Protein AF-0000000080525461 (afdb_homodimer)

pLDDT: mean 84.95, std 18.03, range [32.5, 98.62]

Foldseek 3Di:
DPPDPPPLDFWKFKKQQPDDPVQQVLLVVQLVVQVVVDDPLQVLQFDHSQAWIWTLAIFDPPDVVLVVVVQVLQVPDPLQVLLQVLQPDDDVVDDRDRFDWWWWAFKDAPDDLQWGQWIFTATDDVSCSVQSSSLVSSVSSVCRHDDHDDPPPDPPVDDDPPPPPPPVPPDPDDDDRGGTTTTRGGQVRRPDDPVVVVPRDIHNCVVVRVVRRGPISDDTHTRFKIFMFTPDWDADPNDTHTHTPDMDTTD/DPPPPPPLDFWKFKKQQPDDPVQQVLLVVQLVVQVVVDPPLQVLQFDHSQAWIWTLATFDCPDVVLVVVVQVLQVPDPLQVLLQVLQPDDDVVDDRDRFDWWWWAFKDAPDDLQWGQWIFTATDDPSCSVQSSSLVSSVSSVCRHDDHDDPPPDPDPPDDPPPPPPPVPPDPDDDDRGGTTTTRGGQVRRPDDPVVVVPRHIHNCVVVRVVRRGPISGDTHTRFKIFMFTPDWDADPNDTHTHTPDMDTTD

Organism: Pseudogymnoascus destructans (strain ATCC MYA-4855 / 20631-21) (NCBI:txid658429)

Structure (mmCIF, N/CA/C/O backbone):
data_AF-0000000080525461-model_v1
#
loop_
_entity.id
_entity.type
_entity.pdbx_description
1 polymer 'A-kinase anchor protein 7-like phosphoesterase domain-containing protein'
#
loop_
_atom_site.group_PDB
_atom_site.id
_atom_site.type_symbol
_atom_site.label_atom_id
_atom_site.label_alt_id
_atom_site.label_comp_id
_atom_site.label_asym_id
_atom_site.label_entity_id
_atom_site.label_seq_id
_atom_site.pdbx_PDB_ins_code
_atom_site.Cartn_x
_atom_site.Cartn_y
_atom_site.Cartn_z
_atom_site.occupancy
_atom_site.B_iso_or_equiv
_atom_site.auth_seq_id
_atom_site.auth_comp_id
_atom_site.auth_asym_id
_atom_site.auth_atom_id
_atom_site.pdbx_PDB_model_num
ATOM 1 N N . MET A 1 1 ? 34.625 -8.156 -24.703 1 32.5 1 MET A N 1
ATOM 2 C CA . MET A 1 1 ? 33.219 -8.453 -24.453 1 32.5 1 MET A CA 1
ATOM 3 C C . MET A 1 1 ? 32.75 -7.785 -23.172 1 32.5 1 MET A C 1
ATOM 5 O O . MET A 1 1 ? 33.438 -7.855 -22.141 1 32.5 1 MET A O 1
ATOM 9 N N . PRO A 1 2 ? 31.969 -6.766 -23.156 1 39.81 2 PRO A N 1
ATOM 10 C CA . PRO A 1 2 ? 31.672 -6.105 -21.891 1 39.81 2 PRO A CA 1
ATOM 11 C C . PRO A 1 2 ? 31.266 -7.086 -20.797 1 39.81 2 PRO A C 1
ATOM 13 O O . PRO A 1 2 ? 30.766 -8.172 -21.078 1 39.81 2 PRO A O 1
ATOM 16 N N . PRO A 1 3 ? 31.859 -7.055 -19.656 1 39.69 3 PRO A N 1
ATOM 17 C CA . PRO A 1 3 ? 31.516 -8.023 -18.594 1 39.69 3 PRO A CA 1
ATOM 18 C C . PRO A 1 3 ? 30.016 -8.195 -18.438 1 39.69 3 PRO A C 1
ATOM 20 O O . PRO A 1 3 ? 29.25 -7.262 -18.672 1 39.69 3 PRO A O 1
ATOM 23 N N . LYS A 1 4 ? 29.422 -9.367 -18.641 1 39.78 4 LYS A N 1
ATOM 24 C CA . LYS A 1 4 ? 28.016 -9.719 -18.469 1 39.78 4 LYS A CA 1
ATOM 25 C C . LYS A 1 4 ? 27.453 -9.133 -17.172 1 39.78 4 LYS A C 1
ATOM 27 O O . LYS A 1 4 ? 28.125 -9.125 -16.141 1 39.78 4 LYS A O 1
ATOM 32 N N . ARG A 1 5 ? 26.734 -8.172 -17.156 1 40.66 5 ARG A N 1
ATOM 33 C CA . ARG A 1 5 ? 26.031 -7.672 -15.992 1 40.66 5 ARG A CA 1
ATOM 34 C C . ARG A 1 5 ? 25.609 -8.82 -15.078 1 40.66 5 ARG A C 1
ATOM 36 O O . ARG A 1 5 ? 25.047 -9.812 -15.539 1 40.66 5 ARG A O 1
ATOM 43 N N . PRO A 1 6 ? 26.203 -9.07 -13.922 1 43.44 6 PRO A N 1
ATOM 44 C CA . PRO A 1 6 ? 25.828 -10.195 -13.062 1 43.44 6 PRO A CA 1
ATOM 45 C C . PRO A 1 6 ? 24.312 -10.422 -13.016 1 43.44 6 PRO A C 1
ATOM 47 O O . PRO A 1 6 ? 23.547 -9.461 -12.93 1 43.44 6 PRO A O 1
ATOM 50 N N . THR A 1 7 ? 23.75 -11.273 -13.727 1 49.16 7 THR A N 1
ATOM 51 C CA . THR A 1 7 ? 22.344 -11.648 -13.727 1 49.16 7 THR A CA 1
ATOM 52 C C . THR A 1 7 ? 21.766 -11.57 -12.32 1 49.16 7 THR A C 1
ATOM 54 O O . THR A 1 7 ? 22.375 -12.047 -11.359 1 49.16 7 THR A O 1
ATOM 57 N N . GLN A 1 8 ? 21.109 -10.547 -11.891 1 59.88 8 GLN A N 1
ATOM 58 C CA . GLN A 1 8 ? 20.453 -10.438 -10.586 1 59.88 8 GLN A CA 1
ATOM 59 C C . GLN A 1 8 ? 19.875 -11.773 -10.148 1 59.88 8 GLN A C 1
ATOM 61 O O . GLN A 1 8 ? 19.062 -12.375 -10.867 1 59.88 8 GLN A O 1
ATOM 66 N N . GLN A 1 9 ? 20.578 -12.57 -9.305 1 79.31 9 GLN A N 1
ATOM 67 C CA . GLN A 1 9 ? 20.125 -13.844 -8.758 1 79.31 9 GLN A CA 1
ATOM 68 C C . GLN A 1 9 ? 18.922 -13.648 -7.832 1 79.31 9 GLN A C 1
ATOM 70 O O . GLN A 1 9 ? 19.062 -13.039 -6.77 1 79.31 9 GLN A O 1
ATOM 75 N N . LEU A 1 10 ? 17.656 -13.828 -8.32 1 91.75 10 LEU A N 1
ATOM 76 C CA . LEU A 1 10 ? 16.438 -13.805 -7.516 1 91.75 10 LEU A CA 1
ATOM 77 C C . LEU A 1 10 ? 16.375 -15.008 -6.578 1 91.75 10 LEU A C 1
ATOM 79 O O . LEU A 1 10 ? 16.75 -16.109 -6.961 1 91.75 10 LEU A O 1
ATOM 83 N N . THR A 1 11 ? 16.062 -14.789 -5.359 1 94.88 11 THR A N 1
ATOM 84 C CA . THR A 1 11 ? 16.172 -15.836 -4.348 1 94.88 11 THR A CA 1
ATOM 85 C C . THR A 1 11 ? 14.82 -16.125 -3.725 1 94.88 11 THR A C 1
ATOM 87 O O . THR A 1 11 ? 14.594 -17.219 -3.186 1 94.88 11 THR A O 1
ATOM 90 N N . HIS A 1 12 ? 13.891 -15.156 -3.73 1 97 12 HIS A N 1
ATOM 91 C CA . HIS A 1 12 ? 12.617 -15.297 -3.037 1 97 12 HIS A CA 1
ATOM 92 C C . HIS A 1 12 ? 11.469 -14.773 -3.891 1 97 12 HIS A C 1
ATOM 94 O O . HIS A 1 12 ? 11.688 -14.078 -4.887 1 97 12 HIS A O 1
ATOM 100 N N . PHE A 1 13 ? 10.305 -15.18 -3.494 1 97.25 13 PHE A N 1
ATOM 101 C CA . PHE A 1 13 ? 9.109 -14.609 -4.102 1 97.25 13 PHE A CA 1
ATOM 102 C C . PHE A 1 13 ? 7.988 -14.492 -3.08 1 97.25 13 PHE A C 1
ATOM 104 O O . PHE A 1 13 ? 7.922 -15.273 -2.131 1 97.25 13 PHE A O 1
ATOM 111 N N . LEU A 1 14 ? 7.207 -13.445 -3.25 1 98.31 14 LEU A N 1
ATOM 112 C CA . LEU A 1 14 ? 5.973 -13.258 -2.496 1 98.31 14 LEU A CA 1
ATOM 113 C C . LEU A 1 14 ? 4.797 -13.906 -3.215 1 98.31 14 LEU A C 1
ATOM 115 O O . LEU A 1 14 ? 4.613 -13.711 -4.418 1 98.31 14 LEU A O 1
ATOM 119 N N . ALA A 1 15 ? 3.955 -14.695 -2.424 1 98 15 ALA A N 1
ATOM 120 C CA . ALA A 1 15 ? 2.965 -15.484 -3.156 1 98 15 ALA A CA 1
ATOM 121 C C . ALA A 1 15 ? 1.664 -15.602 -2.369 1 98 15 ALA A C 1
ATOM 123 O O . ALA A 1 15 ? 1.657 -15.453 -1.144 1 98 15 ALA A O 1
ATOM 124 N N . LEU A 1 16 ? 0.61 -15.812 -3.086 1 98.06 16 LEU A N 1
ATOM 125 C CA . LEU A 1 16 ? -0.667 -16.312 -2.584 1 98.06 16 LEU A CA 1
ATOM 126 C C . LEU A 1 16 ? -0.853 -17.781 -2.934 1 98.06 16 LEU A C 1
ATOM 128 O O . LEU A 1 16 ? -1.264 -18.109 -4.051 1 98.06 16 LEU A O 1
ATOM 132 N N . PRO A 1 17 ? -0.572 -18.656 -1.948 1 96.5 17 PRO A N 1
ATOM 133 C CA . PRO A 1 17 ? -0.83 -20.078 -2.232 1 96.5 17 PRO A CA 1
ATOM 134 C C . PRO A 1 17 ? -2.305 -20.359 -2.508 1 96.5 17 PRO A C 1
ATOM 136 O O . PRO A 1 17 ? -3.182 -19.781 -1.855 1 96.5 17 PRO A O 1
ATOM 139 N N . LEU A 1 18 ? -2.516 -21.188 -3.449 1 96.75 18 LEU A N 1
ATOM 140 C CA . LEU A 1 18 ? -3.887 -21.516 -3.82 1 96.75 18 LEU A CA 1
ATOM 141 C C . LEU A 1 18 ? -4.23 -22.953 -3.428 1 96.75 18 LEU A C 1
ATOM 143 O O . LEU A 1 18 ? -5.379 -23.375 -3.564 1 96.75 18 LEU A O 1
ATOM 147 N N . HIS A 1 19 ? -3.197 -23.609 -2.973 1 92.38 19 HIS A N 1
ATOM 148 C CA . HIS A 1 19 ? -3.412 -24.984 -2.527 1 92.38 19 HIS A CA 1
ATOM 149 C C . HIS A 1 19 ? -3.773 -25.031 -1.047 1 92.38 19 HIS A C 1
ATOM 151 O O . HIS A 1 19 ? -2.949 -24.719 -0.191 1 92.38 19 HIS A O 1
ATOM 157 N N . THR A 1 20 ? -4.992 -25.141 -0.724 1 89.94 20 THR A N 1
ATOM 158 C CA . THR A 1 20 ? -5.539 -25.312 0.619 1 89.94 20 THR A CA 1
ATOM 159 C C . THR A 1 20 ? -6.18 -26.688 0.775 1 89.94 20 THR A C 1
ATOM 161 O O . THR A 1 20 ? -6.398 -27.391 -0.214 1 89.94 20 THR A O 1
ATOM 164 N N . PRO A 1 21 ? -6.352 -27.062 2.037 1 88.88 21 PRO A N 1
ATOM 165 C CA . PRO A 1 21 ? -7.059 -28.328 2.191 1 88.88 21 PRO A CA 1
ATOM 166 C C . PRO A 1 21 ? -8.375 -28.375 1.413 1 88.88 21 PRO A C 1
ATOM 168 O O . PRO A 1 21 ? -8.75 -29.438 0.894 1 88.88 21 PRO A O 1
ATOM 171 N N . THR A 1 22 ? -9.023 -27.266 1.262 1 89.06 22 THR A N 1
ATOM 172 C CA . THR A 1 22 ? -10.297 -27.203 0.563 1 89.06 22 THR A CA 1
ATOM 173 C C . THR A 1 22 ? -10.094 -27.25 -0.949 1 89.06 22 THR A C 1
ATOM 175 O O . THR A 1 22 ? -10.898 -27.828 -1.673 1 89.06 22 THR A O 1
ATOM 178 N N . SER A 1 23 ? -9.008 -26.688 -1.421 1 91.31 23 SER A N 1
ATOM 179 C CA . SER A 1 23 ? -8.836 -26.578 -2.865 1 91.31 23 SER A CA 1
ATOM 180 C C . SER A 1 23 ? -8.062 -27.766 -3.43 1 91.31 23 SER A C 1
ATOM 182 O O . SER A 1 23 ? -8.125 -28.031 -4.633 1 91.31 23 SER A O 1
ATOM 184 N N . LEU A 1 24 ? -7.395 -28.469 -2.656 1 91.88 24 LEU A N 1
ATOM 185 C CA . LEU A 1 24 ? -6.496 -29.516 -3.143 1 91.88 24 LEU A CA 1
ATOM 186 C C . LEU A 1 24 ? -7.277 -30.609 -3.852 1 91.88 24 LEU A C 1
ATOM 188 O O . LEU A 1 24 ? -6.922 -31.016 -4.961 1 91.88 24 LEU A O 1
ATOM 192 N N . PRO A 1 25 ? -8.391 -31.094 -3.314 1 90.44 25 PRO A N 1
ATOM 193 C CA . PRO A 1 25 ? -9.109 -32.188 -3.986 1 90.44 25 PRO A CA 1
ATOM 194 C C . PRO A 1 25 ? -9.586 -31.797 -5.387 1 90.44 25 PRO A C 1
ATOM 196 O O . PRO A 1 25 ? -9.273 -32.5 -6.359 1 90.44 25 PRO A O 1
ATOM 199 N N . PRO A 1 26 ? -10.273 -30.688 -5.512 1 89.56 26 PRO A N 1
ATOM 200 C CA . PRO A 1 26 ? -10.68 -30.328 -6.871 1 89.56 26 PRO A CA 1
ATOM 201 C C . PRO A 1 26 ? -9.5 -30.062 -7.797 1 89.56 26 PRO A C 1
ATOM 203 O O . PRO A 1 26 ? -9.562 -30.359 -8.992 1 89.56 26 PRO A O 1
ATOM 206 N N . LEU A 1 27 ? -8.469 -29.516 -7.352 1 91.38 27 LEU A N 1
ATOM 207 C CA . LEU A 1 27 ? -7.285 -29.25 -8.164 1 91.38 27 LEU A CA 1
ATOM 208 C C . LEU A 1 27 ? -6.66 -30.547 -8.656 1 91.38 27 LEU A C 1
ATOM 210 O O . LEU A 1 27 ? -6.246 -30.641 -9.812 1 91.38 27 LEU A O 1
ATOM 214 N N . HIS A 1 28 ? -6.648 -31.5 -7.801 1 90.12 28 HIS A N 1
ATOM 215 C CA . HIS A 1 28 ? -6.129 -32.812 -8.188 1 90.12 28 HIS A CA 1
ATOM 216 C C . HIS A 1 28 ? -6.965 -33.438 -9.305 1 90.12 28 HIS A C 1
ATOM 218 O O . HIS A 1 28 ? -6.418 -33.969 -10.273 1 90.12 28 HIS A O 1
ATOM 224 N N . THR A 1 29 ? -8.227 -33.375 -9.172 1 87.31 29 THR A N 1
ATOM 225 C CA . THR A 1 29 ? -9.141 -33.938 -10.148 1 87.31 29 THR A CA 1
ATOM 226 C C . THR A 1 29 ? -9.008 -33.25 -11.5 1 87.31 29 THR A C 1
ATOM 228 O O . THR A 1 29 ? -8.906 -33.906 -12.539 1 87.31 29 THR A O 1
ATOM 231 N N . THR A 1 30 ? -8.906 -31.969 -11.469 1 85.62 30 THR A N 1
ATOM 232 C CA . THR A 1 30 ? -8.875 -31.188 -12.703 1 85.62 30 THR A CA 1
ATOM 233 C C . THR A 1 30 ? -7.535 -31.344 -13.414 1 85.62 30 THR A C 1
ATOM 235 O O . THR A 1 30 ? -7.48 -31.5 -14.633 1 85.62 30 THR A O 1
ATOM 238 N N . LEU A 1 31 ? -6.496 -31.359 -12.664 1 85.5 31 LEU A N 1
ATOM 239 C CA . LEU A 1 31 ? -5.164 -31.438 -13.258 1 85.5 31 LEU A CA 1
ATOM 240 C C . LEU A 1 31 ? -4.938 -32.781 -13.906 1 85.5 31 LEU A C 1
ATOM 242 O O . LEU A 1 31 ? -4.176 -32.906 -14.867 1 85.5 31 LEU A O 1
ATOM 246 N N . ARG A 1 32 ? -5.672 -33.75 -13.461 1 85.44 32 ARG A N 1
ATOM 247 C CA . ARG A 1 32 ? -5.562 -35.094 -14.031 1 85.44 32 ARG A CA 1
ATOM 248 C C . ARG A 1 32 ? -6.223 -35.156 -15.406 1 85.44 32 ARG A C 1
ATOM 250 O O . ARG A 1 32 ? -5.988 -36.094 -16.172 1 85.44 32 ARG A O 1
ATOM 257 N N . THR A 1 33 ? -6.996 -34.219 -15.688 1 85.38 33 THR A N 1
ATOM 258 C CA . THR A 1 33 ? -7.695 -34.219 -16.969 1 85.38 33 THR A CA 1
ATOM 259 C C . THR A 1 33 ? -6.781 -33.719 -18.078 1 85.38 33 THR A C 1
ATOM 261 O O . THR A 1 33 ? -7.074 -33.906 -19.266 1 85.38 33 THR A O 1
ATOM 264 N N . LEU A 1 34 ? -5.641 -33.094 -17.797 1 84.56 34 LEU A N 1
ATOM 265 C CA . LEU A 1 34 ? -4.777 -32.469 -18.781 1 84.56 34 LEU A CA 1
ATOM 266 C C . LEU A 1 34 ? -3.873 -33.469 -19.453 1 84.56 34 LEU A C 1
ATOM 268 O O . LEU A 1 34 ? -3.676 -33.438 -20.672 1 84.56 34 LEU A O 1
ATOM 272 N N . PRO A 1 35 ? -3.418 -34.469 -18.781 1 77.88 35 PRO A N 1
ATOM 273 C CA . PRO A 1 35 ? -2.402 -35.375 -19.344 1 77.88 35 PRO A CA 1
ATOM 274 C C . PRO A 1 35 ? -2.867 -36.062 -20.609 1 77.88 35 PRO A C 1
ATOM 276 O O . PRO A 1 35 ? -2.123 -36.125 -21.594 1 77.88 35 PRO A O 1
ATOM 279 N N . PRO A 1 36 ? -4.039 -36.469 -20.594 1 80.75 36 PRO A N 1
ATOM 280 C CA . PRO A 1 36 ? -4.438 -37.188 -21.828 1 80.75 36 PRO A CA 1
ATOM 281 C C . PRO A 1 36 ? -4.352 -36.312 -23.062 1 80.75 36 PRO A C 1
ATOM 283 O O . PRO A 1 36 ? -4.277 -36.812 -24.188 1 80.75 36 PRO A O 1
ATOM 286 N N . SER A 1 37 ? -4.25 -35.062 -22.922 1 81.5 37 SER A N 1
ATOM 287 C CA . SER A 1 37 ? -4.254 -34.125 -24.031 1 81.5 37 SER A CA 1
ATOM 288 C C . SER A 1 37 ? -2.834 -33.688 -24.406 1 81.5 37 SER A C 1
ATOM 290 O O . SER A 1 37 ? -2.639 -32.938 -25.328 1 81.5 37 SER A O 1
ATOM 292 N N . LEU A 1 38 ? -1.846 -34.312 -23.719 1 88.56 38 LEU A N 1
ATOM 293 C CA . LEU A 1 38 ? -0.458 -33.906 -23.938 1 88.56 38 LEU A CA 1
ATOM 294 C C . LEU A 1 38 ? 0.408 -35.125 -24.266 1 88.56 38 LEU A C 1
ATOM 296 O O . LEU A 1 38 ? 0.15 -36.219 -23.781 1 88.56 38 LEU A O 1
ATOM 300 N N . PRO A 1 39 ? 1.415 -34.844 -25.125 1 89.31 39 PRO A N 1
ATOM 301 C CA . PRO A 1 39 ? 2.41 -35.906 -25.297 1 89.31 39 PRO A CA 1
ATOM 302 C C . PRO A 1 39 ? 3.062 -36.344 -23.969 1 89.31 39 PRO A C 1
ATOM 304 O O . PRO A 1 39 ? 3.287 -35.5 -23.094 1 89.31 39 PRO A O 1
ATOM 307 N N . THR A 1 40 ? 3.355 -37.562 -23.891 1 90.5 40 THR A N 1
ATOM 308 C CA . THR A 1 40 ? 3.863 -38.156 -22.656 1 90.5 40 THR A CA 1
ATOM 309 C C . THR A 1 40 ? 5.133 -37.438 -22.203 1 90.5 40 THR A C 1
ATOM 311 O O . THR A 1 40 ? 5.336 -37.25 -21 1 90.5 40 THR A O 1
ATOM 314 N N . HIS A 1 41 ? 5.949 -37.062 -23.141 1 89.69 41 HIS A N 1
ATOM 315 C CA . HIS A 1 41 ? 7.227 -36.469 -22.781 1 89.69 41 HIS A CA 1
ATOM 316 C C . HIS A 1 41 ? 7.023 -35.094 -22.156 1 89.69 41 HIS A C 1
ATOM 318 O O . HIS A 1 41 ? 7.949 -34.531 -21.562 1 89.69 41 HIS A O 1
ATOM 324 N N . LEU A 1 42 ? 5.816 -34.5 -22.234 1 91.81 42 LEU A N 1
ATOM 325 C CA . LEU A 1 42 ? 5.516 -33.188 -21.672 1 91.81 42 LEU A CA 1
ATOM 326 C C . LEU A 1 42 ? 4.863 -33.312 -20.297 1 91.81 42 LEU A C 1
ATOM 328 O O . LEU A 1 42 ? 4.633 -32.312 -19.625 1 91.81 42 LEU A O 1
ATOM 332 N N . HIS A 1 43 ? 4.586 -34.5 -19.844 1 92.06 43 HIS A N 1
ATOM 333 C CA . HIS A 1 43 ? 3.887 -34.719 -18.578 1 92.06 43 HIS A CA 1
ATOM 334 C C . HIS A 1 43 ? 4.656 -34.125 -17.406 1 92.06 43 HIS A C 1
ATOM 336 O O . HIS A 1 43 ? 4.059 -33.562 -16.484 1 92.06 43 HIS A O 1
ATOM 342 N N . PRO A 1 44 ? 6.023 -34.219 -17.484 1 90.31 44 PRO A N 1
ATOM 343 C CA . PRO A 1 44 ? 6.77 -33.625 -16.375 1 90.31 44 PRO A CA 1
ATOM 344 C C . PRO A 1 44 ? 6.555 -32.125 -16.281 1 90.31 44 PRO A C 1
ATOM 346 O O . PRO A 1 44 ? 6.844 -31.5 -15.25 1 90.31 44 PRO A O 1
ATOM 349 N N . ALA A 1 45 ? 6.086 -31.469 -17.281 1 92.62 45 ALA A N 1
ATOM 350 C CA . ALA A 1 45 ? 5.867 -30.031 -17.312 1 92.62 45 ALA A CA 1
ATOM 351 C C . ALA A 1 45 ? 4.629 -29.641 -16.516 1 92.62 45 ALA A C 1
ATOM 353 O O . ALA A 1 45 ? 4.418 -28.453 -16.219 1 92.62 45 ALA A O 1
ATOM 354 N N . LEU A 1 46 ? 3.795 -30.656 -16.234 1 92.69 46 LEU A N 1
ATOM 355 C CA . LEU A 1 46 ? 2.615 -30.391 -15.414 1 92.69 46 LEU A CA 1
ATOM 356 C C . LEU A 1 46 ? 3.004 -30.109 -13.969 1 92.69 46 LEU A C 1
ATOM 358 O O . LEU A 1 46 ? 3.785 -30.859 -13.375 1 92.69 46 LEU A O 1
ATOM 362 N N . ARG A 1 47 ? 2.514 -29.031 -13.5 1 91.75 47 ARG A N 1
ATOM 363 C CA . ARG A 1 47 ? 2.844 -28.656 -12.133 1 91.75 47 ARG A CA 1
ATOM 364 C C . ARG A 1 47 ? 1.883 -29.281 -11.133 1 91.75 47 ARG A C 1
ATOM 366 O O . ARG A 1 47 ? 0.672 -29.328 -11.359 1 91.75 47 ARG A O 1
ATOM 373 N N . PRO A 1 48 ? 2.439 -29.828 -10.047 1 90.69 48 PRO A N 1
ATOM 374 C CA . PRO A 1 48 ? 1.555 -30.406 -9.023 1 90.69 48 PRO A CA 1
ATOM 375 C C . PRO A 1 48 ? 0.652 -29.359 -8.375 1 90.69 48 PRO A C 1
ATOM 377 O O . PRO A 1 48 ? 1.035 -28.188 -8.266 1 90.69 48 PRO A O 1
ATOM 380 N N . PRO A 1 49 ? -0.525 -29.797 -7.887 1 91.75 49 PRO A N 1
ATOM 381 C CA . PRO A 1 49 ? -1.46 -28.859 -7.242 1 91.75 49 PRO A CA 1
ATOM 382 C C . PRO A 1 49 ? -0.843 -28.141 -6.051 1 91.75 49 PRO A C 1
ATOM 384 O O . PRO A 1 49 ? -1.214 -27 -5.754 1 91.75 49 PRO A O 1
ATOM 387 N N . THR A 1 50 ? 0.154 -28.719 -5.379 1 90.06 50 THR A N 1
ATOM 388 C CA . THR A 1 50 ? 0.73 -28.188 -4.156 1 90.06 50 THR A CA 1
ATOM 389 C C . THR A 1 50 ? 1.65 -27 -4.465 1 90.06 50 THR A C 1
ATOM 391 O O . THR A 1 50 ? 2.098 -26.297 -3.559 1 90.06 50 THR A O 1
ATOM 394 N N . THR A 1 51 ? 1.898 -26.734 -5.703 1 90.81 51 THR A N 1
ATOM 395 C CA . THR A 1 51 ? 2.77 -25.625 -6.074 1 90.81 51 THR A CA 1
ATOM 396 C C . THR A 1 51 ? 1.96 -24.469 -6.656 1 90.81 51 THR A C 1
ATOM 398 O O . THR A 1 51 ? 2.521 -23.453 -7.055 1 90.81 51 THR A O 1
ATOM 401 N N . LEU A 1 52 ? 0.693 -24.672 -6.77 1 94.31 52 LEU A N 1
ATOM 402 C CA . LEU A 1 52 ? -0.144 -23.641 -7.395 1 94.31 52 LEU A CA 1
ATOM 403 C C . LEU A 1 52 ? -0.213 -22.391 -6.527 1 94.31 52 LEU A C 1
ATOM 405 O O . LEU A 1 52 ? -0.514 -22.469 -5.336 1 94.31 52 LEU A O 1
ATOM 409 N N . HIS A 1 53 ? 0.128 -21.297 -7.102 1 96.69 53 HIS A N 1
ATOM 410 C CA . HIS A 1 53 ? 0.121 -20.016 -6.398 1 96.69 53 HIS A CA 1
ATOM 411 C C . HIS A 1 53 ? 0.076 -18.859 -7.383 1 96.69 53 HIS A C 1
ATOM 413 O O . HIS A 1 53 ? 0.276 -19.047 -8.586 1 96.69 53 HIS A O 1
ATOM 419 N N . PHE A 1 54 ? -0.285 -17.703 -6.895 1 98.31 54 PHE A N 1
ATOM 420 C CA . PHE A 1 54 ? -0.002 -16.453 -7.578 1 98.31 54 PHE A CA 1
ATOM 421 C C . PHE A 1 54 ? 1.289 -15.828 -7.059 1 98.31 54 PHE A C 1
ATOM 423 O O . PHE A 1 54 ? 1.41 -15.539 -5.867 1 98.31 54 PHE A O 1
ATOM 430 N N . THR A 1 55 ? 2.24 -15.664 -7.949 1 97.56 55 THR A N 1
ATOM 431 C CA . THR A 1 55 ? 3.422 -14.883 -7.602 1 97.56 55 THR A CA 1
ATOM 432 C C . THR A 1 55 ? 3.129 -13.383 -7.699 1 97.56 55 THR A C 1
ATOM 434 O O . THR A 1 55 ? 2.635 -12.906 -8.727 1 97.56 55 THR A O 1
ATOM 437 N N . LEU A 1 56 ? 3.426 -12.656 -6.664 1 98.25 56 LEU A N 1
ATOM 438 C CA . LEU A 1 56 ? 3.168 -11.219 -6.668 1 98.25 56 LEU A CA 1
ATOM 439 C C . LEU A 1 56 ? 4.434 -10.438 -7.02 1 98.25 56 LEU A C 1
ATOM 441 O O . LEU A 1 56 ? 4.363 -9.398 -7.68 1 98.25 56 LEU A O 1
ATOM 445 N N . CYS A 1 57 ? 5.52 -10.883 -6.539 1 97.19 57 CYS A N 1
ATOM 446 C CA . CYS A 1 57 ? 6.805 -10.32 -6.93 1 97.19 57 CYS A CA 1
ATOM 447 C C . CYS A 1 57 ? 7.945 -11.273 -6.586 1 97.19 57 CYS A C 1
ATOM 449 O O . CYS A 1 57 ? 7.75 -12.234 -5.836 1 97.19 57 CYS A O 1
ATOM 451 N N . VAL A 1 58 ? 9.055 -11.086 -7.242 1 96.25 58 VAL A N 1
ATOM 452 C CA . VAL A 1 58 ? 10.289 -11.82 -6.984 1 96.25 58 VAL A CA 1
ATOM 453 C C . VAL A 1 58 ? 11.352 -10.867 -6.43 1 96.25 58 VAL A C 1
ATOM 455 O O . VAL A 1 58 ? 11.391 -9.695 -6.797 1 96.25 58 VAL A O 1
ATOM 458 N N . LEU A 1 59 ? 12.148 -11.359 -5.539 1 96.06 59 LEU A N 1
ATOM 459 C CA . LEU A 1 59 ? 13.039 -10.5 -4.777 1 96.06 59 LEU A CA 1
ATOM 460 C C . LEU A 1 59 ? 14.414 -11.133 -4.629 1 96.06 59 LEU A C 1
ATOM 462 O O . LEU A 1 59 ? 14.539 -12.359 -4.547 1 96.06 59 LEU A O 1
ATOM 466 N N . ASP A 1 60 ? 15.438 -10.344 -4.672 1 94.94 60 ASP A N 1
ATOM 467 C CA . ASP A 1 60 ? 16.766 -10.727 -4.23 1 94.94 60 ASP A CA 1
ATOM 468 C C . ASP A 1 60 ? 16.984 -10.375 -2.762 1 94.94 60 ASP A C 1
ATOM 470 O O . ASP A 1 60 ? 17.203 -9.211 -2.42 1 94.94 60 ASP A O 1
ATOM 474 N N . LEU A 1 61 ? 16.938 -11.398 -1.922 1 95.19 61 LEU A N 1
ATOM 475 C CA . LEU A 1 61 ? 17.031 -11.156 -0.486 1 95.19 61 LEU A CA 1
ATOM 476 C C . LEU A 1 61 ? 18.25 -11.844 0.109 1 95.19 61 LEU A C 1
ATOM 478 O O . LEU A 1 61 ? 18.203 -12.328 1.242 1 95.19 61 LEU A O 1
ATOM 482 N N . ARG A 1 62 ? 19.391 -11.984 -0.62 1 93.38 62 ARG A N 1
ATOM 483 C CA . ARG A 1 62 ? 20.641 -12.547 -0.118 1 93.38 62 ARG A CA 1
ATOM 484 C C . ARG A 1 62 ? 21.203 -11.711 1.031 1 93.38 62 ARG A C 1
ATOM 486 O O . ARG A 1 62 ? 21.797 -12.25 1.963 1 93.38 62 ARG A O 1
ATOM 493 N N . ASP A 1 63 ? 20.922 -10.383 0.957 1 92.5 63 ASP A N 1
ATOM 494 C CA . ASP A 1 63 ? 21.312 -9.469 2.027 1 92.5 63 ASP A CA 1
ATOM 495 C C . ASP A 1 63 ? 20.391 -9.625 3.236 1 92.5 63 ASP A C 1
ATOM 497 O O . ASP A 1 63 ? 19.172 -9.414 3.131 1 92.5 63 ASP A O 1
ATOM 501 N N . PRO A 1 64 ? 20.984 -9.898 4.398 1 93.12 64 PRO A N 1
ATOM 502 C CA . PRO A 1 64 ? 20.156 -10.109 5.586 1 93.12 64 PRO A CA 1
ATOM 503 C C . PRO A 1 64 ? 19.312 -8.891 5.938 1 93.12 64 PRO A C 1
ATOM 505 O O . PRO A 1 64 ? 18.219 -9.031 6.492 1 93.12 64 PRO A O 1
ATOM 508 N N . ILE A 1 65 ? 19.766 -7.703 5.66 1 91.88 65 ILE A N 1
ATOM 509 C CA . ILE A 1 65 ? 19 -6.492 5.934 1 91.88 65 ILE A CA 1
ATOM 510 C C . ILE A 1 65 ? 17.766 -6.453 5.047 1 91.88 65 ILE A C 1
ATOM 512 O O . ILE A 1 65 ? 16.672 -6.105 5.512 1 91.88 65 ILE A O 1
ATOM 516 N N . ARG A 1 66 ? 17.922 -6.832 3.82 1 94.38 66 ARG A N 1
ATOM 517 C CA . ARG A 1 66 ? 16.797 -6.863 2.902 1 94.38 66 ARG A CA 1
ATOM 518 C C . ARG A 1 66 ? 15.781 -7.918 3.324 1 94.38 66 ARG A C 1
ATOM 520 O O . ARG A 1 66 ? 14.57 -7.68 3.273 1 94.38 66 ARG A O 1
ATOM 527 N N . LEU A 1 67 ? 16.281 -9.094 3.689 1 96 67 LEU A N 1
ATOM 528 C CA . LEU A 1 67 ? 15.383 -10.148 4.152 1 96 67 LEU A CA 1
ATOM 529 C C . LEU A 1 67 ? 14.617 -9.703 5.395 1 96 67 LEU A C 1
ATOM 531 O O . LEU A 1 67 ? 13.398 -9.891 5.48 1 96 67 LEU A O 1
ATOM 535 N N . SER A 1 68 ? 15.344 -9.094 6.34 1 94.81 68 SER A N 1
ATOM 536 C CA . SER A 1 68 ? 14.703 -8.602 7.555 1 94.81 68 SER A CA 1
ATOM 537 C C . SER A 1 68 ? 13.656 -7.539 7.234 1 94.81 68 SER A C 1
ATOM 539 O O . SER A 1 68 ? 12.578 -7.516 7.84 1 94.81 68 SER A O 1
ATOM 541 N N . THR A 1 69 ? 13.953 -6.676 6.316 1 94.25 69 THR A N 1
ATOM 542 C CA . THR A 1 69 ? 13.016 -5.641 5.895 1 94.25 69 THR A CA 1
ATOM 543 C C . THR A 1 69 ? 11.773 -6.258 5.254 1 94.25 69 THR A C 1
ATOM 545 O O . THR A 1 69 ? 10.648 -5.875 5.574 1 94.25 69 THR A O 1
ATOM 548 N N . ALA A 1 70 ? 11.969 -7.258 4.402 1 96.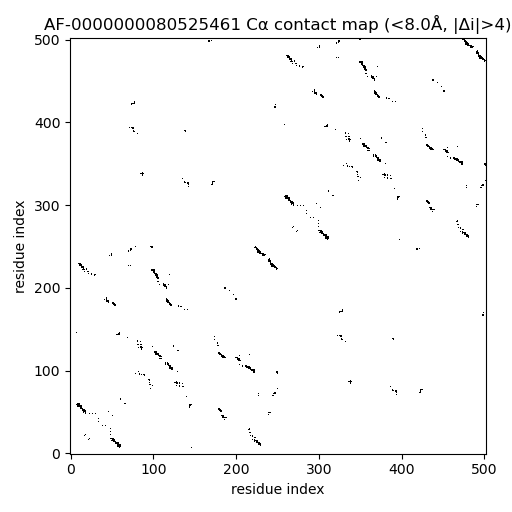94 70 ALA A N 1
ATOM 549 C CA . ALA A 1 70 ? 10.859 -7.938 3.748 1 96.94 70 ALA A CA 1
ATOM 550 C C . ALA A 1 70 ? 9.93 -8.578 4.773 1 96.94 70 ALA A C 1
ATOM 552 O O . ALA A 1 70 ? 8.703 -8.469 4.668 1 96.94 70 ALA A O 1
ATOM 553 N N . LEU A 1 71 ? 10.523 -9.18 5.719 1 96.12 71 LEU A N 1
ATOM 554 C CA . LEU A 1 71 ? 9.734 -9.852 6.746 1 96.12 71 LEU A CA 1
ATOM 555 C C . LEU A 1 71 ? 8.984 -8.836 7.605 1 96.12 71 LEU A C 1
ATOM 557 O O . LEU A 1 71 ? 7.84 -9.086 8 1 96.12 71 LEU A O 1
ATOM 561 N N . SER A 1 72 ? 9.625 -7.719 7.914 1 94.19 72 SER A N 1
ATOM 562 C CA . SER A 1 72 ? 8.961 -6.668 8.68 1 94.19 72 SER A CA 1
ATOM 563 C C . SER A 1 72 ? 7.773 -6.098 7.914 1 94.19 72 SER A C 1
ATOM 565 O O . SER A 1 72 ? 6.707 -5.871 8.492 1 94.19 72 SER A O 1
ATOM 567 N N . ILE A 1 73 ? 7.949 -5.883 6.621 1 95.88 73 ILE A N 1
ATOM 568 C CA . ILE A 1 73 ? 6.852 -5.418 5.785 1 95.88 73 ILE A CA 1
ATOM 569 C C . ILE A 1 73 ? 5.719 -6.438 5.801 1 95.88 73 ILE A C 1
ATOM 571 O O . ILE A 1 73 ? 4.559 -6.086 6.031 1 95.88 73 ILE A O 1
ATOM 575 N N . LEU A 1 74 ? 6.047 -7.66 5.578 1 96.56 74 LEU A N 1
ATOM 576 C CA . LEU A 1 74 ? 5.059 -8.734 5.543 1 96.56 74 LEU A CA 1
ATOM 577 C C . LEU A 1 74 ? 4.234 -8.75 6.828 1 96.56 74 LEU A C 1
ATOM 579 O O . LEU A 1 74 ? 3.002 -8.82 6.777 1 96.56 74 LEU A O 1
ATOM 583 N N . ARG A 1 75 ? 4.875 -8.594 7.941 1 94.12 75 ARG A N 1
ATOM 584 C CA . ARG A 1 75 ? 4.227 -8.742 9.242 1 94.12 75 ARG A CA 1
ATOM 585 C C . ARG A 1 75 ? 3.375 -7.52 9.57 1 94.12 75 ARG A C 1
ATOM 587 O O . ARG A 1 75 ? 2.482 -7.59 10.422 1 94.12 75 ARG A O 1
ATOM 594 N N . THR A 1 76 ? 3.641 -6.445 8.977 1 93.75 76 THR A N 1
ATOM 595 C CA . THR A 1 76 ? 2.965 -5.211 9.352 1 93.75 76 THR A CA 1
ATOM 596 C C . THR A 1 76 ? 1.96 -4.793 8.289 1 93.75 76 THR A C 1
ATOM 598 O O . THR A 1 76 ? 1.341 -3.732 8.391 1 93.75 76 THR A O 1
ATOM 601 N N . LEU A 1 77 ? 1.808 -5.609 7.285 1 94.69 77 LEU A N 1
ATOM 602 C CA . LEU A 1 77 ? 0.815 -5.312 6.258 1 94.69 77 LEU A CA 1
ATOM 603 C C . LEU A 1 77 ? -0.587 -5.262 6.855 1 94.69 77 LEU A C 1
ATOM 605 O O . LEU A 1 77 ? -0.993 -6.176 7.578 1 94.69 77 LEU A O 1
ATOM 609 N N . ASP A 1 78 ? -1.271 -4.23 6.617 1 93.81 78 ASP A N 1
ATOM 610 C CA . ASP A 1 78 ? -2.686 -4.168 6.969 1 93.81 78 ASP A CA 1
ATOM 611 C C . ASP A 1 78 ? -3.555 -4.777 5.871 1 93.81 78 ASP A C 1
ATOM 613 O O . ASP A 1 78 ? -4.188 -4.055 5.102 1 93.81 78 ASP A O 1
ATOM 617 N N . ILE A 1 79 ? -3.668 -6.066 5.836 1 96 79 ILE A N 1
ATOM 618 C CA . ILE A 1 79 ? -4.281 -6.812 4.742 1 96 79 ILE A CA 1
ATOM 619 C C . ILE A 1 79 ? -5.77 -6.477 4.664 1 96 79 ILE A C 1
ATOM 621 O O . ILE A 1 79 ? -6.297 -6.219 3.58 1 96 79 ILE A O 1
ATOM 625 N N . PRO A 1 80 ? -6.516 -6.398 5.785 1 95.12 80 PRO A N 1
ATOM 626 C CA . PRO A 1 80 ? -7.926 -6.016 5.684 1 95.12 80 PRO A CA 1
ATOM 627 C C . PRO A 1 80 ? -8.117 -4.648 5.039 1 95.12 80 PRO A C 1
ATOM 629 O O . PRO A 1 80 ? -9.031 -4.469 4.223 1 95.12 80 PRO A O 1
ATOM 632 N N . LEU A 1 81 ? -7.289 -3.723 5.383 1 95.38 81 LEU A N 1
ATOM 633 C CA . LEU A 1 81 ? -7.375 -2.393 4.789 1 95.38 81 LEU A CA 1
ATOM 634 C C . LEU A 1 81 ? -7.117 -2.449 3.287 1 95.38 81 LEU A C 1
ATOM 636 O O . LEU A 1 81 ? -7.871 -1.872 2.5 1 95.38 81 LEU A O 1
ATOM 640 N N . LEU A 1 82 ? -6.035 -3.139 2.914 1 97.25 82 LEU A N 1
ATOM 641 C CA . LEU A 1 82 ? -5.668 -3.227 1.506 1 97.25 82 LEU A CA 1
ATOM 642 C C . LEU A 1 82 ? -6.773 -3.896 0.697 1 97.25 82 LEU A C 1
ATOM 644 O O . LEU A 1 82 ? -7.109 -3.441 -0.4 1 97.25 82 LEU A O 1
ATOM 648 N N . TRP A 1 83 ? -7.355 -4.926 1.251 1 97.19 83 TRP A N 1
ATOM 649 C CA . TRP A 1 83 ? -8.43 -5.625 0.559 1 97.19 83 TRP A CA 1
ATOM 650 C C . TRP A 1 83 ? -9.672 -4.75 0.454 1 97.19 83 TRP A C 1
ATOM 652 O O . TRP A 1 83 ? -10.336 -4.719 -0.588 1 97.19 83 TRP A O 1
ATOM 662 N N . ALA A 1 84 ? -10.031 -4.055 1.496 1 95.88 84 ALA A N 1
ATOM 663 C CA . ALA A 1 84 ? -11.188 -3.166 1.483 1 95.88 84 ALA A CA 1
ATOM 664 C C . ALA A 1 84 ? -11.047 -2.096 0.403 1 95.88 84 ALA A C 1
ATOM 666 O O . ALA A 1 84 ? -11.984 -1.845 -0.356 1 95.88 84 ALA A O 1
ATOM 667 N N . ILE A 1 85 ? -9.891 -1.531 0.339 1 96.38 85 ILE A N 1
ATOM 668 C CA . ILE A 1 85 ? -9.672 -0.461 -0.627 1 96.38 85 ILE A CA 1
ATOM 669 C C . ILE A 1 85 ? -9.656 -1.038 -2.041 1 96.38 85 ILE A C 1
ATOM 671 O O . ILE A 1 85 ? -10.164 -0.42 -2.977 1 96.38 85 ILE A O 1
ATOM 675 N N . ALA A 1 86 ? -9.086 -2.225 -2.223 1 96.94 86 ALA A N 1
ATOM 676 C CA . ALA A 1 86 ? -9.023 -2.879 -3.527 1 96.94 86 ALA A CA 1
ATOM 677 C C . ALA A 1 86 ? -10.414 -3.158 -4.074 1 96.94 86 ALA A C 1
ATOM 679 O O . ALA A 1 86 ? -10.625 -3.152 -5.289 1 96.94 86 ALA A O 1
ATOM 680 N N . GLN A 1 87 ? -11.375 -3.357 -3.221 1 95.5 87 GLN A N 1
ATOM 681 C CA . GLN A 1 87 ? -12.742 -3.672 -3.627 1 95.5 87 GLN A CA 1
ATOM 682 C C . GLN A 1 87 ? -13.469 -2.426 -4.117 1 95.5 87 GLN A C 1
ATOM 684 O O . GLN A 1 87 ? -14.406 -2.52 -4.91 1 95.5 87 GLN A O 1
ATOM 689 N N . GLY A 1 88 ? -12.969 -1.293 -3.662 1 90.19 88 GLY A N 1
ATOM 690 C CA . GLY A 1 88 ? -13.703 -0.074 -3.957 1 90.19 88 GLY A CA 1
ATOM 691 C C . GLY A 1 88 ? -14.961 0.077 -3.125 1 90.19 88 GLY A C 1
ATOM 692 O O . GLY A 1 88 ? -15.258 -0.767 -2.277 1 90.19 88 GLY A O 1
ATOM 693 N N . PRO A 1 89 ? -15.641 1.197 -3.346 1 85.25 89 PRO A N 1
ATOM 694 C CA . PRO A 1 89 ? -16.875 1.409 -2.59 1 85.25 89 PRO A CA 1
ATOM 695 C C . PRO A 1 89 ? -17.953 0.376 -2.916 1 85.25 89 PRO A C 1
ATOM 697 O O . PRO A 1 89 ? -18.109 -0.009 -4.078 1 85.25 89 PRO A O 1
ATOM 700 N N . PRO A 1 90 ? -18.531 -0.026 -1.843 1 82.62 90 PRO A N 1
ATOM 701 C CA . PRO A 1 90 ? -19.594 -1.002 -2.098 1 82.62 90 PRO A CA 1
ATOM 702 C C . PRO A 1 90 ? -20.781 -0.396 -2.836 1 82.62 90 PRO A C 1
ATOM 704 O O . PRO A 1 90 ? -21.016 0.811 -2.744 1 82.62 90 PRO A O 1
ATOM 707 N N . ALA A 1 91 ? -21.359 -1.307 -3.535 1 76.88 91 ALA A N 1
ATOM 708 C CA . ALA A 1 91 ? -22.625 -0.891 -4.141 1 76.88 91 ALA A CA 1
ATOM 709 C C . ALA A 1 91 ? -23.656 -0.546 -3.074 1 76.88 91 ALA A C 1
ATOM 711 O O . ALA A 1 91 ? -23.531 -0.955 -1.918 1 76.88 91 ALA A O 1
ATOM 712 N N . ALA A 1 92 ? -24.516 0.359 -3.488 1 75.44 92 ALA A N 1
ATOM 713 C CA . ALA A 1 92 ? -25.578 0.775 -2.564 1 75.44 92 ALA A CA 1
ATOM 714 C C . ALA A 1 92 ? -26.172 -0.426 -1.842 1 75.44 92 ALA A C 1
ATOM 716 O O . ALA A 1 92 ? -26.641 -1.373 -2.48 1 75.44 92 ALA A O 1
ATOM 717 N N . GLY A 1 93 ? -26.047 -0.362 -0.547 1 76.44 93 GLY A N 1
ATOM 718 C CA . GLY A 1 93 ? -26.641 -1.41 0.274 1 76.44 93 GLY A CA 1
ATOM 719 C C . GLY A 1 93 ? -25.734 -2.625 0.419 1 76.44 93 GLY A C 1
ATOM 720 O O . GLY A 1 93 ? -26.094 -3.592 1.095 1 76.44 93 GLY A O 1
ATOM 721 N N . GLY A 1 94 ? -24.641 -2.568 -0.298 1 81.75 94 GLY A N 1
ATOM 722 C CA . GLY A 1 94 ? -23.781 -3.74 -0.264 1 81.75 94 GLY A CA 1
ATOM 723 C C . GLY A 1 94 ? -22.719 -3.67 0.817 1 81.75 94 GLY A C 1
ATOM 724 O O . GLY A 1 94 ? -22.547 -2.635 1.466 1 81.75 94 GLY A O 1
ATOM 725 N N . GLN A 1 95 ? -22.203 -4.879 1.208 1 90.75 95 GLN A N 1
ATOM 726 C CA . GLN A 1 95 ? -21.078 -4.973 2.131 1 90.75 95 GLN A CA 1
ATOM 727 C C . GLN A 1 95 ? -19.828 -5.48 1.422 1 90.75 95 GLN A C 1
ATOM 729 O O . GLN A 1 95 ? -19.922 -6.258 0.469 1 90.75 95 GLN A O 1
ATOM 734 N N . LEU A 1 96 ? -18.734 -4.969 1.929 1 92.5 96 LEU A N 1
ATOM 735 C CA . LEU A 1 96 ? -17.469 -5.457 1.39 1 92.5 96 LEU A CA 1
ATOM 736 C C . LEU A 1 96 ? -17.234 -6.906 1.797 1 92.5 96 LEU A C 1
ATOM 738 O O . LEU A 1 96 ? -17.625 -7.32 2.891 1 92.5 96 LEU A O 1
ATOM 742 N N . GLN A 1 97 ? -16.672 -7.664 0.905 1 93.69 97 GLN A N 1
ATOM 743 C CA . GLN A 1 97 ? -16.281 -9.031 1.224 1 93.69 97 GLN A CA 1
ATOM 744 C C . GLN A 1 97 ? -15.109 -9.055 2.203 1 93.69 97 GLN A C 1
ATOM 746 O O . GLN A 1 97 ? -14.102 -8.367 1.992 1 93.69 97 GLN A O 1
ATOM 751 N N . LYS A 1 98 ? -15.227 -9.781 3.197 1 94.56 98 LYS A N 1
ATOM 752 C CA . LYS A 1 98 ? -14.195 -9.805 4.234 1 94.56 98 LYS A CA 1
ATOM 753 C C . LYS A 1 98 ? -13.008 -10.664 3.809 1 94.56 98 LYS A C 1
ATOM 755 O O . LYS A 1 98 ? -11.852 -10.297 4.035 1 94.56 98 LYS A O 1
ATOM 760 N N . ASP A 1 99 ? -13.352 -11.797 3.197 1 96.81 99 ASP A N 1
ATOM 761 C CA . ASP A 1 99 ? -12.273 -12.711 2.83 1 96.81 99 ASP A CA 1
ATOM 762 C C . ASP A 1 99 ? -11.93 -12.594 1.347 1 96.81 99 ASP A C 1
ATOM 764 O O . ASP A 1 99 ? -12.75 -12.125 0.551 1 96.81 99 ASP A O 1
ATOM 768 N N . VAL A 1 100 ? -10.695 -12.906 1.039 1 97.44 100 VAL A N 1
ATOM 769 C CA . VAL A 1 100 ? -10.25 -12.961 -0.348 1 97.44 100 VAL A CA 1
ATOM 770 C C . VAL A 1 100 ? -10.508 -14.352 -0.922 1 97.44 100 VAL A C 1
ATOM 772 O O . VAL A 1 100 ? -10.031 -15.352 -0.386 1 97.44 100 VAL A O 1
ATOM 775 N N . ARG A 1 101 ? -11.266 -14.414 -2.02 1 97.62 101 ARG A N 1
ATOM 776 C CA . ARG A 1 101 ? -11.602 -15.688 -2.637 1 97.62 101 ARG A CA 1
ATOM 777 C C . ARG A 1 101 ? -11.203 -15.711 -4.109 1 97.62 101 ARG A C 1
ATOM 779 O O . ARG A 1 101 ? -11.195 -14.672 -4.77 1 97.62 101 ARG A O 1
ATOM 786 N N . VAL A 1 102 ? -10.93 -16.938 -4.586 1 98 102 VAL A N 1
ATOM 787 C CA . VAL A 1 102 ? -10.414 -17.047 -5.945 1 98 102 VAL A CA 1
ATOM 788 C C . VAL A 1 102 ? -11.141 -18.172 -6.684 1 98 102 VAL A C 1
ATOM 790 O O . VAL A 1 102 ? -11.391 -19.234 -6.121 1 98 102 VAL A O 1
ATOM 793 N N . THR A 1 103 ? -11.57 -17.938 -7.84 1 97.94 103 THR A N 1
ATOM 794 C CA . THR A 1 103 ? -11.992 -18.922 -8.828 1 97.94 103 THR A CA 1
ATOM 795 C C . THR A 1 103 ? -11.023 -18.953 -10.008 1 97.94 103 THR A C 1
ATOM 797 O O . THR A 1 103 ? -10.664 -17.906 -10.555 1 97.94 103 THR A O 1
ATOM 800 N N . LEU A 1 104 ? -10.5 -20.109 -10.336 1 97.56 104 LEU A N 1
ATOM 801 C CA . LEU A 1 104 ? -9.656 -20.281 -11.508 1 97.56 104 LEU A CA 1
ATOM 802 C C . LEU A 1 104 ? -10.43 -20.953 -12.633 1 97.56 104 LEU A C 1
ATOM 804 O O . LEU A 1 104 ? -11.078 -21.984 -12.414 1 97.56 104 LEU A O 1
ATOM 808 N N . LYS A 1 105 ? -10.312 -20.391 -13.805 1 97.38 105 LYS A N 1
ATOM 809 C CA . LYS A 1 105 ? -11.047 -20.938 -14.953 1 97.38 105 LYS A CA 1
ATOM 810 C C . LYS A 1 105 ? -10.242 -20.781 -16.234 1 97.38 105 LYS A C 1
ATOM 812 O O . LYS A 1 105 ? -9.688 -19.719 -16.5 1 97.38 105 LYS A O 1
ATOM 817 N N . GLY A 1 106 ? -10.188 -21.922 -16.969 1 96.69 106 GLY A N 1
ATOM 818 C CA . GLY A 1 106 ? -9.578 -21.891 -18.297 1 96.69 106 GLY A CA 1
ATOM 819 C C . GLY A 1 106 ? -8.07 -21.969 -18.25 1 96.69 106 GLY A C 1
ATOM 820 O O . GLY A 1 106 ? -7.484 -22.344 -17.234 1 96.69 106 GLY A O 1
ATOM 821 N N . LEU A 1 107 ? -7.473 -21.766 -19.438 1 96.62 107 LEU A N 1
ATOM 822 C CA . LEU A 1 107 ? -6.023 -21.766 -19.625 1 96.62 107 LEU A CA 1
ATOM 823 C C . LEU A 1 107 ? -5.594 -20.578 -20.469 1 96.62 107 LEU A C 1
ATOM 825 O O . LEU A 1 107 ? -6.332 -20.141 -21.359 1 96.62 107 LEU A O 1
ATOM 829 N N . MET A 1 108 ? -4.453 -20.094 -20.125 1 97.38 108 MET A N 1
ATOM 830 C CA . MET A 1 108 ? -3.816 -19.031 -20.906 1 97.38 108 MET A CA 1
ATOM 831 C C . MET A 1 108 ? -2.309 -19.25 -20.984 1 97.38 108 MET A C 1
ATOM 833 O O . MET A 1 108 ? -1.747 -20.031 -20.219 1 97.38 108 MET A O 1
ATOM 837 N N . ALA A 1 109 ? -1.791 -18.672 -22 1 96.25 109 ALA A N 1
ATOM 838 C CA . ALA A 1 109 ? -0.335 -18.625 -22.125 1 96.25 109 ALA A CA 1
ATOM 839 C C . ALA A 1 109 ? 0.208 -17.266 -21.703 1 96.25 109 ALA A C 1
ATOM 841 O O . ALA A 1 109 ? -0.444 -16.234 -21.922 1 96.25 109 ALA A O 1
ATOM 842 N N . THR A 1 110 ? 1.348 -17.234 -21.031 1 89.12 110 THR A N 1
ATOM 843 C CA . THR A 1 110 ? 1.953 -15.984 -20.594 1 89.12 110 THR A CA 1
ATOM 844 C C . THR A 1 110 ? 2.451 -15.172 -21.781 1 89.12 110 THR A C 1
ATOM 846 O O . THR A 1 110 ? 2.537 -13.945 -21.703 1 89.12 110 THR A O 1
ATOM 849 N N . ARG A 1 111 ? 2.742 -15.883 -22.781 1 90.06 111 ARG A N 1
ATOM 850 C CA . ARG A 1 111 ? 3.197 -15.258 -24.016 1 90.06 111 ARG A CA 1
ATOM 851 C C . ARG A 1 111 ? 2.344 -15.703 -25.203 1 90.06 111 ARG A C 1
ATOM 853 O O . ARG A 1 111 ? 1.118 -15.789 -25.094 1 90.06 111 ARG A O 1
ATOM 860 N N . ASP A 1 112 ? 3.023 -15.984 -26.328 1 94.06 112 ASP A N 1
ATOM 861 C CA . ASP A 1 112 ? 2.33 -16.453 -27.531 1 94.06 112 ASP A CA 1
ATOM 862 C C . ASP A 1 112 ? 1.856 -17.891 -27.359 1 94.06 112 ASP A C 1
ATOM 864 O O . ASP A 1 112 ? 2.672 -18.812 -27.203 1 94.06 112 ASP A O 1
ATOM 868 N N . PRO A 1 113 ? 0.514 -18.062 -27.453 1 95.88 113 PRO A N 1
ATOM 869 C CA . PRO A 1 113 ? -0.005 -19.422 -27.281 1 95.88 113 PRO A CA 1
ATOM 870 C C . PRO A 1 113 ? 0.496 -20.375 -28.344 1 95.88 113 PRO A C 1
ATOM 872 O O . PRO A 1 113 ? 0.514 -21.594 -28.141 1 95.88 113 PRO A O 1
ATOM 875 N N . GLY A 1 114 ? 0.859 -19.875 -29.5 1 96.44 114 GLY A N 1
ATOM 876 C CA . GLY A 1 114 ? 1.375 -20.719 -30.578 1 96.44 114 GLY A CA 1
ATOM 877 C C . GLY A 1 114 ? 2.777 -21.219 -30.297 1 96.44 114 GLY A C 1
ATOM 878 O O . GLY A 1 114 ? 3.242 -22.156 -30.953 1 96.44 114 GLY A O 1
ATOM 879 N N . SER A 1 115 ? 3.432 -20.562 -29.469 1 95.62 115 SER A N 1
ATOM 880 C CA . SER A 1 115 ? 4.773 -20.938 -29.031 1 95.62 115 SER A CA 1
ATOM 881 C C . SER A 1 115 ? 5.027 -20.516 -27.594 1 95.62 115 SER A C 1
ATOM 883 O O . SER A 1 115 ? 5.43 -19.375 -27.344 1 95.62 115 SER A O 1
ATOM 885 N N . THR A 1 116 ? 4.727 -21.406 -26.672 1 95.56 116 THR A N 1
ATOM 886 C CA . THR A 1 116 ? 4.828 -21.031 -25.266 1 95.56 116 THR A CA 1
ATOM 887 C C . THR A 1 116 ? 5.43 -22.172 -24.453 1 95.56 116 THR A C 1
ATOM 889 O O . THR A 1 116 ? 5.359 -23.328 -24.859 1 95.56 116 THR A O 1
ATOM 892 N N . SER A 1 117 ? 6.051 -21.797 -23.375 1 94.94 117 SER A N 1
ATOM 893 C CA . SER A 1 117 ? 6.617 -22.797 -22.469 1 94.94 117 SER A CA 1
ATOM 894 C C . SER A 1 117 ? 5.824 -22.859 -21.156 1 94.94 117 SER A C 1
ATOM 896 O O . SER A 1 117 ? 6.004 -23.781 -20.375 1 94.94 117 SER A O 1
ATOM 898 N N . VAL A 1 118 ? 4.961 -21.859 -20.969 1 96.06 118 VAL A N 1
ATOM 899 C CA . VAL A 1 118 ? 4.234 -21.781 -19.703 1 96.06 118 VAL A CA 1
ATOM 900 C C . VAL A 1 118 ? 2.742 -21.594 -19.984 1 96.06 118 VAL A C 1
ATOM 902 O O . VAL A 1 118 ? 2.352 -20.75 -20.797 1 96.06 118 VAL A O 1
ATOM 905 N N . ILE A 1 119 ? 1.97 -22.422 -19.359 1 96.06 119 ILE A N 1
ATOM 906 C CA . ILE A 1 119 ? 0.515 -22.312 -19.391 1 96.06 119 ILE A CA 1
ATOM 907 C C . ILE A 1 119 ? -0.017 -22.141 -17.969 1 96.06 119 ILE A C 1
ATOM 909 O O . ILE A 1 119 ? 0.445 -22.797 -17.047 1 96.06 119 ILE A O 1
ATOM 913 N N . TYR A 1 120 ? -0.973 -21.203 -17.844 1 97.19 120 TYR A N 1
ATOM 914 C CA . TYR A 1 120 ? -1.501 -20.938 -16.516 1 97.19 120 TYR A CA 1
ATOM 915 C C . TYR A 1 120 ? -3.021 -20.828 -16.547 1 97.19 120 TYR A C 1
ATOM 917 O O . TYR A 1 120 ? -3.621 -20.703 -17.609 1 97.19 120 TYR A O 1
ATOM 925 N N . ALA A 1 121 ? -3.617 -21 -15.414 1 96.75 121 ALA A N 1
ATOM 926 C CA . ALA A 1 121 ? -5.035 -20.734 -15.188 1 96.75 121 ALA A CA 1
ATOM 927 C C . ALA A 1 121 ? -5.246 -19.344 -14.586 1 96.75 121 ALA A C 1
ATOM 929 O O . ALA A 1 121 ? -4.723 -19.047 -13.516 1 96.75 121 ALA A O 1
ATOM 930 N N . PRO A 1 122 ? -5.961 -18.5 -15.281 1 97.69 122 PRO A N 1
ATOM 931 C CA . PRO A 1 122 ? -6.211 -17.156 -14.75 1 97.69 122 PRO A CA 1
ATOM 932 C C . PRO A 1 122 ? -7.355 -17.125 -13.742 1 97.69 122 PRO A C 1
ATOM 934 O O . PRO A 1 122 ? -8.234 -18 -13.773 1 97.69 122 PRO A O 1
ATOM 937 N N . PRO A 1 123 ? -7.352 -16.156 -12.852 1 98.38 123 PRO A N 1
ATOM 938 C CA . PRO A 1 123 ? -8.516 -15.969 -11.969 1 98.38 123 PRO A CA 1
ATOM 939 C C . PRO A 1 123 ? -9.688 -15.305 -12.688 1 98.38 123 PRO A C 1
ATOM 941 O O . PRO A 1 123 ? -9.484 -14.508 -13.609 1 98.38 123 PRO A O 1
ATOM 944 N N . VAL A 1 124 ? -10.852 -15.727 -12.297 1 98.19 124 VAL A N 1
ATOM 945 C CA . VAL A 1 124 ? -12.039 -14.938 -12.625 1 98.19 124 VAL A CA 1
ATOM 946 C C . VAL A 1 124 ? -12.102 -13.695 -11.742 1 98.19 124 VAL A C 1
ATOM 948 O O . VAL A 1 124 ? -12.312 -13.805 -10.531 1 98.19 124 VAL A O 1
ATOM 951 N N . ASP A 1 125 ? -11.867 -12.539 -12.289 1 97.19 125 ASP A N 1
ATOM 952 C CA . ASP A 1 125 ? -11.75 -11.297 -11.531 1 97.19 125 ASP A CA 1
ATOM 953 C C . ASP A 1 125 ? -12.453 -10.141 -12.258 1 97.19 125 ASP A C 1
ATOM 955 O O . ASP A 1 125 ? -11.812 -9.156 -12.617 1 97.19 125 ASP A O 1
ATOM 959 N N . GLU A 1 126 ? -13.742 -10.164 -12.344 1 94.31 126 GLU A N 1
ATOM 960 C CA . GLU A 1 126 ? -14.523 -9.211 -13.125 1 94.31 126 GLU A CA 1
ATOM 961 C C . GLU A 1 126 ? -14.398 -7.797 -12.562 1 94.31 126 GLU A C 1
ATOM 963 O O . GLU A 1 126 ? -14.328 -6.824 -13.312 1 94.31 126 GLU A O 1
ATOM 968 N N . THR A 1 127 ? -14.414 -7.66 -11.25 1 93.12 127 THR A N 1
ATOM 969 C CA . THR A 1 127 ? -14.344 -6.344 -10.625 1 93.12 127 THR A CA 1
ATOM 970 C C . THR A 1 127 ? -12.922 -5.809 -10.641 1 93.12 127 THR A C 1
ATOM 972 O O . THR A 1 127 ? -12.695 -4.621 -10.406 1 93.12 127 THR A O 1
ATOM 975 N N . ARG A 1 128 ? -11.914 -6.73 -10.789 1 95.81 128 ARG A N 1
ATOM 976 C CA . ARG A 1 128 ? -10.484 -6.43 -10.773 1 95.81 128 ARG A CA 1
ATOM 977 C C . ARG A 1 128 ? -10 -6.16 -9.359 1 95.81 128 ARG A C 1
ATOM 979 O O . ARG A 1 128 ? -8.914 -5.613 -9.164 1 95.81 128 ARG A O 1
ATOM 986 N N . ALA A 1 129 ? -10.836 -6.508 -8.406 1 96.88 129 ALA A N 1
ATOM 987 C CA . ALA A 1 129 ? -10.453 -6.316 -7.008 1 96.88 129 ALA A CA 1
ATOM 988 C C . ALA A 1 129 ? -9.234 -7.16 -6.652 1 96.88 129 ALA A C 1
ATOM 990 O O . ALA A 1 129 ? -8.336 -6.695 -5.949 1 96.88 129 ALA A O 1
ATOM 991 N N . LEU A 1 130 ? -9.227 -8.383 -7.137 1 98.19 130 LEU A N 1
ATOM 992 C CA . LEU A 1 130 ? -8.094 -9.258 -6.863 1 98.19 130 LEU A CA 1
ATOM 993 C C . LEU A 1 130 ? -6.816 -8.703 -7.48 1 98.19 130 LEU A C 1
ATOM 995 O O . LEU A 1 130 ? -5.758 -8.727 -6.852 1 98.19 130 LEU A O 1
ATOM 999 N N . GLN A 1 131 ? -6.941 -8.195 -8.695 1 98.06 131 GLN A N 1
ATOM 1000 C CA . GLN A 1 131 ? -5.816 -7.562 -9.375 1 98.06 131 GLN A CA 1
ATOM 1001 C C . GLN A 1 131 ? -5.289 -6.371 -8.578 1 98.06 131 GLN A C 1
ATOM 1003 O O . GLN A 1 131 ? -4.086 -6.262 -8.336 1 98.06 131 GLN A O 1
ATOM 1008 N N . ARG A 1 132 ? -6.164 -5.48 -8.156 1 97.75 132 ARG A N 1
ATOM 1009 C CA . ARG A 1 132 ? -5.777 -4.301 -7.391 1 97.75 132 ARG A CA 1
ATOM 1010 C C . ARG A 1 132 ? -5.148 -4.691 -6.059 1 97.75 132 ARG A C 1
ATOM 1012 O O . ARG A 1 132 ? -4.176 -4.078 -5.617 1 97.75 132 ARG A O 1
ATOM 1019 N N . PHE A 1 133 ? -5.746 -5.742 -5.438 1 98.44 133 PHE A N 1
ATOM 1020 C CA . PHE A 1 133 ? -5.199 -6.23 -4.176 1 98.44 133 PHE A CA 1
ATOM 1021 C C . PHE A 1 133 ? -3.764 -6.711 -4.355 1 98.44 133 PHE A C 1
ATOM 1023 O O . PHE A 1 133 ? -2.877 -6.336 -3.586 1 98.44 133 PHE A O 1
ATOM 1030 N N . GLY A 1 134 ? -3.52 -7.504 -5.336 1 98.62 134 GLY A N 1
ATOM 1031 C CA . GLY A 1 134 ? -2.17 -7.961 -5.629 1 98.62 134 GLY A CA 1
ATOM 1032 C C . GLY A 1 134 ? -1.202 -6.824 -5.898 1 98.62 134 GLY A C 1
ATOM 1033 O O . GLY A 1 134 ? -0.061 -6.852 -5.434 1 98.62 134 GLY A O 1
ATOM 1034 N N . GLU A 1 135 ? -1.638 -5.863 -6.668 1 97.94 135 GLU A N 1
ATOM 1035 C CA . GLU A 1 135 ? -0.804 -4.711 -6.992 1 97.94 135 GLU A CA 1
ATOM 1036 C C . GLU A 1 135 ? -0.487 -3.891 -5.746 1 97.94 135 GLU A C 1
ATOM 1038 O O . GLU A 1 135 ? 0.631 -3.396 -5.586 1 97.94 135 GLU A O 1
ATOM 1043 N N . LEU A 1 136 ? -1.476 -3.709 -4.887 1 97.94 136 LEU A N 1
ATOM 1044 C CA . LEU A 1 136 ? -1.262 -2.984 -3.639 1 97.94 136 LEU A CA 1
ATOM 1045 C C . LEU A 1 136 ? -0.246 -3.703 -2.76 1 97.94 136 LEU A C 1
ATOM 1047 O O . LEU A 1 136 ? 0.698 -3.086 -2.26 1 97.94 136 LEU A O 1
ATOM 1051 N N . VAL A 1 137 ? -0.42 -4.984 -2.574 1 98.31 137 VAL A N 1
ATOM 1052 C CA . VAL A 1 137 ? 0.5 -5.762 -1.75 1 98.31 137 VAL A CA 1
ATOM 1053 C C . VAL A 1 137 ? 1.908 -5.688 -2.336 1 98.31 137 VAL A C 1
ATOM 1055 O O . VAL A 1 137 ? 2.871 -5.41 -1.617 1 98.31 137 VAL A O 1
ATOM 1058 N N . ARG A 1 138 ? 2.014 -5.895 -3.611 1 98.12 138 ARG A N 1
ATOM 1059 C CA . ARG A 1 138 ? 3.307 -5.832 -4.285 1 98.12 138 ARG A CA 1
ATOM 1060 C C . ARG A 1 138 ? 3.963 -4.469 -4.09 1 98.12 138 ARG A C 1
ATOM 1062 O O . ARG A 1 138 ? 5.172 -4.383 -3.877 1 98.12 138 ARG A O 1
ATOM 1069 N N . SER A 1 139 ? 3.203 -3.424 -4.191 1 96.94 139 SER A N 1
ATOM 1070 C CA . SER A 1 139 ? 3.746 -2.074 -4.086 1 96.94 139 SER A CA 1
ATOM 1071 C C . SER A 1 139 ? 4.41 -1.847 -2.732 1 96.94 139 SER A C 1
ATOM 1073 O O . SER A 1 139 ? 5.348 -1.054 -2.619 1 96.94 139 SER A O 1
ATOM 1075 N N . HIS A 1 140 ? 4.004 -2.482 -1.689 1 97.31 140 HIS A N 1
ATOM 1076 C CA . HIS A 1 140 ? 4.609 -2.361 -0.368 1 97.31 140 HIS A CA 1
ATOM 1077 C C . HIS A 1 140 ? 6.039 -2.895 -0.365 1 97.31 140 HIS A C 1
ATOM 1079 O O . HIS A 1 140 ? 6.844 -2.523 0.494 1 97.31 140 HIS A O 1
ATOM 1085 N N . PHE A 1 141 ? 6.352 -3.746 -1.322 1 97.5 141 PHE A N 1
ATOM 1086 C CA . PHE A 1 141 ? 7.676 -4.355 -1.396 1 97.5 141 PHE A CA 1
ATOM 1087 C C . PHE A 1 141 ? 8.508 -3.705 -2.49 1 97.5 141 PHE A C 1
ATOM 1089 O O . PHE A 1 141 ? 9.594 -4.191 -2.826 1 97.5 141 PHE A O 1
ATOM 1096 N N . ALA A 1 142 ? 8.055 -2.625 -3.027 1 95.75 142 ALA A N 1
ATOM 1097 C CA . ALA A 1 142 ? 8.672 -1.995 -4.191 1 95.75 142 ALA A CA 1
ATOM 1098 C C . ALA A 1 142 ? 10.133 -1.649 -3.914 1 95.75 142 ALA A C 1
ATOM 1100 O O . ALA A 1 142 ? 10.984 -1.783 -4.793 1 95.75 142 ALA A O 1
ATOM 1101 N N . CYS A 1 143 ? 10.484 -1.231 -2.723 1 92.5 143 CYS A N 1
ATOM 1102 C CA . CYS A 1 143 ? 11.836 -0.803 -2.393 1 92.5 143 CYS A CA 1
ATOM 1103 C C . CYS A 1 143 ? 12.797 -1.983 -2.4 1 92.5 143 CYS A C 1
ATOM 1105 O O . CYS A 1 143 ? 14.016 -1.797 -2.383 1 92.5 143 CYS A O 1
ATOM 1107 N N . LEU A 1 144 ? 12.266 -3.172 -2.438 1 94.62 144 LEU A N 1
ATOM 1108 C CA . LEU A 1 144 ? 13.086 -4.383 -2.424 1 94.62 144 LEU A CA 1
ATOM 1109 C C . LEU A 1 144 ? 13.117 -5.027 -3.805 1 94.62 144 LEU A C 1
ATOM 1111 O O . LEU A 1 144 ? 13.805 -6.035 -4.008 1 94.62 144 LEU A O 1
ATOM 1115 N N . ILE A 1 145 ? 12.312 -4.477 -4.695 1 93.12 145 ILE A N 1
ATOM 1116 C CA . ILE A 1 145 ? 12.258 -5.016 -6.047 1 93.12 145 ILE A CA 1
ATOM 1117 C C . ILE A 1 145 ? 13.359 -4.379 -6.898 1 93.12 145 ILE A C 1
ATOM 1119 O O . ILE A 1 145 ? 13.469 -3.15 -6.953 1 93.12 145 ILE A O 1
ATOM 1123 N N . GLY A 1 146 ? 14.195 -5.172 -7.535 1 84.19 146 GLY A N 1
ATOM 1124 C CA . GLY A 1 146 ? 15.336 -4.668 -8.289 1 84.19 146 GLY A CA 1
ATOM 1125 C C . GLY A 1 146 ? 16.625 -4.637 -7.488 1 84.19 146 GLY A C 1
ATOM 1126 O O . GLY A 1 146 ? 16.656 -5.125 -6.355 1 84.19 146 GLY A O 1
ATOM 1127 N N . PRO A 1 147 ? 17.672 -4.137 -8.055 1 77 147 PRO A N 1
ATOM 1128 C CA . PRO A 1 147 ? 18.953 -4.117 -7.352 1 77 147 PRO A CA 1
ATOM 1129 C C . PRO A 1 147 ? 19 -3.064 -6.246 1 77 147 PRO A C 1
ATOM 1131 O O . PRO A 1 147 ? 18.328 -2.041 -6.332 1 77 147 PRO A O 1
ATOM 1134 N N . PRO A 1 148 ? 19.641 -3.395 -5.129 1 71.25 148 PRO A N 1
ATOM 1135 C CA . PRO A 1 148 ? 19.797 -2.398 -4.066 1 71.25 148 PRO A CA 1
ATOM 1136 C C . PRO A 1 148 ? 20.438 -1.104 -4.555 1 71.25 148 PRO A C 1
ATOM 1138 O O . PRO A 1 148 ? 21.219 -1.123 -5.504 1 71.25 148 PRO A O 1
ATOM 1141 N N . PRO A 1 149 ? 19.828 0.053 -3.947 1 62.97 149 PRO A N 1
ATOM 1142 C CA . PRO A 1 149 ? 20.438 1.312 -4.367 1 62.97 149 PRO A CA 1
ATOM 1143 C C . PRO A 1 149 ? 21.953 1.348 -4.105 1 62.97 149 PRO A C 1
ATOM 1145 O O . PRO A 1 149 ? 22.422 0.777 -3.117 1 62.97 149 PRO A O 1
ATOM 1148 N N . THR A 1 150 ? 22.609 1.698 -5.137 1 61.31 150 THR A N 1
ATOM 1149 C CA . THR A 1 150 ? 24.047 1.912 -4.953 1 61.31 150 THR A CA 1
ATOM 1150 C C . THR A 1 150 ? 24.297 3.039 -3.959 1 61.31 150 THR A C 1
ATOM 1152 O O . THR A 1 150 ? 23.641 4.078 -4.004 1 61.31 150 THR A O 1
ATOM 1155 N N . PRO A 1 151 ? 24.938 2.77 -2.824 1 58.75 151 PRO A N 1
ATOM 1156 C CA . PRO A 1 151 ? 25.219 3.861 -1.891 1 58.75 151 PRO A CA 1
ATOM 1157 C C . PRO A 1 151 ? 25.641 5.145 -2.598 1 58.75 151 PRO A C 1
ATOM 1159 O O . PRO A 1 151 ? 26.312 5.094 -3.635 1 58.75 151 PRO A O 1
ATOM 1162 N N . PRO A 1 152 ? 24.812 6.254 -2.279 1 52.25 152 PRO A N 1
ATOM 1163 C CA . PRO A 1 152 ? 25.312 7.473 -2.93 1 52.25 152 PRO A CA 1
ATOM 1164 C C . PRO A 1 152 ? 26.812 7.652 -2.789 1 52.25 152 PRO A C 1
ATOM 1166 O O . PRO A 1 152 ? 27.406 7.18 -1.816 1 52.25 152 PRO A O 1
ATOM 1169 N N . PRO A 1 153 ? 27.438 7.988 -3.891 1 47.69 153 PRO A N 1
ATOM 1170 C CA . PRO A 1 153 ? 28.875 8.227 -3.738 1 47.69 153 PRO A CA 1
ATOM 1171 C C . PRO A 1 153 ? 29.188 9.156 -2.57 1 47.69 153 PRO A C 1
ATOM 1173 O O . PRO A 1 153 ? 28.391 10.039 -2.238 1 47.69 153 PRO A O 1
ATOM 1176 N N . THR A 1 154 ? 29.984 8.727 -1.679 1 50 154 THR A N 1
ATOM 1177 C CA . THR A 1 154 ? 30.5 9.617 -0.644 1 50 154 THR A CA 1
ATOM 1178 C C . THR A 1 154 ? 30.719 11.023 -1.195 1 50 154 THR A C 1
ATOM 1180 O O . THR A 1 154 ? 31.297 11.195 -2.27 1 50 154 THR A O 1
ATOM 1183 N N . PRO A 1 155 ? 29.969 12.016 -0.675 1 46.94 155 PRO A N 1
ATOM 1184 C CA . PRO A 1 155 ? 30.25 13.336 -1.245 1 46.94 155 PRO A CA 1
ATOM 1185 C C . PRO A 1 155 ? 31.75 13.602 -1.417 1 46.94 155 PRO A C 1
ATOM 1187 O O . PRO A 1 155 ? 32.562 13.234 -0.553 1 46.94 155 PRO A O 1
ATOM 1190 N N . PRO A 1 156 ? 32.281 13.789 -2.564 1 41.31 156 PRO A N 1
ATOM 1191 C CA . PRO A 1 156 ? 33.688 14.273 -2.52 1 41.31 156 PRO A CA 1
ATOM 1192 C C . PRO A 1 156 ? 33.875 15.43 -1.543 1 41.31 156 PRO A C 1
ATOM 1194 O O . PRO A 1 156 ? 32.906 16.109 -1.192 1 41.31 156 PRO A O 1
ATOM 1197 N N . GLY A 1 157 ? 35.125 15.672 -0.891 1 37.94 157 GLY A N 1
ATOM 1198 C CA . GLY A 1 157 ? 35.5 16.922 -0.234 1 37.94 157 GLY A CA 1
ATOM 1199 C C . GLY A 1 157 ? 34.938 18.141 -0.926 1 37.94 157 GLY A C 1
ATOM 1200 O O . GLY A 1 157 ? 35.625 18.797 -1.709 1 37.94 157 GLY A O 1
ATOM 1201 N N . ALA A 1 158 ? 33.875 18.281 -1.257 1 33.94 158 ALA A N 1
ATOM 1202 C CA . ALA A 1 158 ? 33.344 19.406 -2.035 1 33.94 158 ALA A CA 1
ATOM 1203 C C . ALA A 1 158 ? 33.625 20.719 -1.325 1 33.94 158 ALA A C 1
ATOM 1205 O O . ALA A 1 158 ? 33.125 20.938 -0.208 1 33.94 158 ALA A O 1
ATOM 1206 N N . THR A 1 159 ? 34.75 21.312 -1.612 1 38.69 159 THR A N 1
ATOM 1207 C CA . THR A 1 159 ? 34.875 22.703 -1.248 1 38.69 159 THR A CA 1
ATOM 1208 C C . THR A 1 159 ? 33.594 23.469 -1.481 1 38.69 159 THR A C 1
ATOM 1210 O O . THR A 1 159 ? 33.188 24.281 -0.646 1 38.69 159 THR A O 1
ATOM 1213 N N . GLY A 1 160 ? 33.312 23.891 -2.908 1 37.62 160 GLY A N 1
ATOM 1214 C CA . GLY A 1 160 ? 32.5 25.031 -3.217 1 37.62 160 GLY A CA 1
ATOM 1215 C C . GLY A 1 160 ? 31 24.75 -3.041 1 37.62 160 GLY A C 1
ATOM 1216 O O . GLY A 1 160 ? 30.609 23.609 -2.852 1 37.62 160 GLY A O 1
ATOM 1217 N N . PRO A 1 161 ? 30.203 25.812 -2.875 1 35.47 161 PRO A N 1
ATOM 1218 C CA . PRO A 1 161 ? 28.75 25.766 -2.682 1 35.47 161 PRO A CA 1
ATOM 1219 C C . PRO A 1 161 ? 28.047 24.969 -3.779 1 35.47 161 PRO A C 1
ATOM 1221 O O . PRO A 1 161 ? 27.938 25.438 -4.914 1 35.47 161 PRO A O 1
ATOM 1224 N N . ALA A 1 162 ? 28.453 23.844 -4.125 1 36.66 162 ALA A N 1
ATOM 1225 C CA . ALA A 1 162 ? 27.719 23.188 -5.195 1 36.66 162 ALA A CA 1
ATOM 1226 C C . ALA A 1 162 ? 26.219 23.406 -5.039 1 36.66 162 ALA A C 1
ATOM 1228 O O . ALA A 1 162 ? 25.672 23.234 -3.945 1 36.66 162 ALA A O 1
ATOM 1229 N N . ARG A 1 163 ? 25.609 24.156 -5.875 1 33.38 163 ARG A N 1
ATOM 1230 C CA . ARG A 1 163 ? 24.188 24.375 -6.07 1 33.38 163 ARG A CA 1
ATOM 1231 C C . ARG A 1 163 ? 23.406 23.078 -6.008 1 33.38 163 ARG A C 1
ATOM 1233 O O . ARG A 1 163 ? 23.594 22.188 -6.844 1 33.38 163 ARG A O 1
ATOM 1240 N N . GLN A 1 164 ? 23.234 22.562 -4.902 1 37.09 164 GLN A N 1
ATOM 1241 C CA . GLN A 1 164 ? 22.312 21.438 -4.77 1 37.09 164 GLN A CA 1
ATOM 1242 C C . GLN A 1 164 ? 21.094 21.609 -5.672 1 37.09 164 GLN A C 1
ATOM 1244 O O . GLN A 1 164 ? 20.234 22.438 -5.402 1 37.09 164 GLN A O 1
ATOM 1249 N N . GLU A 1 165 ? 21.281 21.766 -6.934 1 37 165 GLU A N 1
ATOM 1250 C CA . GLU A 1 165 ? 20.109 21.672 -7.793 1 37 165 GLU A CA 1
ATOM 1251 C C . GLU A 1 165 ? 19.109 20.656 -7.246 1 37 165 GLU A C 1
ATOM 1253 O O . GLU A 1 165 ? 19.453 19.5 -7 1 37 165 GLU A O 1
ATOM 1258 N N . THR A 1 166 ? 18.188 21.078 -6.52 1 40.56 166 THR A N 1
ATOM 1259 C CA . THR A 1 166 ? 16.953 20.438 -6.078 1 40.56 166 THR A CA 1
ATOM 1260 C C . THR A 1 166 ? 16.359 19.578 -7.195 1 40.56 166 THR A C 1
ATOM 1262 O O . THR A 1 166 ? 15.5 20.047 -7.953 1 40.56 166 THR A O 1
ATOM 1265 N N . VAL A 1 167 ? 17.094 19.031 -8.023 1 40.97 167 VAL A N 1
ATOM 1266 C CA . VAL A 1 167 ? 16.469 18.141 -8.992 1 40.97 167 VAL A CA 1
ATOM 1267 C C . VAL A 1 167 ? 15.5 17.203 -8.281 1 40.97 167 VAL A C 1
ATOM 1269 O O . VAL A 1 167 ? 15.875 16.5 -7.34 1 40.97 167 VAL A O 1
ATOM 1272 N N . MET A 1 168 ? 14.25 17.547 -8.422 1 47.53 168 MET A N 1
ATOM 1273 C CA . MET A 1 168 ? 13.234 16.594 -8 1 47.53 168 MET A CA 1
ATOM 1274 C C . MET A 1 168 ? 13.586 15.18 -8.477 1 47.53 168 MET A C 1
ATOM 1276 O O . MET A 1 168 ? 13.844 14.969 -9.664 1 47.53 168 MET A O 1
ATOM 1280 N N . PRO A 1 169 ? 14.117 14.375 -7.668 1 51.88 169 PRO A N 1
ATOM 1281 C CA . PRO A 1 169 ? 14.383 13.023 -8.164 1 51.88 169 PRO A CA 1
ATOM 1282 C C . PRO A 1 169 ? 13.258 12.492 -9.055 1 51.88 169 PRO A C 1
ATOM 1284 O O . PRO A 1 169 ? 12.102 12.883 -8.891 1 51.88 169 PRO A O 1
ATOM 1287 N N . PRO A 1 170 ? 13.664 12.016 -10.258 1 52 170 PRO A N 1
ATOM 1288 C CA . PRO A 1 170 ? 12.664 11.438 -11.156 1 52 170 PRO A CA 1
ATOM 1289 C C . PRO A 1 170 ? 11.672 10.531 -10.422 1 52 170 PRO A C 1
ATOM 1291 O O . PRO A 1 170 ? 11.992 9.977 -9.367 1 52 170 PRO A O 1
ATOM 1294 N N . LEU A 1 171 ? 10.375 10.617 -10.82 1 55.78 171 LEU A N 1
ATOM 1295 C CA . LEU A 1 171 ? 9.367 9.68 -10.352 1 55.78 171 LEU A CA 1
ATOM 1296 C C . LEU A 1 171 ? 9.875 8.242 -10.445 1 55.78 171 LEU A C 1
ATOM 1298 O O . LEU A 1 171 ? 10.586 7.891 -11.383 1 55.78 171 LEU A O 1
ATOM 1302 N N . PRO A 1 172 ? 9.891 7.586 -9.305 1 59.16 172 PRO A N 1
ATOM 1303 C CA . PRO A 1 172 ? 10.281 6.176 -9.375 1 59.16 172 PRO A CA 1
ATOM 1304 C C . PRO A 1 172 ? 9.648 5.445 -10.555 1 59.16 172 PRO A C 1
ATOM 1306 O O . PRO A 1 172 ? 8.547 5.797 -10.977 1 59.16 172 PRO A O 1
ATOM 1309 N N . ARG A 1 173 ? 10.344 4.656 -11.273 1 66.19 173 ARG A N 1
ATOM 1310 C CA . ARG A 1 173 ? 9.812 3.846 -12.367 1 66.19 173 ARG A CA 1
ATOM 1311 C C . ARG A 1 173 ? 8.672 2.955 -11.883 1 66.19 173 ARG A C 1
ATOM 1313 O O . ARG A 1 173 ? 8.789 2.293 -10.844 1 66.19 173 ARG A O 1
ATOM 1320 N N . PRO A 1 174 ? 7.531 3.037 -12.508 1 82.69 174 PRO A N 1
ATOM 1321 C CA . PRO A 1 174 ? 6.391 2.191 -12.141 1 82.69 174 PRO A CA 1
ATOM 1322 C C . PRO A 1 174 ? 6.695 0.701 -12.273 1 82.69 174 PRO A C 1
ATOM 1324 O O . PRO A 1 174 ? 7.512 0.306 -13.109 1 82.69 174 PRO A O 1
ATOM 1327 N N . LEU A 1 175 ? 6.23 -0.08 -11.398 1 87.5 175 LEU A N 1
ATOM 1328 C CA . LEU A 1 175 ? 6.328 -1.533 -11.492 1 87.5 175 LEU A CA 1
ATOM 1329 C C . LEU A 1 175 ? 5.574 -2.047 -12.711 1 87.5 175 LEU A C 1
ATOM 1331 O O . LEU A 1 175 ? 4.57 -1.46 -13.125 1 87.5 175 LEU A O 1
ATOM 1335 N N . PRO A 1 176 ? 6.102 -3.068 -13.266 1 88.19 176 PRO A N 1
ATOM 1336 C CA . PRO A 1 176 ? 5.344 -3.672 -14.367 1 88.19 176 PRO A CA 1
ATOM 1337 C C . PRO A 1 176 ? 3.973 -4.188 -13.93 1 88.19 176 PRO A C 1
ATOM 1339 O O . PRO A 1 176 ? 3.756 -4.43 -12.734 1 88.19 176 PRO A O 1
ATOM 1342 N N . ARG A 1 177 ? 3.158 -4.32 -14.938 1 91.06 177 ARG A N 1
ATOM 1343 C CA . ARG A 1 177 ? 1.821 -4.824 -14.641 1 91.06 177 ARG A CA 1
ATOM 1344 C C . ARG A 1 177 ? 1.886 -6.215 -14.016 1 91.06 177 ARG A C 1
ATOM 1346 O O . ARG A 1 177 ? 2.668 -7.062 -14.453 1 91.06 177 ARG A O 1
ATOM 1353 N N . LEU A 1 178 ? 1.14 -6.41 -13.039 1 96.44 178 LEU A N 1
ATOM 1354 C CA . LEU A 1 178 ? 1.07 -7.703 -12.367 1 96.44 178 LEU A CA 1
ATOM 1355 C C . LEU A 1 178 ? 0.174 -8.672 -13.133 1 96.44 178 LEU A C 1
ATOM 1357 O O . LEU A 1 178 ? -0.986 -8.359 -13.414 1 96.44 178 LEU A O 1
ATOM 1361 N N . LEU A 1 179 ? 0.713 -9.758 -13.547 1 96.38 179 LEU A N 1
ATOM 1362 C CA . LEU A 1 179 ? -0.077 -10.844 -14.117 1 96.38 179 LEU A CA 1
ATOM 1363 C C . LEU A 1 179 ? -0.345 -11.922 -13.078 1 96.38 179 LEU A C 1
ATOM 1365 O O . LEU A 1 179 ? 0.577 -12.617 -12.648 1 96.38 179 LEU A O 1
ATOM 1369 N N . LEU A 1 180 ? -1.589 -11.984 -12.688 1 97.81 180 LEU A N 1
ATOM 1370 C CA . LEU A 1 180 ? -1.962 -13.094 -11.805 1 97.81 180 LEU A CA 1
ATOM 1371 C C . LEU A 1 180 ? -2.107 -14.391 -12.594 1 97.81 180 LEU A C 1
ATOM 1373 O O . LEU A 1 180 ? -3.016 -14.523 -13.422 1 97.81 180 LEU A O 1
ATOM 1377 N N . HIS A 1 181 ? -1.188 -15.312 -12.312 1 96.81 181 HIS A N 1
ATOM 1378 C CA . HIS A 1 181 ? -1.178 -16.562 -13.07 1 96.81 181 HIS A CA 1
ATOM 1379 C C . HIS A 1 181 ? -0.828 -17.75 -12.18 1 96.81 181 HIS A C 1
ATOM 1381 O O . HIS A 1 181 ? 0.245 -17.781 -11.57 1 96.81 181 HIS A O 1
ATOM 1387 N N . ALA A 1 182 ? -1.688 -18.656 -12.133 1 97.19 182 ALA A N 1
ATOM 1388 C CA . ALA A 1 182 ? -1.416 -19.953 -11.516 1 97.19 182 ALA A CA 1
ATOM 1389 C C . ALA A 1 182 ? -0.874 -20.953 -12.547 1 97.19 182 ALA A C 1
ATOM 1391 O O . ALA A 1 182 ? -1.631 -21.484 -13.352 1 97.19 182 ALA A O 1
ATOM 1392 N N . THR A 1 183 ? 0.438 -21.234 -12.438 1 95.56 183 THR A N 1
ATOM 1393 C CA . THR A 1 183 ? 1.098 -22.047 -13.461 1 95.56 183 THR A CA 1
ATOM 1394 C C . THR A 1 183 ? 0.698 -23.516 -13.32 1 95.56 183 THR A C 1
ATOM 1396 O O . THR A 1 183 ? 0.856 -24.109 -12.258 1 95.56 183 THR A O 1
ATOM 1399 N N . VAL A 1 184 ? 0.175 -24.062 -14.43 1 95 184 VAL A N 1
ATOM 1400 C CA . VAL A 1 184 ? -0.23 -25.453 -14.398 1 95 184 VAL A CA 1
ATOM 1401 C C . VAL A 1 184 ? 0.716 -26.281 -15.266 1 95 184 VAL A C 1
ATOM 1403 O O . VAL A 1 184 ? 0.735 -27.516 -15.172 1 95 184 VAL A O 1
ATOM 1406 N N . PHE A 1 185 ? 1.434 -25.656 -16.141 1 93.81 185 PHE A N 1
ATOM 1407 C CA . PHE A 1 185 ? 2.332 -26.297 -17.078 1 93.81 185 PHE A CA 1
ATOM 1408 C C . PHE A 1 185 ? 3.561 -25.438 -17.344 1 93.81 185 PHE A C 1
ATOM 1410 O O . PHE A 1 185 ? 3.443 -24.234 -17.578 1 93.81 185 PHE A O 1
ATOM 1417 N N . ASN A 1 186 ? 4.746 -25.969 -17.234 1 93.12 186 ASN A N 1
ATOM 1418 C CA . ASN A 1 186 ? 6.008 -25.281 -17.469 1 93.12 186 ASN A CA 1
ATOM 1419 C C . ASN A 1 186 ? 7.082 -26.234 -17.984 1 93.12 186 ASN A C 1
ATOM 1421 O O . ASN A 1 186 ? 7.508 -27.141 -17.266 1 93.12 186 ASN A O 1
ATOM 1425 N N . THR A 1 187 ? 7.566 -26 -19.094 1 93.31 187 THR A N 1
ATOM 1426 C CA . THR A 1 187 ? 8.438 -26.953 -19.766 1 93.31 187 THR A CA 1
ATOM 1427 C C . THR A 1 187 ? 9.836 -26.938 -19.156 1 93.31 187 THR A C 1
ATOM 1429 O O . THR A 1 187 ? 10.664 -27.797 -19.469 1 93.31 187 THR A O 1
ATOM 1432 N N . VAL A 1 188 ? 10.109 -26 -18.266 1 88.62 188 VAL A N 1
ATOM 1433 C CA . VAL A 1 188 ? 11.398 -25.969 -17.594 1 88.62 188 VAL A CA 1
ATOM 1434 C C . VAL A 1 188 ? 11.586 -27.25 -16.781 1 88.62 188 VAL A C 1
ATOM 1436 O O . VAL A 1 188 ? 12.711 -27.609 -16.422 1 88.62 188 VAL A O 1
ATOM 1439 N N . TYR A 1 189 ? 10.531 -27.953 -16.547 1 88.81 189 TYR A N 1
ATOM 1440 C CA . TYR A 1 189 ? 10.57 -29.156 -15.703 1 88.81 189 TYR A CA 1
ATOM 1441 C C . TYR A 1 189 ? 10.703 -30.406 -16.547 1 88.81 189 TYR A C 1
ATOM 1443 O O . TYR A 1 189 ? 10.742 -31.531 -16.016 1 88.81 189 TYR A O 1
ATOM 1451 N N . VAL A 1 190 ? 10.695 -30.312 -17.828 1 89.12 190 VAL A N 1
ATOM 1452 C CA . VAL A 1 190 ? 10.945 -31.438 -18.719 1 89.12 190 VAL A CA 1
ATOM 1453 C C . VAL A 1 190 ? 12.43 -31.797 -18.688 1 89.12 190 VAL A C 1
ATOM 1455 O O . VAL A 1 190 ? 13.289 -30.938 -18.891 1 89.12 190 VAL A O 1
ATOM 1458 N N . PRO A 1 191 ? 12.68 -33.188 -18.156 1 80 191 PRO A N 1
ATOM 1459 C CA . PRO A 1 191 ? 14.078 -33.625 -18.062 1 80 191 PRO A CA 1
ATOM 1460 C C . PRO A 1 191 ? 14.805 -33.562 -19.406 1 80 191 PRO A C 1
ATOM 1462 O O . PRO A 1 191 ? 14.188 -33.75 -20.453 1 80 191 PRO A O 1
ATOM 1465 N N . GLY A 1 192 ? 16.25 -33.594 -19.422 1 65.88 192 GLY A N 1
ATOM 1466 C CA . GLY A 1 192 ? 17.172 -33.781 -20.547 1 65.88 192 GLY A CA 1
ATOM 1467 C C . GLY A 1 192 ? 17.859 -32.5 -20.953 1 65.88 192 GLY A C 1
ATOM 1468 O O . GLY A 1 192 ? 19.047 -32.5 -21.312 1 65.88 192 GLY A O 1
ATOM 1469 N N . ARG A 1 193 ? 17.25 -31.547 -21.609 1 54.75 193 ARG A N 1
ATOM 1470 C CA . ARG A 1 193 ? 18 -30.594 -22.406 1 54.75 193 ARG A CA 1
ATOM 1471 C C . ARG A 1 193 ? 18.797 -29.641 -21.531 1 54.75 193 ARG A C 1
ATOM 1473 O O . ARG A 1 193 ? 18.312 -29.188 -20.5 1 54.75 193 ARG A O 1
ATOM 1480 N N . SER A 1 194 ? 20.094 -29.938 -21.438 1 49.62 194 SER A N 1
ATOM 1481 C CA . SER A 1 194 ? 21.094 -29.219 -20.656 1 49.62 194 SER A CA 1
ATOM 1482 C C . SER A 1 194 ? 20.734 -27.75 -20.516 1 49.62 194 SER A C 1
ATOM 1484 O O . SER A 1 194 ? 20.078 -27.188 -21.406 1 49.62 194 SER A O 1
ATOM 1486 N N . ARG A 1 195 ? 20.875 -27.344 -19.297 1 48.97 195 ARG A N 1
ATOM 1487 C CA . ARG A 1 195 ? 20.75 -25.906 -19.062 1 48.97 195 ARG A CA 1
ATOM 1488 C C . ARG A 1 195 ? 21.312 -25.109 -20.219 1 48.97 195 ARG A C 1
ATOM 1490 O O . ARG A 1 195 ? 21.031 -23.906 -20.359 1 48.97 195 ARG A O 1
ATOM 1497 N N . ARG A 1 196 ? 22.453 -25.656 -20.734 1 48.09 196 ARG A N 1
ATOM 1498 C CA . ARG A 1 196 ? 23.203 -24.969 -21.781 1 48.09 196 ARG A CA 1
ATOM 1499 C C . ARG A 1 196 ? 22.359 -24.828 -23.047 1 48.09 196 ARG A C 1
ATOM 1501 O O . ARG A 1 196 ? 22.609 -23.938 -23.859 1 48.09 196 ARG A O 1
ATOM 1508 N N . ASP A 1 197 ? 21.875 -25.953 -23.578 1 47.31 197 ASP A N 1
ATOM 1509 C CA . ASP A 1 197 ? 21.031 -25.766 -24.75 1 47.31 197 ASP A CA 1
ATOM 1510 C C . ASP A 1 197 ? 19.719 -25.078 -24.375 1 47.31 197 ASP A C 1
ATOM 1512 O O . ASP A 1 197 ? 18.766 -25.719 -23.953 1 47.31 197 ASP A O 1
ATOM 1516 N N . ARG A 1 198 ? 19.828 -24.047 -23.703 1 50.44 198 ARG A N 1
ATOM 1517 C CA . ARG A 1 198 ? 18.969 -22.969 -23.219 1 50.44 198 ARG A CA 1
ATOM 1518 C C . ARG A 1 198 ? 17.672 -22.906 -24.016 1 50.44 198 ARG A C 1
ATOM 1520 O O . ARG A 1 198 ? 16.891 -21.953 -23.859 1 50.44 198 ARG A O 1
ATOM 1527 N N . GLN A 1 199 ? 17.547 -23.672 -25.047 1 59.19 199 GLN A N 1
ATOM 1528 C CA . GLN A 1 199 ? 16.328 -23.375 -25.797 1 59.19 199 GLN A CA 1
ATOM 1529 C C . GLN A 1 199 ? 15.102 -23.969 -25.109 1 59.19 199 GLN A C 1
ATOM 1531 O O . GLN A 1 199 ? 15 -25.172 -24.938 1 59.19 199 GLN A O 1
ATOM 1536 N N . ARG A 1 200 ? 14.453 -23.312 -24.266 1 71 200 ARG A N 1
ATOM 1537 C CA . ARG A 1 200 ? 13.172 -23.672 -23.672 1 71 200 ARG A CA 1
ATOM 1538 C C . ARG A 1 200 ? 12.266 -24.375 -24.672 1 71 200 ARG A C 1
ATOM 1540 O O . ARG A 1 200 ? 12.164 -23.953 -25.828 1 71 200 ARG A O 1
ATOM 1547 N N . VAL A 1 201 ? 11.961 -25.672 -24.328 1 85 201 VAL A N 1
ATOM 1548 C CA . VAL A 1 201 ? 10.977 -26.375 -25.141 1 85 201 VAL A CA 1
ATOM 1549 C C . VAL A 1 201 ? 9.688 -25.562 -25.219 1 85 201 VAL A C 1
ATOM 1551 O O . VAL A 1 201 ? 9.141 -25.156 -24.188 1 85 201 VAL A O 1
ATOM 1554 N N . GLU A 1 202 ? 9.352 -25.156 -26.359 1 92.44 202 GLU A N 1
ATOM 1555 C CA . GLU A 1 202 ? 8.078 -24.469 -26.562 1 92.44 202 GLU A CA 1
ATOM 1556 C C . GLU A 1 202 ? 7.062 -25.375 -27.25 1 92.44 202 GLU A C 1
ATOM 1558 O O . GLU A 1 202 ? 7.434 -26.25 -28.016 1 92.44 202 GLU A O 1
ATOM 1563 N N . ILE A 1 203 ? 5.875 -25.156 -26.953 1 93.25 203 ILE A N 1
ATOM 1564 C CA . ILE A 1 203 ? 4.809 -25.953 -27.547 1 93.25 203 ILE A CA 1
ATOM 1565 C C . ILE A 1 203 ? 3.748 -25.031 -28.141 1 93.25 203 ILE A C 1
ATOM 1567 O O . ILE A 1 203 ? 3.707 -23.844 -27.844 1 93.25 203 ILE A O 1
ATOM 1571 N N . ASP A 1 204 ? 2.979 -25.562 -29.109 1 95.31 204 ASP A N 1
ATOM 1572 C CA . ASP A 1 204 ? 1.74 -24.938 -29.562 1 95.31 204 ASP A CA 1
ATOM 1573 C C . ASP A 1 204 ? 0.578 -25.281 -28.625 1 95.31 204 ASP A C 1
ATOM 1575 O O . ASP A 1 204 ? 0.065 -26.406 -28.672 1 95.31 204 ASP A O 1
ATOM 1579 N N . ALA A 1 205 ? 0.167 -24.344 -27.797 1 95.31 205 ALA A N 1
ATOM 1580 C CA . ALA A 1 205 ? -0.814 -24.609 -26.75 1 95.31 205 ALA A CA 1
ATOM 1581 C C . ALA A 1 205 ? -2.213 -24.172 -27.188 1 95.31 205 ALA A C 1
ATOM 1583 O O . ALA A 1 205 ? -3.156 -24.219 -26.391 1 95.31 205 ALA A O 1
ATOM 1584 N N . ARG A 1 206 ? -2.48 -23.75 -28.406 1 96.06 206 ARG A N 1
ATOM 1585 C CA . ARG A 1 206 ? -3.736 -23.172 -28.875 1 96.06 206 ARG A CA 1
ATOM 1586 C C . ARG A 1 206 ? -4.887 -24.156 -28.719 1 96.06 206 ARG A C 1
ATOM 1588 O O . ARG A 1 206 ? -5.953 -23.797 -28.203 1 96.06 206 ARG A O 1
ATOM 1595 N N . ALA A 1 207 ? -4.688 -25.328 -29.141 1 94.12 207 ALA A N 1
ATOM 1596 C CA . ALA A 1 207 ? -5.734 -26.344 -29.062 1 94.12 207 ALA A CA 1
ATOM 1597 C C . ALA A 1 207 ? -6.066 -26.672 -27.609 1 94.12 207 ALA A C 1
ATOM 1599 O O . ALA A 1 207 ? -7.234 -26.859 -27.25 1 94.12 207 ALA A O 1
ATOM 1600 N N . LEU A 1 208 ? -5.031 -26.797 -26.844 1 93.25 208 LEU A N 1
ATOM 1601 C CA . LEU A 1 208 ? -5.211 -27.078 -25.422 1 93.25 208 LEU A CA 1
ATOM 1602 C C . LEU A 1 208 ? -6.016 -25.969 -24.75 1 93.25 208 LEU A C 1
ATOM 1604 O O . LEU A 1 208 ? -6.957 -26.25 -24 1 93.25 208 LEU A O 1
ATOM 1608 N N . ILE A 1 209 ? -5.695 -24.703 -24.984 1 96.25 209 ILE A N 1
ATOM 1609 C CA . ILE A 1 209 ? -6.352 -23.531 -24.406 1 96.25 209 ILE A CA 1
ATOM 1610 C C . ILE A 1 209 ? -7.82 -23.516 -24.828 1 96.25 209 ILE A C 1
ATOM 1612 O O . ILE A 1 209 ? -8.703 -23.219 -24.016 1 96.25 209 ILE A O 1
ATOM 1616 N N . GLU A 1 210 ? -8.062 -23.844 -26.062 1 95.5 210 GLU A N 1
ATOM 1617 C CA . GLU A 1 210 ? -9.43 -23.891 -26.562 1 95.5 210 GLU A CA 1
ATOM 1618 C C . GLU A 1 210 ? -10.227 -25.016 -25.891 1 95.5 210 GLU A C 1
ATOM 1620 O O . GLU A 1 210 ? -11.359 -24.797 -25.453 1 95.5 210 GLU A O 1
ATOM 1625 N N . ALA A 1 211 ? -9.688 -26.172 -25.797 1 93.75 211 ALA A N 1
ATOM 1626 C CA . ALA A 1 211 ? -10.367 -27.344 -25.25 1 93.75 211 ALA A CA 1
ATOM 1627 C C . ALA A 1 211 ? -10.734 -27.141 -23.781 1 93.75 211 ALA A C 1
ATOM 1629 O O . ALA A 1 211 ? -11.781 -27.609 -23.328 1 93.75 211 ALA A O 1
ATOM 1630 N N . PHE A 1 212 ? -9.891 -26.406 -23.078 1 94.31 212 PHE A N 1
ATOM 1631 C CA . PHE A 1 212 ? -10.094 -26.281 -21.641 1 94.31 212 PHE A CA 1
ATOM 1632 C C . PHE A 1 212 ? -10.539 -24.859 -21.281 1 94.31 212 PHE A C 1
ATOM 1634 O O . PHE A 1 212 ? -10.438 -24.453 -20.125 1 94.31 212 PHE A O 1
ATOM 1641 N N . GLY A 1 213 ? -10.992 -24.109 -22.203 1 94.06 213 GLY A N 1
ATOM 1642 C CA . GLY A 1 213 ? -11.344 -22.703 -22.016 1 94.06 213 GLY A CA 1
ATOM 1643 C C . GLY A 1 213 ? -12.422 -22.5 -20.969 1 94.06 213 GLY A C 1
ATOM 1644 O O . GLY A 1 213 ? -12.477 -21.438 -20.328 1 94.06 213 GLY A O 1
ATOM 1645 N N . GLU A 1 214 ? -13.25 -23.469 -20.734 1 93.88 214 GLU A N 1
ATOM 1646 C CA . GLU A 1 214 ? -14.375 -23.312 -19.812 1 93.88 214 GLU A CA 1
ATOM 1647 C C . GLU A 1 214 ? -14.18 -24.156 -18.562 1 93.88 214 GLU A C 1
ATOM 1649 O O . GLU A 1 214 ? -15.062 -24.203 -17.703 1 93.88 214 GLU A O 1
ATOM 1654 N N . MET A 1 215 ? -13.086 -24.781 -18.469 1 93.5 215 MET A N 1
ATOM 1655 C CA . MET A 1 215 ? -12.828 -25.656 -17.328 1 93.5 215 MET A CA 1
ATOM 1656 C C . MET A 1 215 ? -12.602 -24.844 -16.062 1 93.5 215 MET A C 1
ATOM 1658 O O . MET A 1 215 ? -11.773 -23.922 -16.047 1 93.5 215 MET A O 1
ATOM 1662 N N . VAL A 1 216 ? -13.352 -25.203 -14.969 1 95.12 216 VAL A N 1
ATOM 1663 C CA . VAL A 1 216 ? -13.164 -24.594 -13.648 1 95.12 216 VAL A CA 1
ATOM 1664 C C . VAL A 1 216 ? -12.203 -25.453 -12.828 1 95.12 216 VAL A C 1
ATOM 1666 O O . VAL A 1 216 ? -12.508 -26.609 -12.508 1 95.12 216 VAL A O 1
ATOM 1669 N N . TRP A 1 217 ? -11.086 -24.922 -12.516 1 94.06 217 TRP A N 1
ATOM 1670 C CA . TRP A 1 217 ? -10.07 -25.641 -11.758 1 94.06 217 TRP A CA 1
ATOM 1671 C C . TRP A 1 217 ? -10.398 -25.641 -10.266 1 94.06 217 TRP A C 1
ATOM 1673 O O . TRP A 1 217 ? -10.227 -26.641 -9.578 1 94.06 217 TRP A O 1
ATOM 1683 N N . MET A 1 218 ? -10.734 -24.562 -9.789 1 94.38 218 MET A N 1
ATOM 1684 C CA . MET A 1 218 ? -11.227 -24.328 -8.43 1 94.38 218 MET A CA 1
ATOM 1685 C C . MET A 1 218 ? -12.203 -23.156 -8.398 1 94.38 218 MET A C 1
ATOM 1687 O O . MET A 1 218 ? -12.07 -22.203 -9.172 1 94.38 218 MET A O 1
ATOM 1691 N N . GLU A 1 219 ? -13.211 -23.281 -7.449 1 95.38 219 GLU A N 1
ATOM 1692 C CA . GLU A 1 219 ? -14.297 -22.312 -7.41 1 95.38 219 GLU A CA 1
ATOM 1693 C C . GLU A 1 219 ? -14.453 -21.719 -6.012 1 95.38 219 GLU A C 1
ATOM 1695 O O . GLU A 1 219 ? -14.734 -22.438 -5.051 1 95.38 219 GLU A O 1
ATOM 1700 N N . ASN A 1 220 ? -14.289 -20.422 -5.965 1 96.25 220 ASN A N 1
ATOM 1701 C CA . ASN A 1 220 ? -14.609 -19.641 -4.766 1 96.25 220 ASN A CA 1
ATOM 1702 C C . ASN A 1 220 ? -13.828 -20.141 -3.555 1 96.25 220 ASN A C 1
ATOM 1704 O O . ASN A 1 220 ? -14.391 -20.328 -2.48 1 96.25 220 ASN A O 1
ATOM 1708 N N . ILE A 1 221 ? -12.57 -20.328 -3.715 1 96.5 221 ILE A N 1
ATOM 1709 C CA . ILE A 1 221 ? -11.703 -20.844 -2.66 1 96.5 221 ILE A CA 1
ATOM 1710 C C . ILE A 1 221 ? -11.109 -19.672 -1.876 1 96.5 221 ILE A C 1
ATOM 1712 O O . ILE A 1 221 ? -10.594 -18.719 -2.465 1 96.5 221 ILE A O 1
ATOM 1716 N N . ARG A 1 222 ? -11.203 -19.734 -0.595 1 97.12 222 ARG A N 1
ATOM 1717 C CA . ARG A 1 222 ? -10.633 -18.703 0.264 1 97.12 222 ARG A CA 1
ATOM 1718 C C . ARG A 1 222 ? -9.109 -18.781 0.258 1 97.12 222 ARG A C 1
ATOM 1720 O O . ARG A 1 222 ? -8.531 -19.844 0.447 1 97.12 222 ARG A O 1
ATOM 1727 N N . VAL A 1 223 ? -8.461 -17.656 -0.034 1 97.06 223 VAL A N 1
ATOM 1728 C CA . VAL A 1 223 ? -7.012 -17.562 0.149 1 97.06 223 VAL A CA 1
ATOM 1729 C C . VAL A 1 223 ? -6.684 -17.484 1.639 1 97.06 223 VAL A C 1
ATOM 1731 O O . VAL A 1 223 ? -7.184 -16.609 2.352 1 97.06 223 VAL A O 1
ATOM 1734 N N . GLU A 1 224 ? -5.762 -18.281 2.092 1 96.56 224 GLU A N 1
ATOM 1735 C CA . GLU A 1 224 ? -5.594 -18.438 3.533 1 96.56 224 GLU A CA 1
ATOM 1736 C C . GLU A 1 224 ? -4.344 -17.719 4.023 1 96.56 224 GLU A C 1
ATOM 1738 O O . GLU A 1 224 ? -4.258 -17.328 5.191 1 96.56 224 GLU A O 1
ATOM 1743 N N . GLU A 1 225 ? -3.4 -17.562 3.113 1 96.5 225 GLU A N 1
ATOM 1744 C CA . GLU A 1 225 ? -2.135 -17.016 3.588 1 96.5 225 GLU A CA 1
ATOM 1745 C C . GLU A 1 225 ? -1.45 -16.188 2.502 1 96.5 225 GLU A C 1
ATOM 1747 O O . GLU A 1 225 ? -1.741 -16.359 1.315 1 96.5 225 GLU A O 1
ATOM 1752 N N . LEU A 1 226 ? -0.691 -15.234 2.904 1 97.69 226 LEU A N 1
ATOM 1753 C CA . LEU A 1 226 ? 0.359 -14.562 2.15 1 97.69 226 LEU A CA 1
ATOM 1754 C C . LEU A 1 226 ? 1.739 -15 2.627 1 97.69 226 LEU A C 1
ATOM 1756 O O . LEU A 1 226 ? 2.033 -14.953 3.822 1 97.69 226 LEU A O 1
ATOM 1760 N N . VAL A 1 227 ? 2.578 -15.453 1.64 1 97.19 227 VAL A N 1
ATOM 1761 C CA . VAL A 1 227 ? 3.789 -16.141 2.08 1 97.19 227 VAL A CA 1
ATOM 1762 C C . VAL A 1 227 ? 4.996 -15.602 1.312 1 97.19 227 VAL A C 1
ATOM 1764 O O . VAL A 1 227 ? 4.914 -15.367 0.104 1 97.19 227 VAL A O 1
ATOM 1767 N N . LEU A 1 228 ? 6.051 -15.32 2.025 1 97.88 228 LEU A N 1
ATOM 1768 C CA . LEU A 1 228 ? 7.367 -15.125 1.427 1 97.88 228 LEU A CA 1
ATOM 1769 C C . LEU A 1 228 ? 8.125 -16.438 1.337 1 97.88 228 LEU A C 1
ATOM 1771 O O . LEU A 1 228 ? 8.477 -17.031 2.361 1 97.88 228 LEU A O 1
ATOM 1775 N N . CYS A 1 229 ? 8.414 -16.891 0.082 1 96.38 229 CYS A N 1
ATOM 1776 C CA . CYS A 1 229 ? 9.008 -18.188 -0.143 1 96.38 229 CYS A CA 1
ATOM 1777 C C . CYS A 1 229 ? 10.422 -18.062 -0.705 1 96.38 229 CYS A C 1
ATOM 1779 O O . CYS A 1 229 ? 10.719 -17.125 -1.44 1 96.38 229 CYS A O 1
ATOM 1781 N N . ARG A 1 230 ? 11.234 -19.031 -0.333 1 94.38 230 ARG A N 1
ATOM 1782 C CA . ARG A 1 230 ? 12.508 -19.203 -1.029 1 94.38 230 ARG A CA 1
ATOM 1783 C C . ARG A 1 230 ? 12.305 -19.891 -2.375 1 94.38 230 ARG A C 1
ATOM 1785 O O . ARG A 1 230 ? 11.508 -20.828 -2.488 1 94.38 230 ARG A O 1
ATOM 1792 N N . MET A 1 231 ? 13.047 -19.375 -3.352 1 89.62 231 MET A N 1
ATOM 1793 C CA . MET A 1 231 ? 12.953 -20.016 -4.664 1 89.62 231 MET A CA 1
ATOM 1794 C C . MET A 1 231 ? 13.531 -21.422 -4.629 1 89.62 231 MET A C 1
ATOM 1796 O O . MET A 1 231 ? 14.453 -21.703 -3.854 1 89.62 231 MET A O 1
ATOM 1800 N N . GLY A 1 232 ? 13.016 -22.266 -5.461 1 82 232 GLY A N 1
ATOM 1801 C CA . GLY A 1 232 ? 13.414 -23.672 -5.523 1 82 232 GLY A CA 1
ATOM 1802 C C . GLY A 1 232 ? 12.586 -24.562 -4.621 1 82 232 GLY A C 1
ATOM 1803 O O . GLY A 1 232 ? 12.836 -24.656 -3.418 1 82 232 GLY A O 1
ATOM 1804 N N . ALA A 1 233 ? 11.578 -25.25 -5.195 1 76.31 233 ALA A N 1
ATOM 1805 C CA . ALA A 1 233 ? 10.727 -26.172 -4.457 1 76.31 233 ALA A CA 1
ATOM 1806 C C . ALA A 1 233 ? 11.531 -27.375 -3.955 1 76.31 233 ALA A C 1
ATOM 1808 O O . ALA A 1 233 ? 12.461 -27.828 -4.625 1 76.31 233 ALA A O 1
ATOM 1809 N N . LYS A 1 234 ? 11.305 -27.703 -2.764 1 75.75 234 LYS A N 1
ATOM 1810 C CA . LYS A 1 234 ? 11.945 -28.875 -2.164 1 75.75 234 LYS A CA 1
ATOM 1811 C C . LYS A 1 234 ? 10.961 -30.031 -2.033 1 75.75 234 LYS A C 1
ATOM 1813 O O . LYS A 1 234 ? 9.766 -29.812 -1.812 1 75.75 234 LYS A O 1
ATOM 1818 N N . GLU A 1 235 ? 11.438 -31.094 -2.297 1 78.12 235 GLU A N 1
ATOM 1819 C CA . GLU A 1 235 ? 10.602 -32.281 -2.129 1 78.12 235 GLU A CA 1
ATOM 1820 C C . GLU A 1 235 ? 10.625 -32.781 -0.683 1 78.12 235 GLU A C 1
ATOM 1822 O O . GLU A 1 235 ? 11.695 -33.031 -0.124 1 78.12 235 GLU A O 1
ATOM 1827 N N . VAL A 1 236 ? 9.469 -32.719 -0.111 1 70.31 236 VAL A N 1
ATOM 1828 C CA . VAL A 1 236 ? 9.305 -33.25 1.229 1 70.31 236 VAL A CA 1
ATOM 1829 C C . VAL A 1 236 ? 8.312 -34.438 1.19 1 70.31 236 VAL A C 1
ATOM 1831 O O . VAL A 1 236 ? 7.125 -34.219 0.904 1 70.31 236 VAL A O 1
ATOM 1834 N N . GLU A 1 237 ? 8.781 -35.562 1.562 1 77.88 237 GLU A N 1
ATOM 1835 C CA . GLU A 1 237 ? 7.941 -36.781 1.563 1 77.88 237 GLU A CA 1
ATOM 1836 C C . GLU A 1 237 ? 7.227 -36.938 0.226 1 77.88 237 GLU A C 1
ATOM 1838 O O . GLU A 1 237 ? 6.027 -37.219 0.189 1 77.88 237 GLU A O 1
ATOM 1843 N N . GLY A 1 238 ? 7.848 -36.625 -0.797 1 74.25 238 GLY A N 1
ATOM 1844 C CA . GLY A 1 238 ? 7.328 -36.844 -2.137 1 74.25 238 GLY A CA 1
ATOM 1845 C C . GLY A 1 238 ? 6.477 -35.688 -2.65 1 74.25 238 GLY A C 1
ATOM 1846 O O . GLY A 1 238 ? 5.918 -35.781 -3.748 1 74.25 238 GLY A O 1
ATOM 1847 N N . VAL A 1 239 ? 6.324 -34.781 -1.799 1 76.69 239 VAL A N 1
ATOM 1848 C CA . VAL A 1 23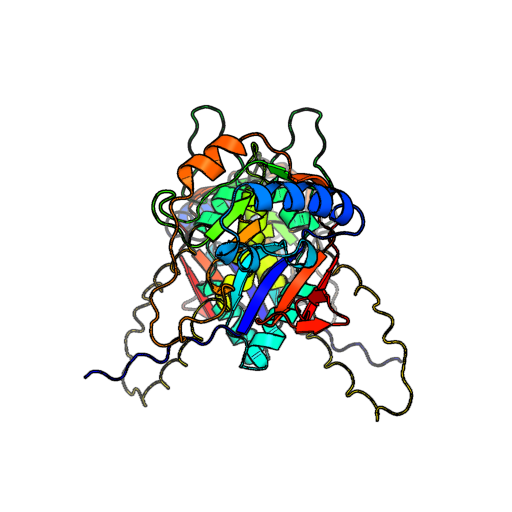9 ? 5.492 -33.656 -2.201 1 76.69 239 VAL A CA 1
ATOM 1849 C C . VAL A 1 239 ? 6.355 -32.406 -2.385 1 76.69 239 VAL A C 1
ATOM 1851 O O . VAL A 1 239 ? 7.137 -32.062 -1.498 1 76.69 239 VAL A O 1
ATOM 1854 N N . GLU A 1 240 ? 6.277 -31.844 -3.498 1 82.94 240 GLU A N 1
ATOM 1855 C CA . GLU A 1 240 ? 7.008 -30.609 -3.781 1 82.94 240 GLU A CA 1
ATOM 1856 C C . GLU A 1 240 ? 6.344 -29.406 -3.113 1 82.94 240 GLU A C 1
ATOM 1858 O O . GLU A 1 240 ? 5.141 -29.188 -3.268 1 82.94 240 GLU A O 1
ATOM 1863 N N . ARG A 1 241 ? 7.203 -28.75 -2.285 1 82.06 241 ARG A N 1
ATOM 1864 C CA . ARG A 1 241 ? 6.715 -27.562 -1.604 1 82.06 241 ARG A CA 1
ATOM 1865 C C . ARG A 1 241 ? 7.789 -26.469 -1.559 1 82.06 241 ARG A C 1
ATOM 1867 O O . ARG A 1 241 ? 8.984 -26.766 -1.65 1 82.06 241 ARG A O 1
ATOM 1874 N N . TYR A 1 242 ? 7.352 -25.312 -1.475 1 87.62 242 TYR A N 1
ATOM 1875 C CA . TYR A 1 242 ? 8.289 -24.203 -1.286 1 87.62 242 TYR A CA 1
ATOM 1876 C C . TYR A 1 242 ? 8.555 -23.969 0.195 1 87.62 242 TYR A C 1
ATOM 1878 O O . TYR A 1 242 ? 7.66 -24.141 1.028 1 87.62 242 TYR A O 1
ATOM 1886 N N . VAL A 1 243 ? 9.773 -23.547 0.503 1 89.56 243 VAL A N 1
ATOM 1887 C CA . VAL A 1 243 ? 10.133 -23.203 1.874 1 89.56 243 VAL A CA 1
ATOM 1888 C C . VAL A 1 243 ? 9.68 -21.781 2.178 1 89.56 243 VAL A C 1
ATOM 1890 O O . VAL A 1 243 ? 10.047 -20.844 1.467 1 89.56 243 VAL A O 1
ATOM 1893 N N . ALA A 1 244 ? 8.938 -21.641 3.221 1 93.19 244 ALA A N 1
ATOM 1894 C CA . ALA A 1 244 ? 8.422 -20.344 3.621 1 93.19 244 ALA A CA 1
ATOM 1895 C C . ALA A 1 244 ? 9.391 -19.625 4.566 1 93.19 244 ALA A C 1
ATOM 1897 O O . ALA A 1 244 ? 9.797 -20.203 5.586 1 93.19 244 ALA A O 1
ATOM 1898 N N . GLU A 1 245 ? 9.812 -18.438 4.215 1 94.44 245 GLU A N 1
ATOM 1899 C CA . GLU A 1 245 ? 10.586 -17.594 5.113 1 94.44 245 GLU A CA 1
ATOM 1900 C C . GLU A 1 245 ? 9.695 -16.906 6.137 1 94.44 245 GLU A C 1
ATOM 1902 O O . GLU A 1 245 ? 10.117 -16.625 7.262 1 94.44 245 GLU A O 1
ATOM 1907 N N . GLY A 1 246 ? 8.516 -16.531 5.793 1 9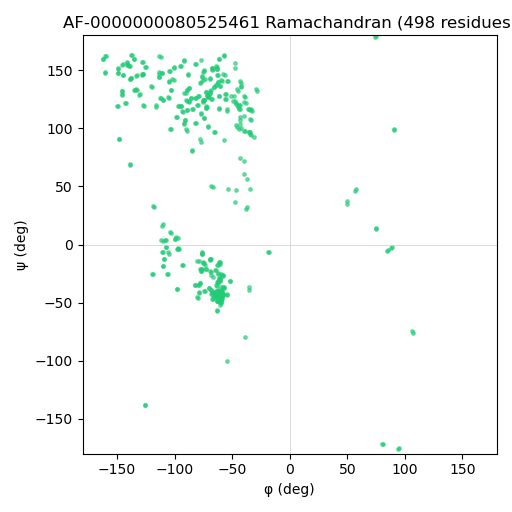5.69 246 GLY A N 1
ATOM 1908 C CA . GLY A 1 246 ? 7.496 -15.875 6.605 1 95.69 246 GLY A CA 1
ATOM 1909 C C . GLY A 1 246 ? 6.102 -16 6.016 1 95.69 246 GLY A C 1
ATOM 1910 O O . GLY A 1 246 ? 5.941 -16.078 4.797 1 95.69 246 GLY A O 1
ATOM 1911 N N . THR A 1 247 ? 5.156 -16.047 6.926 1 95.88 247 THR A N 1
ATOM 1912 C CA . THR A 1 247 ? 3.764 -16.203 6.52 1 95.88 247 THR A CA 1
ATOM 1913 C C . THR A 1 247 ? 2.854 -15.305 7.359 1 95.88 247 THR A C 1
ATOM 1915 O O . THR A 1 247 ? 3.102 -15.109 8.547 1 95.88 247 THR A O 1
ATOM 1918 N N . VAL A 1 248 ? 1.864 -14.758 6.727 1 95 248 VAL A N 1
ATOM 1919 C CA . VAL A 1 248 ? 0.808 -14.07 7.461 1 95 248 VAL A CA 1
ATOM 1920 C C . VAL A 1 248 ? -0.556 -14.602 7.027 1 95 248 VAL A C 1
ATOM 1922 O O . VAL A 1 248 ? -0.742 -14.977 5.867 1 95 248 VAL A O 1
ATOM 1925 N N . GLY A 1 249 ? -1.465 -14.633 7.969 1 94.31 249 GLY A N 1
ATOM 1926 C CA . GLY A 1 249 ? -2.811 -15.094 7.664 1 94.31 249 GLY A CA 1
ATOM 1927 C C . GLY A 1 249 ? -3.631 -14.078 6.891 1 94.31 249 GLY A C 1
ATOM 1928 O O . GLY A 1 249 ? -3.463 -12.875 7.07 1 94.31 249 GLY A O 1
ATOM 1929 N N . MET A 1 250 ? -4.484 -14.609 6.09 1 94.5 250 MET A N 1
ATOM 1930 C CA . MET A 1 250 ? -5.445 -13.781 5.363 1 94.5 250 MET A CA 1
ATOM 1931 C C . MET A 1 250 ? -6.766 -13.695 6.121 1 94.5 250 MET A C 1
ATOM 1933 O O . MET A 1 250 ? -7.082 -14.562 6.93 1 94.5 250 MET A O 1
ATOM 1937 N N . PRO A 1 251 ? -7.5 -12.586 5.895 1 88.06 251 PRO A N 1
ATOM 1938 C CA . PRO A 1 251 ? -8.789 -12.508 6.59 1 88.06 251 PRO A CA 1
ATOM 1939 C C . PRO A 1 251 ? -9.75 -13.625 6.176 1 88.06 251 PRO A C 1
ATOM 1941 O O . PRO A 1 251 ? -9.633 -14.172 5.074 1 88.06 251 PRO A O 1
ATOM 1944 N N . MET B 1 1 ? 9.289 2.529 41.719 1 33.12 1 MET B N 1
ATOM 1945 C CA . MET B 1 1 ? 8.562 3.125 40.594 1 33.12 1 MET B CA 1
ATOM 1946 C C . MET B 1 1 ? 8.969 2.479 39.281 1 33.12 1 MET B C 1
ATOM 1948 O O . MET B 1 1 ? 10.164 2.32 39 1 33.12 1 MET B O 1
ATOM 1952 N N . PRO B 1 2 ? 8.188 1.658 38.625 1 39.19 2 PRO B N 1
ATOM 1953 C CA . PRO B 1 2 ? 8.711 0.98 37.438 1 39.19 2 PRO B CA 1
ATOM 1954 C C . PRO B 1 2 ? 9.367 1.941 36.438 1 39.19 2 PRO B C 1
ATOM 1956 O O . PRO B 1 2 ? 9.047 3.131 36.438 1 39.19 2 PRO B O 1
ATOM 1959 N N . PRO B 1 3 ? 10.547 1.684 36.031 1 39.25 3 PRO B N 1
ATOM 1960 C CA . PRO B 1 3 ? 11.227 2.607 35.094 1 39.25 3 PRO B CA 1
ATOM 1961 C C . PRO B 1 3 ? 10.328 3.07 33.969 1 39.25 3 PRO B C 1
ATOM 1963 O O . PRO B 1 3 ? 9.445 2.328 33.531 1 39.25 3 PRO B O 1
ATOM 1966 N N . LYS B 1 4 ? 10 4.344 33.812 1 38.38 4 LYS B N 1
ATOM 1967 C CA . LYS B 1 4 ? 9.195 4.949 32.75 1 38.38 4 LYS B CA 1
ATOM 1968 C C . LYS B 1 4 ? 9.57 4.391 31.391 1 38.38 4 LYS B C 1
ATOM 1970 O O . LYS B 1 4 ? 10.75 4.199 31.094 1 38.38 4 LYS B O 1
ATOM 1975 N N . ARG B 1 5 ? 8.859 3.631 30.781 1 40.59 5 ARG B N 1
ATOM 1976 C CA . ARG B 1 5 ? 9.062 3.203 29.406 1 40.59 5 ARG B CA 1
ATOM 1977 C C . ARG B 1 5 ? 9.656 4.328 28.562 1 40.59 5 ARG B C 1
ATOM 1979 O O . ARG B 1 5 ? 9.18 5.465 28.625 1 40.59 5 ARG B O 1
ATOM 1986 N N . PRO B 1 6 ? 10.906 4.305 28.156 1 43.44 6 PRO B N 1
ATOM 1987 C CA . PRO B 1 6 ? 11.5 5.402 27.391 1 43.44 6 PRO B CA 1
ATOM 1988 C C . PRO B 1 6 ? 10.531 6 26.375 1 43.44 6 PRO B C 1
ATOM 1990 O O . PRO B 1 6 ? 9.82 5.262 25.688 1 43.44 6 PRO B O 1
ATOM 1993 N N . THR B 1 7 ? 9.859 7.031 26.594 1 49.38 7 THR B N 1
ATOM 1994 C CA . THR B 1 7 ? 8.969 7.746 25.688 1 49.38 7 THR B CA 1
ATOM 1995 C C . THR B 1 7 ? 9.492 7.688 24.266 1 49.38 7 THR B C 1
ATOM 1997 O O . THR B 1 7 ? 10.68 7.906 24.016 1 49.38 7 THR B O 1
ATOM 2000 N N . GLN B 1 8 ? 9.078 6.789 23.422 1 60.12 8 GLN B N 1
ATOM 2001 C CA . GLN B 1 8 ? 9.477 6.711 22.016 1 60.12 8 GLN B CA 1
ATOM 2002 C C . GLN B 1 8 ? 9.664 8.102 21.422 1 60.12 8 GLN B C 1
ATOM 2004 O O . GLN B 1 8 ? 8.758 8.938 21.469 1 60.12 8 GLN B O 1
ATOM 2009 N N . GLN B 1 9 ? 10.898 8.648 21.359 1 79.31 9 GLN B N 1
ATOM 2010 C CA . GLN B 1 9 ? 11.242 9.938 20.766 1 79.31 9 GLN B CA 1
ATOM 2011 C C . GLN B 1 9 ? 11 9.93 19.266 1 79.31 9 GLN B C 1
ATOM 2013 O O . GLN B 1 9 ? 11.68 9.211 18.531 1 79.31 9 GLN B O 1
ATOM 2018 N N . LEU B 1 10 ? 9.82 10.438 18.75 1 91.69 10 LEU B N 1
ATOM 2019 C CA . LEU B 1 10 ? 9.516 10.609 17.328 1 91.69 10 LEU B CA 1
ATOM 2020 C C . LEU B 1 10 ? 10.375 11.719 16.719 1 91.69 10 LEU B C 1
ATOM 2022 O O . LEU B 1 10 ? 10.617 12.742 17.359 1 91.69 10 LEU B O 1
ATOM 2026 N N . THR B 1 11 ? 10.961 11.469 15.625 1 94.94 11 THR B N 1
ATOM 2027 C CA . THR B 1 11 ? 11.953 12.375 15.062 1 94.94 11 THR B CA 1
ATOM 2028 C C . THR B 1 11 ? 11.508 12.898 13.703 1 94.94 11 THR B C 1
ATOM 2030 O O . THR B 1 11 ? 11.961 13.953 13.258 1 94.94 11 THR B O 1
ATOM 2033 N N . HIS B 1 12 ? 10.648 12.156 12.992 1 97 12 HIS B N 1
ATOM 2034 C CA . HIS B 1 12 ? 10.266 12.508 11.633 1 97 12 HIS B CA 1
ATOM 2035 C C . HIS B 1 12 ? 8.766 12.32 11.414 1 97 12 HIS B C 1
ATOM 2037 O O . HIS B 1 12 ? 8.094 11.688 12.227 1 97 12 HIS B O 1
ATOM 2043 N N . PHE B 1 13 ? 8.32 12.938 10.367 1 97.25 13 PHE B N 1
ATOM 2044 C CA . PHE B 1 13 ? 6.953 12.695 9.938 1 97.25 13 PHE B CA 1
ATOM 2045 C C . PHE B 1 13 ? 6.844 12.734 8.422 1 97.25 13 PHE B C 1
ATOM 2047 O O . PHE B 1 13 ? 7.617 13.43 7.754 1 97.25 13 PHE B O 1
ATOM 2054 N N . LEU B 1 14 ? 5.953 11.891 7.914 1 98.31 14 LEU B N 1
ATOM 2055 C CA . LEU B 1 14 ? 5.57 11.914 6.508 1 98.31 14 LEU B CA 1
ATOM 2056 C C . LEU B 1 14 ? 4.398 12.859 6.277 1 98.31 14 LEU B C 1
ATOM 2058 O O . LEU B 1 14 ? 3.406 12.812 7.008 1 98.31 14 LEU B O 1
ATOM 2062 N N . ALA B 1 15 ? 4.531 13.75 5.199 1 98 15 ALA B N 1
ATOM 2063 C CA . ALA B 1 15 ? 3.51 14.789 5.121 1 98 15 ALA B CA 1
ATOM 2064 C C . ALA B 1 15 ? 3.17 15.117 3.67 1 98 15 ALA B C 1
ATOM 2066 O O . ALA B 1 15 ? 3.977 14.883 2.768 1 98 15 ALA B O 1
ATOM 2067 N N . LEU B 1 16 ? 1.997 15.617 3.486 1 98.06 16 LEU B N 1
ATOM 2068 C CA . LEU B 1 16 ? 1.56 16.328 2.293 1 98.06 16 LEU B CA 1
ATOM 2069 C C . LEU B 1 16 ? 1.511 17.844 2.551 1 98.06 16 LEU B C 1
ATOM 2071 O O . LEU B 1 16 ? 0.534 18.344 3.105 1 98.06 16 LEU B O 1
ATOM 2075 N N . PRO B 1 17 ? 2.574 18.547 2.107 1 96.44 17 PRO B N 1
ATOM 2076 C CA . PRO B 1 17 ? 2.51 20 2.26 1 96.44 17 PRO B CA 1
ATOM 2077 C C . PRO B 1 17 ? 1.359 20.625 1.475 1 96.44 17 PRO B C 1
ATOM 2079 O O . PRO B 1 17 ? 1.071 20.203 0.352 1 96.44 17 PRO B O 1
ATOM 2082 N N . LEU B 1 18 ? 0.745 21.562 2.08 1 96.75 18 LEU B N 1
ATOM 2083 C CA . LEU B 1 18 ? -0.39 22.203 1.437 1 96.75 18 LEU B CA 1
ATOM 2084 C C . LEU B 1 18 ? -0.045 23.641 1.044 1 96.75 18 LEU B C 1
ATOM 2086 O O . LEU B 1 18 ? -0.842 24.312 0.393 1 96.75 18 LEU B O 1
ATOM 2090 N N . HIS B 1 19 ? 1.137 24.031 1.475 1 92.38 19 HIS B N 1
ATOM 2091 C CA . HIS B 1 19 ? 1.594 25.359 1.125 1 92.38 19 HIS B CA 1
ATOM 2092 C C . HIS B 1 19 ? 2.361 25.359 -0.193 1 92.38 19 HIS B C 1
ATOM 2094 O O . HIS B 1 19 ? 3.445 24.781 -0.282 1 92.38 19 HIS B O 1
ATOM 2100 N N . THR B 1 20 ? 1.756 25.688 -1.255 1 89.88 20 THR B N 1
ATOM 2101 C CA . THR B 1 20 ? 2.332 25.844 -2.586 1 89.88 20 THR B CA 1
ATOM 2102 C C . THR B 1 20 ? 2.301 27.312 -3.014 1 89.88 20 THR B C 1
ATOM 2104 O O . THR B 1 20 ? 1.624 28.141 -2.391 1 89.88 20 THR B O 1
ATOM 2107 N N . PRO B 1 21 ? 3.123 27.594 -4.004 1 88.81 21 PRO B N 1
ATOM 2108 C CA . PRO B 1 21 ? 3.021 28.984 -4.488 1 88.81 21 PRO B CA 1
ATOM 2109 C C . PRO B 1 21 ? 1.587 29.391 -4.824 1 88.81 21 PRO B C 1
ATOM 2111 O O . PRO B 1 21 ? 1.204 30.547 -4.617 1 88.81 21 PRO B O 1
ATOM 2114 N N . THR B 1 22 ? 0.791 28.469 -5.262 1 89 22 THR B N 1
ATOM 2115 C CA . THR B 1 22 ? -0.591 28.75 -5.637 1 89 22 THR B CA 1
ATOM 2116 C C . THR B 1 22 ? -1.472 28.875 -4.398 1 89 22 THR B C 1
ATOM 2118 O O . THR B 1 22 ? -2.396 29.703 -4.375 1 89 22 THR B O 1
ATOM 2121 N N . SER B 1 23 ? -1.168 28.141 -3.365 1 91.25 23 SER B N 1
ATOM 2122 C CA . SER B 1 23 ? -2.062 28.109 -2.213 1 91.25 23 SER B CA 1
ATOM 2123 C C . SER B 1 23 ? -1.649 29.141 -1.173 1 91.25 23 SER B C 1
ATOM 2125 O O . SER B 1 23 ? -2.453 29.531 -0.322 1 91.25 23 SER B O 1
ATOM 2127 N N . LEU B 1 24 ? -0.496 29.625 -1.217 1 91.81 24 LEU B N 1
ATOM 2128 C CA . LEU B 1 24 ? 0.027 30.484 -0.159 1 91.81 24 LEU B CA 1
ATOM 2129 C C . LEU B 1 24 ? -0.759 31.781 -0.079 1 91.81 24 LEU B C 1
ATOM 2131 O O . LEU B 1 24 ? -1.18 32.188 1.005 1 91.81 24 LEU B O 1
ATOM 2135 N N . PRO B 1 25 ? -1.058 32.469 -1.176 1 90.25 25 PRO B N 1
ATOM 2136 C CA . PRO B 1 25 ? -1.772 33.719 -1.082 1 90.25 25 PRO B CA 1
ATOM 2137 C C . PRO B 1 25 ? -3.146 33.594 -0.431 1 90.25 25 PRO B C 1
ATOM 2139 O O . PRO B 1 25 ? -3.441 34.281 0.55 1 90.25 25 PRO B O 1
ATOM 2142 N N . PRO B 1 26 ? -3.951 32.656 -0.905 1 89.38 26 PRO B N 1
ATOM 2143 C CA . PRO B 1 26 ? -5.246 32.531 -0.234 1 89.38 26 PRO B CA 1
ATOM 2144 C C . PRO B 1 26 ? -5.117 32.094 1.222 1 89.38 26 PRO B C 1
ATOM 2146 O O . PRO B 1 26 ? -5.91 32.5 2.07 1 89.38 26 PRO B O 1
ATOM 2149 N N . LEU B 1 27 ? -4.219 31.297 1.548 1 91.25 27 LEU B N 1
ATOM 2150 C CA . LEU B 1 27 ? -4.012 30.844 2.922 1 91.25 27 LEU B CA 1
ATOM 2151 C C . LEU B 1 27 ? -3.627 32.031 3.82 1 91.25 27 LEU B C 1
ATOM 2153 O O . LEU B 1 27 ? -4.113 32.125 4.949 1 91.25 27 LEU B O 1
ATOM 2157 N N . HIS B 1 28 ? -2.818 32.875 3.295 1 90.12 28 HIS B N 1
ATOM 2158 C CA . HIS B 1 28 ? -2.432 34.062 4.043 1 90.12 28 HIS B CA 1
ATOM 2159 C C . HIS B 1 28 ? -3.641 34.938 4.332 1 90.12 28 HIS B C 1
ATOM 2161 O O . HIS B 1 28 ? -3.809 35.438 5.457 1 90.12 28 HIS B O 1
ATOM 2167 N N . THR B 1 29 ? -4.438 35.156 3.377 1 87.44 29 THR B N 1
ATOM 2168 C CA . THR B 1 29 ? -5.609 36 3.502 1 87.44 29 THR B CA 1
ATOM 2169 C C . THR B 1 29 ? -6.602 35.438 4.508 1 87.44 29 THR B C 1
ATOM 2171 O O . THR B 1 29 ? -7.094 36.156 5.383 1 87.44 29 THR B O 1
ATOM 2174 N N . THR B 1 30 ? -6.797 34.156 4.445 1 85.69 30 THR B N 1
ATOM 2175 C CA . THR B 1 30 ? -7.805 33.5 5.281 1 85.69 30 THR B CA 1
ATOM 2176 C C . THR B 1 30 ? -7.324 33.406 6.727 1 85.69 30 THR B C 1
ATOM 2178 O O . THR B 1 30 ? -8.086 33.656 7.66 1 85.69 30 THR B O 1
ATOM 2181 N N . LEU B 1 31 ? -6.102 33.125 6.898 1 85.38 31 LEU B N 1
ATOM 2182 C CA . LEU B 1 31 ? -5.57 32.938 8.242 1 85.38 31 LEU B CA 1
ATOM 2183 C C . LEU B 1 31 ? -5.547 34.25 9 1 85.38 31 LEU B C 1
ATOM 2185 O O . LEU B 1 31 ? -5.645 34.281 10.227 1 85.38 31 LEU B O 1
ATOM 2189 N N . ARG B 1 32 ? -5.531 35.312 8.266 1 85.88 32 ARG B N 1
ATOM 2190 C CA . ARG B 1 32 ? -5.539 36.656 8.883 1 85.88 32 ARG B CA 1
ATOM 2191 C C . ARG B 1 32 ? -6.918 36.969 9.445 1 85.88 32 ARG B C 1
ATOM 2193 O O . ARG B 1 32 ? -7.062 37.906 10.234 1 85.88 32 ARG B O 1
ATOM 2200 N N . THR B 1 33 ? -7.859 36.281 9.039 1 85.94 33 THR B N 1
ATOM 2201 C CA . THR B 1 33 ? -9.219 36.531 9.5 1 85.94 33 THR B CA 1
ATOM 2202 C C . THR B 1 33 ? -9.445 35.938 10.883 1 85.94 33 THR B C 1
ATOM 2204 O O . THR B 1 33 ? -10.414 36.281 11.562 1 85.94 33 THR B O 1
ATOM 2207 N N . LEU B 1 34 ? -8.586 35.062 11.398 1 85.31 34 LEU B N 1
ATOM 2208 C CA . LEU B 1 34 ? -8.789 34.344 12.648 1 85.31 34 LEU B CA 1
ATOM 2209 C C . LEU B 1 34 ? -8.398 35.188 13.852 1 85.31 34 LEU B C 1
ATOM 2211 O O . LEU B 1 34 ? -9.102 35.219 14.859 1 85.31 34 LEU B O 1
ATOM 2215 N N . PRO B 1 35 ? -7.402 36 13.75 1 79.19 35 PRO B N 1
ATOM 2216 C CA . PRO B 1 35 ? -6.883 36.719 14.93 1 79.19 35 PRO B CA 1
ATOM 2217 C C . PRO B 1 35 ? -7.926 37.594 15.594 1 79.19 35 PRO B C 1
ATOM 2219 O O . PRO B 1 35 ? -8.062 37.594 16.812 1 79.19 35 PRO B O 1
ATOM 2222 N N . PRO B 1 36 ? -8.648 38.25 14.82 1 81.62 36 PRO B N 1
ATOM 2223 C CA . PRO B 1 36 ? -9.609 39.125 15.492 1 81.62 36 PRO B CA 1
ATOM 2224 C C . PRO B 1 36 ? -10.594 38.344 16.375 1 81.62 36 PRO B C 1
ATOM 2226 O O . PRO B 1 36 ? -11.195 38.938 17.281 1 81.62 36 PRO B O 1
ATOM 2229 N N . SER B 1 37 ? -10.688 37.125 16.234 1 81.94 37 SER B N 1
ATOM 2230 C CA . SER B 1 37 ? -11.656 36.312 16.953 1 81.94 37 SER B CA 1
ATOM 2231 C C . SER B 1 37 ? -11.016 35.625 18.141 1 81.94 37 SER B C 1
ATOM 2233 O O . SER B 1 37 ? -11.688 34.906 18.891 1 81.94 37 SER B O 1
ATOM 2235 N N . LEU B 1 38 ? -9.734 35.938 18.391 1 89 38 LEU B N 1
ATOM 2236 C CA . LEU B 1 38 ? -9 35.25 19.453 1 89 38 LEU B CA 1
ATOM 2237 C C . LEU B 1 38 ? -8.359 36.281 20.391 1 89 38 LEU B C 1
ATOM 2239 O O . LEU B 1 38 ? -7.969 37.375 19.969 1 89 38 LEU B O 1
ATOM 2243 N N . PRO B 1 39 ? -8.305 35.875 21.672 1 89.56 39 PRO B N 1
ATOM 2244 C CA . PRO B 1 39 ? -7.496 36.719 22.562 1 89.56 39 PRO B CA 1
ATOM 2245 C C . PRO B 1 39 ? -6.051 36.844 22.094 1 89.56 39 PRO B C 1
ATOM 2247 O O . PRO B 1 39 ? -5.484 35.906 21.531 1 89.56 39 PRO B O 1
ATOM 2250 N N . THR B 1 40 ? -5.516 37.969 22.344 1 90.62 40 THR B N 1
ATOM 2251 C CA . THR B 1 40 ? -4.191 38.344 21.844 1 90.62 40 THR B CA 1
ATOM 2252 C C . THR B 1 40 ? -3.15 37.312 22.328 1 90.62 40 THR B C 1
ATOM 2254 O O . THR B 1 40 ? -2.232 36.969 21.578 1 90.62 40 THR B O 1
ATOM 2257 N N . HIS B 1 41 ? -3.312 36.844 23.531 1 89.81 41 HIS B N 1
ATOM 2258 C CA . HIS B 1 41 ? -2.318 35.938 24.094 1 89.81 41 HIS B CA 1
ATOM 2259 C C . HIS B 1 41 ? -2.33 34.594 23.375 1 89.81 41 HIS B C 1
ATOM 2261 O O . HIS B 1 41 ? -1.403 33.812 23.531 1 89.81 41 HIS B O 1
ATOM 2267 N N . LEU B 1 42 ? -3.342 34.312 22.547 1 91.94 42 LEU B N 1
ATOM 2268 C CA . LEU B 1 42 ? -3.455 33.062 21.828 1 91.94 42 LEU B CA 1
ATOM 2269 C C . LEU B 1 42 ? -2.943 33.188 20.391 1 91.94 42 LEU B C 1
ATOM 2271 O O . LEU B 1 42 ? -2.859 32.219 19.656 1 91.94 42 LEU B O 1
ATOM 2275 N N . HIS B 1 43 ? -2.561 34.375 19.984 1 92.31 43 HIS B N 1
ATOM 2276 C CA . HIS B 1 43 ? -2.137 34.656 18.609 1 92.31 43 HIS B CA 1
ATOM 2277 C C . HIS B 1 43 ? -0.933 33.781 18.234 1 92.31 43 HIS B C 1
ATOM 2279 O O . HIS B 1 43 ? -0.843 33.281 17.109 1 92.31 43 HIS B O 1
ATOM 2285 N N . PRO B 1 44 ? -0.02 33.594 19.234 1 90.5 44 PRO B N 1
ATOM 2286 C CA . PRO B 1 44 ? 1.118 32.719 18.875 1 90.5 44 PRO B CA 1
ATOM 2287 C C . PRO B 1 44 ? 0.701 31.297 18.531 1 90.5 44 PRO B C 1
ATOM 2289 O O . PRO B 1 44 ? 1.477 30.562 17.922 1 90.5 44 PRO B O 1
ATOM 2292 N N . ALA B 1 45 ? -0.453 30.875 18.891 1 92.75 45 ALA B N 1
ATOM 2293 C CA . ALA B 1 45 ? -0.946 29.531 18.625 1 92.75 45 ALA B CA 1
ATOM 2294 C C . ALA B 1 45 ? -1.348 29.359 17.172 1 92.75 45 ALA B C 1
ATOM 2296 O O . ALA B 1 45 ? -1.547 28.234 16.703 1 92.75 45 ALA B O 1
ATOM 2297 N N . LEU B 1 46 ? -1.492 30.5 16.484 1 92.81 46 LEU B N 1
ATOM 2298 C CA . LEU B 1 46 ? -1.82 30.438 15.07 1 92.81 46 LEU B CA 1
ATOM 2299 C C . LEU B 1 46 ? -0.623 29.953 14.258 1 92.81 46 LEU B C 1
ATOM 2301 O O . LEU B 1 46 ? 0.489 30.453 14.422 1 92.81 46 LEU B O 1
ATOM 2305 N N . ARG B 1 47 ? -0.885 28.969 13.477 1 91.94 47 ARG B N 1
ATOM 2306 C CA . ARG B 1 47 ? 0.192 28.406 12.672 1 91.94 47 ARG B CA 1
ATOM 2307 C C . ARG B 1 47 ? 0.341 29.141 11.352 1 91.94 47 ARG B C 1
ATOM 2309 O O . ARG B 1 47 ? -0.653 29.469 10.703 1 91.94 47 ARG B O 1
ATOM 2316 N N . PRO B 1 48 ? 1.588 29.453 10.984 1 90.88 48 PRO B N 1
ATOM 2317 C CA . PRO B 1 48 ? 1.79 30.109 9.695 1 90.88 48 PRO B CA 1
ATOM 2318 C C . PRO B 1 48 ? 1.376 29.234 8.516 1 90.88 48 PRO B C 1
ATOM 2320 O O . PRO B 1 48 ? 1.462 28.016 8.594 1 90.88 48 PRO B O 1
ATOM 2323 N N . PRO B 1 49 ? 0.999 29.875 7.402 1 91.88 49 PRO B N 1
ATOM 2324 C CA . PRO B 1 49 ? 0.584 29.125 6.215 1 91.88 49 PRO B CA 1
ATOM 2325 C C . PRO B 1 49 ? 1.669 28.172 5.707 1 91.88 49 PRO B C 1
ATOM 2327 O O . PRO B 1 49 ? 1.359 27.125 5.137 1 91.88 49 PRO B O 1
ATOM 2330 N N . THR B 1 50 ? 2.949 28.469 5.957 1 90.25 50 THR B N 1
ATOM 2331 C CA . THR B 1 50 ? 4.066 27.703 5.418 1 90.25 50 THR B CA 1
ATOM 2332 C C . THR B 1 50 ? 4.234 26.391 6.168 1 90.25 50 THR B C 1
ATOM 2334 O O . THR B 1 50 ? 5.012 25.516 5.754 1 90.25 50 THR B O 1
ATOM 2337 N N . THR B 1 51 ? 3.494 26.188 7.203 1 90.94 51 THR B N 1
ATOM 2338 C CA . THR B 1 51 ? 3.602 24.953 7.977 1 90.94 51 THR B CA 1
ATOM 2339 C C . THR B 1 51 ? 2.387 24.062 7.742 1 90.94 51 THR B C 1
ATOM 2341 O O . THR B 1 51 ? 2.281 22.969 8.328 1 90.94 51 THR B O 1
ATOM 2344 N N . LEU B 1 52 ? 1.473 24.516 6.984 1 94.38 52 LEU B N 1
ATOM 2345 C CA . LEU B 1 52 ? 0.239 23.766 6.777 1 94.38 52 LEU B CA 1
ATOM 2346 C C . LEU B 1 52 ? 0.509 22.484 5.992 1 94.38 52 LEU B C 1
ATOM 2348 O O . LEU B 1 52 ? 1.13 22.531 4.93 1 94.38 52 LEU B O 1
ATOM 2352 N N . HIS B 1 53 ? 0.11 21.406 6.539 1 96.69 53 HIS B N 1
ATOM 2353 C CA . HIS B 1 53 ? 0.303 20.094 5.914 1 96.69 53 HIS B CA 1
ATOM 2354 C C . HIS B 1 53 ? -0.656 19.062 6.492 1 96.69 53 HIS B C 1
ATOM 2356 O O . HIS B 1 53 ? -1.302 19.312 7.512 1 96.69 53 HIS B O 1
ATOM 2362 N N . PHE B 1 54 ? -0.826 17.984 5.785 1 98.31 54 PHE B N 1
ATOM 2363 C CA . PHE B 1 54 ? -1.373 16.766 6.367 1 98.31 54 PHE B CA 1
ATOM 2364 C C . PHE B 1 54 ? -0.255 15.828 6.82 1 98.31 54 PHE B C 1
ATOM 2366 O O . PHE B 1 54 ? 0.585 15.422 6.016 1 98.31 54 PHE B O 1
ATOM 2373 N N . THR B 1 55 ? -0.235 15.547 8.109 1 97.56 55 THR B N 1
ATOM 2374 C CA . THR B 1 55 ? 0.655 14.5 8.602 1 97.56 55 THR B CA 1
ATOM 2375 C C . THR B 1 55 ? 0.06 13.117 8.344 1 97.56 55 THR B C 1
ATOM 2377 O O . THR B 1 55 ? -1.084 12.852 8.719 1 97.56 55 THR B O 1
ATOM 2380 N N . LEU B 1 56 ? 0.816 12.25 7.727 1 98.25 56 LEU B N 1
ATOM 2381 C CA . LEU B 1 56 ? 0.326 10.914 7.426 1 98.25 56 LEU B CA 1
ATOM 2382 C C . LEU B 1 56 ? 0.797 9.914 8.477 1 98.25 56 LEU B C 1
ATOM 2384 O O . LEU B 1 56 ? 0.069 8.984 8.828 1 98.25 56 LEU B O 1
ATOM 2388 N N . CYS B 1 57 ? 1.974 10.062 8.914 1 97.19 57 CYS B N 1
ATOM 2389 C CA . CYS B 1 57 ? 2.482 9.273 10.031 1 97.19 57 CYS B CA 1
ATOM 2390 C C . CYS B 1 57 ? 3.717 9.922 10.641 1 97.19 57 CYS B C 1
ATOM 2392 O O . CYS B 1 57 ? 4.305 10.828 10.055 1 97.19 57 CYS B O 1
ATOM 2394 N N . VAL B 1 58 ? 4 9.555 11.867 1 96.25 58 VAL B N 1
ATOM 2395 C CA . VAL B 1 58 ? 5.199 9.977 12.586 1 96.25 58 VAL B CA 1
ATOM 2396 C C . VAL B 1 58 ? 6.105 8.773 12.828 1 96.25 58 VAL B C 1
ATOM 2398 O O . VAL B 1 58 ? 5.629 7.656 13.016 1 96.25 58 VAL B O 1
ATOM 2401 N N . LEU B 1 59 ? 7.379 9 12.773 1 96.06 59 LEU B N 1
ATOM 2402 C CA . LEU B 1 59 ? 8.336 7.902 12.758 1 96.06 59 LEU B CA 1
ATOM 2403 C C . LEU B 1 59 ? 9.531 8.203 13.648 1 96.06 59 LEU B C 1
ATOM 2405 O O . LEU B 1 59 ? 9.938 9.367 13.781 1 96.06 59 LEU B O 1
ATOM 2409 N N . ASP B 1 60 ? 10.039 7.223 14.305 1 95 60 ASP B N 1
ATOM 2410 C CA . ASP B 1 60 ? 11.352 7.27 14.938 1 95 60 ASP B CA 1
ATOM 2411 C C . ASP B 1 60 ? 12.438 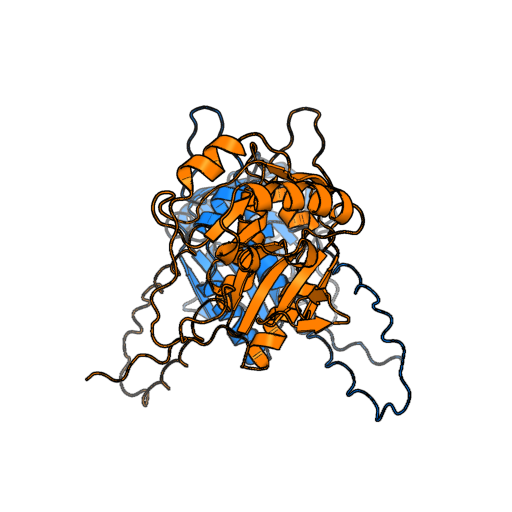6.75 13.984 1 95 60 ASP B C 1
ATOM 2413 O O . ASP B 1 60 ? 12.555 5.543 13.773 1 95 60 ASP B O 1
ATOM 2417 N N . LEU B 1 61 ? 13.195 7.68 13.43 1 95.19 61 LEU B N 1
ATOM 2418 C CA . LEU B 1 61 ? 14.188 7.305 12.43 1 95.19 61 LEU B CA 1
ATOM 2419 C C . LEU B 1 61 ? 15.594 7.656 12.898 1 95.19 61 LEU B C 1
ATOM 2421 O O . LEU B 1 61 ? 16.438 8.039 12.094 1 95.19 61 LEU B O 1
ATOM 2425 N N . ARG B 1 62 ? 15.914 7.602 14.219 1 93.44 62 ARG B N 1
ATOM 2426 C CA . ARG B 1 62 ? 17.25 7.832 14.758 1 93.44 62 ARG B CA 1
ATOM 2427 C C . ARG B 1 62 ? 18.234 6.797 14.242 1 93.44 62 ARG B C 1
ATOM 2429 O O . ARG B 1 62 ? 19.406 7.105 14.023 1 93.44 62 ARG B O 1
ATOM 2436 N N . ASP B 1 63 ? 17.719 5.562 14 1 92.62 63 ASP B N 1
ATOM 2437 C CA . ASP B 1 63 ? 18.516 4.496 13.406 1 92.62 63 ASP B CA 1
ATOM 2438 C C . ASP B 1 63 ? 18.734 4.738 11.914 1 92.62 63 ASP B C 1
ATOM 2440 O O . ASP B 1 63 ? 17.781 4.805 11.141 1 92.62 63 ASP B O 1
ATOM 2444 N N . PRO B 1 64 ? 20.016 4.773 11.5 1 93.12 64 PRO B N 1
ATOM 2445 C CA . PRO B 1 64 ? 20.297 5.055 10.094 1 93.12 64 PRO B CA 1
ATOM 2446 C C . PRO B 1 64 ? 19.688 4.023 9.148 1 93.12 64 PRO B C 1
ATOM 2448 O O . PRO B 1 64 ? 19.344 4.352 8.008 1 93.12 64 PRO B O 1
ATOM 2451 N N . ILE B 1 65 ? 19.547 2.795 9.562 1 91.88 65 ILE B N 1
ATOM 2452 C CA . ILE B 1 65 ? 18.938 1.759 8.734 1 91.88 65 ILE B CA 1
ATOM 2453 C C . ILE B 1 65 ? 17.469 2.07 8.523 1 91.88 65 ILE B C 1
ATOM 2455 O O . ILE B 1 65 ? 16.953 1.932 7.41 1 91.88 65 ILE B O 1
ATOM 2459 N N . ARG B 1 66 ? 16.812 2.508 9.562 1 94.38 66 ARG B N 1
ATOM 2460 C CA . ARG B 1 66 ? 15.406 2.867 9.453 1 94.38 66 ARG B CA 1
ATOM 2461 C C . ARG B 1 66 ? 15.219 4.074 8.547 1 94.38 66 ARG B C 1
ATOM 2463 O O . ARG B 1 66 ? 14.289 4.109 7.734 1 94.38 66 ARG B O 1
ATOM 2470 N N . LEU B 1 67 ? 16.078 5.078 8.727 1 96 67 LEU B N 1
ATOM 2471 C CA . LEU B 1 67 ? 16 6.258 7.867 1 96 67 LEU B CA 1
ATOM 2472 C C . LEU B 1 67 ? 16.219 5.879 6.406 1 96 67 LEU B C 1
ATOM 2474 O O . LEU B 1 67 ? 15.477 6.32 5.527 1 96 67 LEU B O 1
ATOM 2478 N N . SER B 1 68 ? 17.234 5.051 6.156 1 94.81 68 SER B N 1
ATOM 2479 C CA . SER B 1 68 ? 17.516 4.605 4.797 1 94.81 68 SER B CA 1
ATOM 2480 C C . SER B 1 68 ? 16.344 3.824 4.219 1 94.81 68 SER B C 1
ATOM 2482 O O . SER B 1 68 ? 16 3.984 3.045 1 94.81 68 SER B O 1
ATOM 2484 N N . THR B 1 69 ? 15.727 3.004 5.02 1 94.25 69 THR B N 1
ATOM 2485 C CA . THR B 1 69 ? 14.562 2.236 4.59 1 94.25 69 THR B CA 1
ATOM 2486 C C . THR B 1 69 ? 13.398 3.164 4.258 1 94.25 69 THR B C 1
ATOM 2488 O O . THR B 1 69 ? 12.75 3.01 3.221 1 94.25 69 THR B O 1
ATOM 2491 N N . ALA B 1 70 ? 13.172 4.164 5.098 1 96.94 70 ALA B N 1
ATOM 2492 C CA . ALA B 1 70 ? 12.094 5.125 4.867 1 96.94 70 ALA B CA 1
ATOM 2493 C C . ALA B 1 70 ? 12.289 5.863 3.547 1 96.94 70 ALA B C 1
ATOM 2495 O O . ALA B 1 70 ? 11.344 6.031 2.777 1 96.94 70 ALA B O 1
ATOM 2496 N N . LEU B 1 71 ? 13.484 6.234 3.32 1 96.12 71 LEU B N 1
ATOM 2497 C CA . LEU B 1 71 ? 13.789 6.973 2.1 1 96.12 71 LEU B CA 1
ATOM 2498 C C . LEU B 1 71 ? 13.633 6.078 0.873 1 96.12 71 LEU B C 1
ATOM 2500 O O . LEU B 1 71 ? 13.164 6.531 -0.174 1 96.12 71 LEU B O 1
ATOM 2504 N N . SER B 1 72 ? 14.039 4.82 0.988 1 94.19 72 SER B N 1
ATOM 2505 C CA . SER B 1 72 ? 13.875 3.879 -0.113 1 94.19 72 SER B CA 1
ATOM 2506 C C . SER B 1 72 ? 12.398 3.648 -0.424 1 94.19 72 SER B C 1
ATOM 2508 O O . SER B 1 72 ? 12.008 3.611 -1.591 1 94.19 72 SER B O 1
ATOM 2510 N N . ILE B 1 73 ? 11.594 3.523 0.617 1 95.88 73 ILE B N 1
ATOM 2511 C CA . ILE B 1 73 ? 10.156 3.379 0.431 1 95.88 73 ILE B CA 1
ATOM 2512 C C . ILE B 1 73 ? 9.594 4.617 -0.267 1 95.88 73 ILE B C 1
ATOM 2514 O O . ILE B 1 73 ? 8.875 4.508 -1.259 1 95.88 73 ILE B O 1
ATOM 2518 N N . LEU B 1 74 ? 9.945 5.754 0.228 1 96.56 74 LEU B N 1
ATOM 2519 C CA . LEU B 1 74 ? 9.469 7.016 -0.33 1 96.56 74 LEU B CA 1
ATOM 2520 C C . LEU B 1 74 ? 9.773 7.102 -1.821 1 96.56 74 LEU B C 1
ATOM 2522 O O . LEU B 1 74 ? 8.898 7.434 -2.623 1 96.56 74 LEU B O 1
ATOM 2526 N N . ARG B 1 75 ? 10.945 6.703 -2.211 1 94.12 75 ARG B N 1
ATOM 2527 C CA . ARG B 1 75 ? 11.414 6.871 -3.58 1 94.12 75 ARG B CA 1
ATOM 2528 C C . ARG B 1 75 ? 10.781 5.84 -4.508 1 94.12 75 ARG B C 1
ATOM 2530 O O . ARG B 1 75 ? 10.758 6.027 -5.727 1 94.12 75 ARG B O 1
ATOM 2537 N N . THR B 1 76 ? 10.32 4.801 -3.984 1 93.75 76 THR B N 1
ATOM 2538 C CA . THR B 1 76 ? 9.844 3.713 -4.832 1 93.75 76 THR B CA 1
ATOM 2539 C C . THR B 1 76 ? 8.32 3.619 -4.785 1 93.75 76 THR B C 1
ATOM 2541 O O . THR B 1 76 ? 7.73 2.713 -5.371 1 93.75 76 THR B O 1
ATOM 2544 N N . LEU B 1 77 ? 7.707 4.531 -4.094 1 94.69 77 LEU B N 1
ATOM 2545 C CA . LEU B 1 77 ? 6.246 4.547 -4.055 1 94.69 77 LEU B CA 1
ATOM 2546 C C . LEU B 1 77 ? 5.668 4.75 -5.453 1 94.69 77 LEU B C 1
ATOM 2548 O O . LEU B 1 77 ? 6.082 5.664 -6.172 1 94.69 77 LEU B O 1
ATOM 2552 N N . ASP B 1 78 ? 4.809 3.92 -5.832 1 93.75 78 ASP B N 1
ATOM 2553 C CA . ASP B 1 78 ? 4.051 4.137 -7.062 1 93.75 78 ASP B CA 1
ATOM 2554 C C . ASP B 1 78 ? 2.828 5.016 -6.805 1 93.75 78 ASP B C 1
ATOM 2556 O O . ASP B 1 78 ? 1.701 4.516 -6.75 1 93.75 78 ASP B O 1
ATOM 2560 N N . ILE B 1 79 ? 3.002 6.293 -6.746 1 96 79 ILE B N 1
ATOM 2561 C CA . ILE B 1 79 ? 1.987 7.246 -6.312 1 96 79 ILE B CA 1
ATOM 2562 C C . ILE B 1 79 ? 0.825 7.25 -7.301 1 96 79 ILE B C 1
ATOM 2564 O O . ILE B 1 79 ? -0.341 7.207 -6.902 1 96 79 ILE B O 1
ATOM 2568 N N . PRO B 1 80 ? 1.048 7.246 -8.633 1 95.12 80 PRO B N 1
ATOM 2569 C CA . PRO B 1 80 ? -0.087 7.191 -9.555 1 95.12 80 PRO B CA 1
ATOM 2570 C C . PRO B 1 80 ? -0.961 5.957 -9.344 1 95.12 80 PRO B C 1
ATOM 2572 O O . PRO B 1 80 ? -2.191 6.051 -9.391 1 95.12 80 PRO B O 1
ATOM 2575 N N . LEU B 1 81 ? -0.342 4.844 -9.109 1 95.44 81 LEU B N 1
ATOM 2576 C CA . LEU B 1 81 ? -1.099 3.619 -8.859 1 95.44 81 LEU B CA 1
ATOM 2577 C C . LEU B 1 81 ? -1.935 3.75 -7.594 1 95.44 81 LEU B C 1
ATOM 2579 O O . LEU B 1 81 ? -3.123 3.422 -7.59 1 95.44 81 LEU B O 1
ATOM 2583 N N . LEU B 1 82 ? -1.288 4.211 -6.52 1 97.25 82 LEU B N 1
ATOM 2584 C CA . LEU B 1 82 ? -1.98 4.34 -5.242 1 97.25 82 LEU B CA 1
ATOM 2585 C C . LEU B 1 82 ? -3.156 5.301 -5.355 1 97.25 82 LEU B C 1
ATOM 2587 O O . LEU B 1 82 ? -4.238 5.031 -4.828 1 97.25 82 LEU B O 1
ATOM 2591 N N . TRP B 1 83 ? -2.955 6.391 -6.062 1 97.25 83 TRP B N 1
ATOM 2592 C CA . TRP B 1 83 ? -4.023 7.371 -6.238 1 97.25 83 TRP B CA 1
ATOM 2593 C C . TRP B 1 83 ? -5.152 6.801 -7.09 1 97.25 83 TRP B C 1
ATOM 2595 O O . TRP B 1 83 ? -6.332 7 -6.785 1 97.25 83 TRP B O 1
ATOM 2605 N N . ALA B 1 84 ? -4.832 6.098 -8.141 1 95.94 84 ALA B N 1
ATOM 2606 C CA . ALA B 1 84 ? -5.844 5.488 -9.008 1 95.94 84 ALA B CA 1
ATOM 2607 C C . ALA B 1 84 ? -6.719 4.516 -8.219 1 95.94 84 ALA B C 1
ATOM 2609 O O . ALA B 1 84 ? -7.945 4.543 -8.336 1 95.94 84 ALA B O 1
ATOM 2610 N N . ILE B 1 85 ? -6.09 3.719 -7.434 1 96.38 85 ILE B N 1
ATOM 2611 C CA . ILE B 1 85 ? -6.828 2.717 -6.676 1 96.38 85 ILE B CA 1
ATOM 2612 C C . ILE B 1 85 ? -7.66 3.398 -5.59 1 96.38 85 ILE B C 1
ATOM 2614 O O . ILE B 1 85 ? -8.797 2.992 -5.32 1 96.38 85 ILE B O 1
ATOM 2618 N N . ALA B 1 86 ? -7.125 4.445 -4.965 1 96.94 86 ALA B N 1
ATOM 2619 C CA . ALA B 1 86 ? -7.824 5.184 -3.918 1 96.94 86 ALA B CA 1
ATOM 2620 C C . ALA B 1 86 ? -9.109 5.805 -4.453 1 96.94 86 ALA B C 1
ATOM 2622 O O . ALA B 1 86 ? -10.094 5.953 -3.719 1 96.94 86 ALA B O 1
ATOM 2623 N N . GLN B 1 87 ? -9.148 6.133 -5.711 1 95.5 87 GLN B N 1
ATOM 2624 C CA . GLN B 1 87 ? -10.312 6.77 -6.324 1 95.5 87 GLN B CA 1
ATOM 2625 C C . GLN B 1 87 ? -11.422 5.758 -6.578 1 95.5 87 GLN B C 1
ATOM 2627 O O . GLN B 1 87 ? -12.602 6.125 -6.637 1 95.5 87 GLN B O 1
ATOM 2632 N N . GLY B 1 88 ? -11.016 4.512 -6.668 1 90.25 88 GLY B N 1
ATOM 2633 C CA . GLY B 1 88 ? -11.992 3.512 -7.062 1 90.25 88 GLY B CA 1
ATOM 2634 C C . GLY B 1 88 ? -12.328 3.566 -8.539 1 90.25 88 GLY B C 1
ATOM 2635 O O . GLY B 1 88 ? -11.766 4.375 -9.281 1 90.25 88 GLY B O 1
ATOM 2636 N N . PRO B 1 89 ? -13.203 2.658 -8.945 1 85.38 89 PRO B N 1
ATOM 2637 C CA . PRO B 1 89 ? -13.594 2.654 -10.359 1 85.38 89 PRO B CA 1
ATOM 2638 C C . PRO B 1 89 ? -14.336 3.924 -10.773 1 85.38 89 PRO B C 1
ATOM 2640 O O . PRO B 1 89 ? -15.148 4.445 -10 1 85.38 89 PRO B O 1
ATOM 2643 N N . PRO B 1 90 ? -13.914 4.332 -11.906 1 82.75 90 PRO B N 1
ATOM 2644 C CA . PRO B 1 90 ? -14.617 5.535 -12.367 1 82.75 90 PRO B CA 1
ATOM 2645 C C . PRO B 1 90 ? -16.078 5.277 -12.703 1 82.75 90 PRO B C 1
ATOM 2647 O O . PRO B 1 90 ? -16.453 4.148 -13.031 1 82.75 90 PRO B O 1
ATOM 2650 N N . ALA B 1 91 ? -16.766 6.355 -12.523 1 77 91 ALA B N 1
ATOM 2651 C CA . ALA B 1 91 ? -18.141 6.281 -12.984 1 77 91 ALA B CA 1
ATOM 2652 C C . ALA B 1 91 ? -18.219 6.07 -14.492 1 77 91 ALA B C 1
ATOM 2654 O O . ALA B 1 91 ? -17.234 6.328 -15.203 1 77 91 ALA B O 1
ATOM 2655 N N . ALA B 1 92 ? -19.297 5.426 -14.859 1 75.75 92 ALA B N 1
ATOM 2656 C CA . ALA B 1 92 ? -19.484 5.16 -16.281 1 75.75 92 ALA B CA 1
ATOM 2657 C C . ALA B 1 92 ? -19.156 6.391 -17.125 1 75.75 92 ALA B C 1
ATOM 2659 O O . ALA B 1 92 ? -19.703 7.473 -16.891 1 75.75 92 ALA B O 1
ATOM 2660 N N . GLY B 1 93 ? -18.188 6.184 -17.969 1 76.75 93 GLY B N 1
ATOM 2661 C CA . GLY B 1 93 ? -17.812 7.254 -18.875 1 76.75 93 GLY B CA 1
ATOM 2662 C C . GLY B 1 93 ? -16.812 8.227 -18.266 1 76.75 93 GLY B C 1
ATOM 2663 O O . GLY B 1 93 ? -16.406 9.195 -18.906 1 76.75 93 GLY B O 1
ATOM 2664 N N . GLY B 1 94 ? -16.547 7.992 -17 1 81.81 94 GLY B N 1
ATOM 2665 C CA . GLY B 1 94 ? -15.664 8.945 -16.328 1 81.81 94 GLY B CA 1
ATOM 2666 C C . GLY B 1 94 ? -14.203 8.547 -16.391 1 81.81 94 GLY B C 1
ATOM 2667 O O . GLY B 1 94 ? -13.867 7.449 -16.844 1 81.81 94 GLY B O 1
ATOM 2668 N N . GLN B 1 95 ? -13.32 9.578 -16.203 1 90.81 95 GLN B N 1
ATOM 2669 C CA . GLN B 1 95 ? -11.891 9.344 -16.094 1 90.81 95 GLN B CA 1
ATOM 2670 C C . GLN B 1 95 ? -11.398 9.633 -14.672 1 90.81 95 GLN B C 1
ATOM 2672 O O . GLN B 1 95 ? -11.945 10.484 -13.977 1 90.81 95 GLN B O 1
ATOM 2677 N N . LEU B 1 96 ? -10.398 8.852 -14.336 1 92.5 96 LEU B N 1
ATOM 2678 C CA . LEU B 1 96 ? -9.789 9.102 -13.039 1 92.5 96 LEU B CA 1
ATOM 2679 C C . LEU B 1 96 ? -9.023 10.43 -13.047 1 92.5 96 LEU B C 1
ATOM 2681 O O . LEU B 1 96 ? -8.461 10.82 -14.07 1 92.5 96 LEU B O 1
ATOM 2685 N N . GLN B 1 97 ? -9.078 11.117 -11.938 1 93.69 97 GLN B N 1
ATOM 2686 C CA . GLN B 1 97 ? -8.281 12.336 -11.781 1 93.69 97 GLN B CA 1
ATOM 2687 C C . GLN B 1 97 ? -6.793 12.008 -11.695 1 93.69 97 GLN B C 1
ATOM 2689 O O . GLN B 1 97 ? -6.387 11.141 -10.914 1 93.69 97 GLN B O 1
ATOM 2694 N N . LYS B 1 98 ? -6.035 12.648 -12.43 1 94.56 98 LYS B N 1
ATOM 2695 C CA . LYS B 1 98 ? -4.605 12.359 -12.469 1 94.56 98 LYS B CA 1
ATOM 2696 C C . LYS B 1 98 ? -3.885 12.977 -11.273 1 94.56 98 LYS B C 1
ATOM 2698 O O . LYS B 1 98 ? -3.012 12.344 -10.672 1 94.56 98 LYS B O 1
ATOM 2703 N N . ASP B 1 99 ? -4.297 14.203 -10.961 1 96.81 99 ASP B N 1
ATOM 2704 C CA . ASP B 1 99 ? -3.604 14.898 -9.883 1 96.81 99 ASP B CA 1
ATOM 2705 C C . ASP B 1 99 ? -4.406 14.836 -8.586 1 96.81 99 ASP B C 1
ATOM 2707 O O . ASP B 1 99 ? -5.621 14.633 -8.609 1 96.81 99 ASP B O 1
ATOM 2711 N N . VAL B 1 100 ? -3.691 14.898 -7.5 1 97.44 100 VAL B N 1
ATOM 2712 C CA . VAL B 1 100 ? -4.316 14.977 -6.184 1 97.44 100 VAL B CA 1
ATOM 2713 C C . VAL B 1 100 ? -4.586 16.438 -5.82 1 97.44 100 VAL B C 1
ATOM 2715 O O . VAL B 1 100 ? -3.664 17.25 -5.789 1 97.44 100 VAL B O 1
ATOM 2718 N N . ARG B 1 101 ? -5.836 16.75 -5.531 1 97.62 101 ARG B N 1
ATOM 2719 C CA . ARG B 1 101 ? -6.215 18.125 -5.203 1 97.62 101 ARG B CA 1
ATOM 2720 C C . ARG B 1 101 ? -6.941 18.188 -3.865 1 97.62 101 ARG B C 1
ATOM 2722 O O . ARG B 1 101 ? -7.621 17.234 -3.479 1 97.62 101 ARG B O 1
ATOM 2729 N N . VAL B 1 102 ? -6.816 19.359 -3.225 1 98 102 VAL B N 1
ATOM 2730 C CA . VAL B 1 102 ? -7.359 19.484 -1.877 1 98 102 VAL B CA 1
ATOM 2731 C C . VAL B 1 102 ? -8.133 20.797 -1.745 1 98 102 VAL B C 1
ATOM 2733 O O . VAL B 1 102 ? -7.684 21.828 -2.225 1 98 102 VAL B O 1
ATOM 2736 N N . THR B 1 103 ? -9.258 20.766 -1.214 1 97.94 103 THR B N 1
ATOM 2737 C CA . THR B 1 103 ? -10.016 21.906 -0.699 1 97.94 103 THR B CA 1
ATOM 2738 C C . THR B 1 103 ? -10.133 21.828 0.821 1 97.94 103 THR B C 1
ATOM 2740 O O . THR B 1 103 ? -10.477 20.781 1.371 1 97.94 103 THR B O 1
ATOM 2743 N N . LEU B 1 104 ? -9.742 22.859 1.511 1 97.56 104 LEU B N 1
ATOM 2744 C CA . LEU B 1 104 ? -9.914 22.953 2.955 1 97.56 104 LEU B CA 1
ATOM 2745 C C . LEU B 1 104 ? -11.078 23.875 3.305 1 97.56 104 LEU B C 1
ATOM 2747 O O . LEU B 1 104 ? -11.164 24.984 2.793 1 97.56 104 LEU B O 1
ATOM 2751 N N . LYS B 1 105 ? -11.914 23.406 4.191 1 97.38 105 LYS B N 1
ATOM 2752 C CA . LYS B 1 105 ? -13.094 24.188 4.566 1 97.38 105 LYS B CA 1
ATOM 2753 C C . LYS B 1 105 ? -13.445 23.984 6.035 1 97.38 105 LYS B C 1
ATOM 2755 O O . LYS B 1 105 ? -13.461 22.844 6.52 1 97.38 105 LYS B O 1
ATOM 2760 N N . GLY B 1 106 ? -13.664 25.125 6.695 1 96.69 106 GLY B N 1
ATOM 2761 C CA . GLY B 1 106 ? -14.141 25.094 8.062 1 96.69 106 GLY B CA 1
ATOM 2762 C C . GLY B 1 106 ? -13.039 24.828 9.078 1 96.69 106 GLY B C 1
ATOM 2763 O O . GLY B 1 106 ? -11.859 24.969 8.766 1 96.69 106 GLY B O 1
ATOM 2764 N N . LEU B 1 107 ? -13.477 24.625 10.328 1 96.69 107 LEU B N 1
ATOM 2765 C CA . LEU B 1 107 ? -12.602 24.312 11.453 1 96.69 107 LEU B CA 1
ATOM 2766 C C . LEU B 1 107 ? -13.148 23.141 12.258 1 96.69 107 LEU B C 1
ATOM 2768 O O . LEU B 1 107 ? -14.359 22.953 12.352 1 96.69 107 LEU B O 1
ATOM 2772 N N . MET B 1 108 ? -12.219 22.391 12.75 1 97.38 108 MET B N 1
ATOM 2773 C CA . MET B 1 108 ? -12.539 21.297 13.656 1 97.38 108 MET B CA 1
ATOM 2774 C C . MET B 1 108 ? -11.5 21.188 14.766 1 97.38 108 MET B C 1
ATOM 2776 O O . MET B 1 108 ? -10.414 21.75 14.664 1 97.38 108 MET B O 1
ATOM 2780 N N . ALA B 1 109 ? -11.969 20.594 15.805 1 96.25 109 ALA B N 1
ATOM 2781 C CA . ALA B 1 109 ? -11.039 20.25 16.875 1 96.25 109 ALA B CA 1
ATOM 2782 C C . ALA B 1 109 ? -10.68 18.766 16.828 1 96.25 109 ALA B C 1
ATOM 2784 O O . ALA B 1 109 ? -11.5 17.938 16.453 1 96.25 109 ALA B O 1
ATOM 2785 N N . THR B 1 110 ? -9.438 18.422 17.109 1 89 110 THR B N 1
ATOM 2786 C CA . THR B 1 110 ? -8.984 17.047 17.109 1 89 110 THR B CA 1
ATOM 2787 C C . THR B 1 110 ? -9.633 16.25 18.234 1 89 110 THR B C 1
ATOM 2789 O O . THR B 1 110 ? -9.805 15.031 18.125 1 89 110 THR B O 1
ATOM 2792 N N . ARG B 1 111 ? -9.953 16.984 19.234 1 89.94 111 ARG B N 1
ATOM 2793 C CA . ARG B 1 111 ? -10.625 16.375 20.375 1 89.94 111 ARG B CA 1
ATOM 2794 C C . ARG B 1 111 ? -11.93 17.109 20.688 1 89.94 111 ARG B C 1
ATOM 2796 O O . ARG B 1 111 ? -12.688 17.453 19.781 1 89.94 111 ARG B O 1
ATOM 2803 N N . ASP B 1 112 ? -12.18 17.328 22 1 94.06 112 ASP B N 1
ATOM 2804 C CA . ASP B 1 112 ? -13.375 18.047 22.438 1 94.06 112 ASP B CA 1
ATOM 2805 C C . ASP B 1 112 ? -13.273 19.531 22.109 1 94.06 112 ASP B C 1
ATOM 2807 O O . ASP B 1 112 ? -12.398 20.219 22.641 1 94.06 112 ASP B O 1
ATOM 2811 N N . PRO B 1 113 ? -14.227 19.984 21.266 1 95.94 113 PRO B N 1
ATOM 2812 C CA . PRO B 1 113 ? -14.164 21.406 20.906 1 95.94 113 PRO B CA 1
ATOM 2813 C C . PRO B 1 113 ? -14.336 22.328 22.109 1 95.94 113 PRO B C 1
ATOM 2815 O O . PRO B 1 113 ? -13.906 23.484 22.062 1 95.94 113 PRO B O 1
ATOM 2818 N N . GLY B 1 114 ? -14.984 21.844 23.141 1 96.44 114 GLY B N 1
ATOM 2819 C CA . GLY B 1 114 ? -15.164 22.656 24.344 1 96.44 114 GLY B CA 1
ATOM 2820 C C . GLY B 1 114 ? -13.891 22.812 25.141 1 96.44 114 GLY B C 1
ATOM 2821 O O . GLY B 1 114 ? -13.812 23.672 26.031 1 96.44 114 GLY B O 1
ATOM 2822 N N . SER B 1 115 ? -13.023 21.953 24.938 1 95.69 115 SER B N 1
ATOM 2823 C CA . SER B 1 115 ? -11.711 21.984 25.578 1 95.69 115 SER B CA 1
ATOM 2824 C C . SER B 1 115 ? -10.641 21.391 24.672 1 95.69 115 SER B C 1
ATOM 2826 O O . SER B 1 115 ? -10.43 20.172 24.672 1 95.69 115 SER B O 1
ATOM 2828 N N . THR B 1 116 ? -10.023 22.234 23.875 1 95.56 116 THR B N 1
ATOM 2829 C CA . THR B 1 116 ? -9.07 21.719 22.891 1 95.56 116 THR B CA 1
ATOM 2830 C C . THR B 1 116 ? -7.844 22.625 22.812 1 95.56 116 THR B C 1
ATOM 2832 O O . THR B 1 116 ? -7.914 23.812 23.156 1 95.56 116 THR B O 1
ATOM 2835 N N . SER B 1 117 ? -6.758 22.047 22.422 1 94.94 117 SER B N 1
ATOM 2836 C CA . SER B 1 117 ? -5.52 22.797 22.25 1 94.94 117 SER B CA 1
ATOM 2837 C C . SER B 1 117 ? -5.164 22.922 20.766 1 94.94 117 SER B C 1
ATOM 2839 O O . SER B 1 117 ? -4.293 23.719 20.391 1 94.94 117 SER B O 1
ATOM 2841 N N . VAL B 1 118 ? -5.859 22.125 19.938 1 96.06 118 VAL B N 1
ATOM 2842 C CA . VAL B 1 118 ? -5.523 22.094 18.531 1 96.06 118 VAL B CA 1
ATOM 2843 C C . VAL B 1 118 ? -6.789 22.266 17.688 1 96.06 118 VAL B C 1
ATOM 2845 O O . VAL B 1 118 ? -7.805 21.609 17.938 1 96.06 118 VAL B O 1
ATOM 2848 N N . ILE B 1 119 ? -6.719 23.188 16.781 1 96.12 119 ILE B N 1
ATOM 2849 C CA . ILE B 1 119 ? -7.773 23.406 15.797 1 96.12 119 ILE B CA 1
ATOM 2850 C C . ILE B 1 119 ? -7.215 23.219 14.391 1 96.12 119 ILE B C 1
ATOM 2852 O O . ILE B 1 119 ? -6.109 23.672 14.094 1 96.12 119 ILE B O 1
ATOM 2856 N N . TYR B 1 120 ? -8 22.5 13.57 1 97.25 120 TYR B N 1
ATOM 2857 C CA . TYR B 1 120 ? -7.52 22.234 12.219 1 97.25 120 TYR B CA 1
ATOM 2858 C C . TYR B 1 120 ? -8.617 22.469 11.188 1 97.25 120 TYR B C 1
ATOM 2860 O O . TYR B 1 120 ? -9.797 22.562 11.547 1 97.25 120 TYR B O 1
ATOM 2868 N N . ALA B 1 121 ? -8.227 22.656 9.992 1 96.75 121 ALA B N 1
ATOM 2869 C CA . ALA B 1 121 ? -9.117 22.688 8.828 1 96.75 121 ALA B CA 1
ATOM 2870 C C . ALA B 1 121 ? -9.156 21.344 8.133 1 96.75 121 ALA B C 1
ATOM 2872 O O . ALA B 1 121 ? -8.117 20.828 7.695 1 96.75 121 ALA B O 1
ATOM 2873 N N . PRO B 1 122 ? -10.312 20.734 8.062 1 97.75 122 PRO B N 1
ATOM 2874 C CA . PRO B 1 122 ? -10.414 19.438 7.391 1 97.75 122 PRO B CA 1
ATOM 2875 C C . PRO B 1 122 ? -10.531 19.578 5.871 1 97.75 122 PRO B C 1
ATOM 2877 O O . PRO B 1 122 ? -10.969 20.609 5.371 1 97.75 122 PRO B O 1
ATOM 2880 N N . PRO B 1 123 ? -10.133 18.562 5.133 1 98.44 123 PRO B N 1
ATOM 2881 C CA . PRO B 1 123 ? -10.383 18.547 3.688 1 98.44 123 PRO B CA 1
ATOM 2882 C C . PRO B 1 123 ? -11.836 18.219 3.344 1 98.44 123 PRO B C 1
ATOM 2884 O O . PRO B 1 123 ? -12.5 17.484 4.078 1 98.44 123 PRO B O 1
ATOM 2887 N N . VAL B 1 124 ? -12.289 18.859 2.305 1 98.19 124 VAL B N 1
ATOM 2888 C CA . VAL B 1 124 ? -13.516 18.375 1.671 1 98.19 124 VAL B CA 1
ATOM 2889 C C . VAL B 1 124 ? -13.227 17.109 0.875 1 98.19 124 VAL B C 1
ATOM 2891 O O . VAL B 1 124 ? -12.531 17.156 -0.142 1 98.19 124 VAL B O 1
ATOM 2894 N N . ASP B 1 125 ? -13.688 15.977 1.336 1 97.19 125 ASP B N 1
ATOM 2895 C CA . ASP B 1 125 ? -13.367 14.68 0.754 1 97.19 125 ASP B CA 1
ATOM 2896 C C . ASP B 1 125 ? -14.594 13.781 0.702 1 97.19 125 ASP B C 1
ATOM 2898 O O . ASP B 1 125 ? -14.609 12.711 1.318 1 97.19 125 ASP B O 1
ATOM 2902 N N . GLU B 1 126 ? -15.547 14.07 -0.117 1 94.31 126 GLU B N 1
ATOM 2903 C CA . GLU B 1 126 ? -16.828 13.383 -0.173 1 94.31 126 GLU B CA 1
ATOM 2904 C C . GLU B 1 126 ? -16.672 11.938 -0.619 1 94.31 126 GLU B C 1
ATOM 2906 O O . GLU B 1 126 ? -17.328 11.039 -0.102 1 94.31 126 GLU B O 1
ATOM 2911 N N . THR B 1 127 ? -15.828 11.688 -1.598 1 93.19 127 THR B N 1
ATOM 2912 C CA . THR B 1 127 ? -15.633 10.336 -2.121 1 93.19 127 THR B CA 1
ATOM 2913 C C . THR B 1 127 ? -14.773 9.508 -1.175 1 93.19 127 THR B C 1
ATOM 2915 O O . THR B 1 127 ? -14.719 8.281 -1.295 1 93.19 127 THR B O 1
ATOM 2918 N N . ARG B 1 128 ? -13.977 10.203 -0.3 1 95.88 128 ARG B N 1
ATOM 2919 C CA . ARG B 1 128 ? -13.031 9.602 0.639 1 95.88 128 ARG B CA 1
ATOM 2920 C C . ARG B 1 128 ? -11.781 9.102 -0.081 1 95.88 128 ARG B C 1
ATOM 2922 O O . ARG B 1 128 ? -11.016 8.312 0.469 1 95.88 128 ARG B O 1
ATOM 2929 N N . ALA B 1 129 ? -11.633 9.539 -1.318 1 96.88 129 ALA B N 1
ATOM 2930 C CA . ALA B 1 129 ? -10.453 9.141 -2.084 1 96.88 129 ALA B CA 1
ATOM 2931 C C . ALA B 1 129 ? -9.18 9.664 -1.431 1 96.88 129 ALA B C 1
ATOM 2933 O O . ALA B 1 129 ? -8.172 8.961 -1.369 1 96.88 129 ALA B O 1
ATOM 2934 N N . LEU B 1 130 ? -9.25 10.891 -0.959 1 98.19 130 LEU B N 1
ATOM 2935 C CA . LEU B 1 130 ? -8.078 11.477 -0.303 1 98.19 130 LEU B CA 1
ATOM 2936 C C . LEU B 1 130 ? -7.734 10.703 0.967 1 98.19 130 LEU B C 1
ATOM 2938 O O . LEU B 1 130 ? -6.559 10.445 1.239 1 98.19 130 LEU B O 1
ATOM 2942 N N . GLN B 1 131 ? -8.75 10.344 1.711 1 98.06 131 GLN B N 1
ATOM 2943 C CA . GLN B 1 131 ? -8.562 9.547 2.918 1 98.06 131 GLN B CA 1
ATOM 2944 C C . GLN B 1 131 ? -7.914 8.203 2.596 1 98.06 131 GLN B C 1
ATOM 2946 O O . GLN B 1 131 ? -6.934 7.816 3.234 1 98.06 131 GLN B O 1
ATOM 2951 N N . ARG B 1 132 ? -8.438 7.492 1.618 1 97.69 132 ARG B N 1
ATOM 2952 C CA . ARG B 1 132 ? -7.898 6.195 1.224 1 97.69 132 ARG B CA 1
ATOM 2953 C C . ARG B 1 132 ? -6.465 6.324 0.722 1 97.69 132 ARG B C 1
ATOM 2955 O O . ARG B 1 132 ? -5.621 5.477 1.015 1 97.69 132 ARG B O 1
ATOM 2962 N N . PHE B 1 133 ? -6.238 7.418 -0.043 1 98.38 133 PHE B N 1
ATOM 2963 C CA . PHE B 1 133 ? -4.891 7.664 -0.541 1 98.38 133 PHE B CA 1
ATOM 2964 C C . PHE B 1 133 ? -3.91 7.836 0.614 1 98.38 133 PHE B C 1
ATOM 2966 O O . PHE B 1 133 ? -2.85 7.207 0.631 1 98.38 133 PHE B O 1
ATOM 2973 N N . GLY B 1 134 ? -4.23 8.641 1.558 1 98.62 134 GLY B N 1
ATOM 2974 C CA . GLY B 1 134 ? -3.391 8.82 2.73 1 98.62 134 GLY B CA 1
ATOM 2975 C C . GLY B 1 134 ? -3.15 7.527 3.492 1 98.62 134 GLY B C 1
ATOM 2976 O O . GLY B 1 134 ? -2.033 7.266 3.941 1 98.62 134 GLY B O 1
ATOM 2977 N N . GLU B 1 135 ? -4.188 6.754 3.668 1 97.94 135 GLU B N 1
ATOM 2978 C CA . GLU B 1 135 ? -4.078 5.48 4.371 1 97.94 135 GLU B CA 1
ATOM 2979 C C . GLU B 1 135 ? -3.182 4.504 3.615 1 97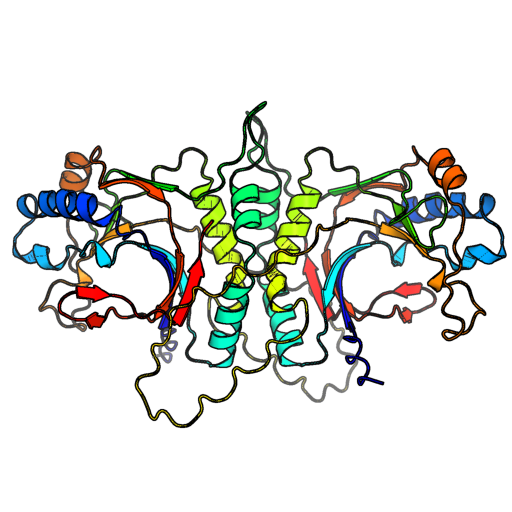.94 135 GLU B C 1
ATOM 2981 O O . GLU B 1 135 ? -2.402 3.77 4.223 1 97.94 135 GLU B O 1
ATOM 2986 N N . LEU B 1 136 ? -3.316 4.461 2.301 1 97.94 136 LEU B N 1
ATOM 2987 C CA . LEU B 1 136 ? -2.469 3.6 1.483 1 97.94 136 LEU B CA 1
ATOM 2988 C C . LEU B 1 136 ? -1.004 4.004 1.605 1 97.94 136 LEU B C 1
ATOM 2990 O O . LEU B 1 136 ? -0.139 3.158 1.841 1 97.94 136 LEU B O 1
ATOM 2994 N N . VAL B 1 137 ? -0.725 5.273 1.461 1 98.31 137 VAL B N 1
ATOM 2995 C CA . VAL B 1 137 ? 0.648 5.758 1.563 1 98.31 137 VAL B CA 1
ATOM 2996 C C . VAL B 1 137 ? 1.21 5.43 2.945 1 98.31 137 VAL B C 1
ATOM 2998 O O . VAL B 1 137 ? 2.312 4.891 3.061 1 98.31 137 VAL B O 1
ATOM 3001 N N . ARG B 1 138 ? 0.455 5.723 3.959 1 98.12 138 ARG B N 1
ATOM 3002 C CA . ARG B 1 138 ? 0.879 5.441 5.328 1 98.12 138 ARG B CA 1
ATOM 3003 C C . ARG B 1 138 ? 1.174 3.957 5.516 1 98.12 138 ARG B C 1
ATOM 3005 O O . ARG B 1 138 ? 2.145 3.592 6.18 1 98.12 138 ARG B O 1
ATOM 3012 N N . SER B 1 139 ? 0.352 3.113 4.977 1 96.94 139 SER B N 1
ATOM 3013 C CA . SER B 1 139 ? 0.507 1.674 5.156 1 96.94 139 SER B CA 1
ATOM 3014 C C . SER B 1 139 ? 1.847 1.19 4.609 1 96.94 139 SER B C 1
ATOM 3016 O O . SER B 1 139 ? 2.402 0.204 5.098 1 96.94 139 SER B O 1
ATOM 3018 N N . HIS B 1 140 ? 2.412 1.797 3.629 1 97.31 140 HIS B N 1
ATOM 3019 C CA . HIS B 1 140 ? 3.713 1.431 3.08 1 97.31 140 HIS B CA 1
ATOM 3020 C C . HIS B 1 140 ? 4.82 1.636 4.109 1 97.31 140 HIS B C 1
ATOM 3022 O O . HIS B 1 140 ? 5.887 1.021 4.008 1 97.31 140 HIS B O 1
ATOM 3028 N N . PHE B 1 141 ? 4.57 2.484 5.09 1 97.56 141 PHE B N 1
ATOM 3029 C CA . PHE B 1 141 ? 5.57 2.799 6.102 1 97.56 141 PHE B CA 1
ATOM 3030 C C . PHE B 1 141 ? 5.262 2.078 7.41 1 97.56 141 PHE B C 1
ATOM 3032 O O . PHE B 1 141 ? 5.891 2.346 8.438 1 97.56 141 PHE B O 1
ATOM 3039 N N . ALA B 1 142 ? 4.336 1.175 7.383 1 95.81 142 ALA B N 1
ATOM 3040 C CA . ALA B 1 142 ? 3.832 0.531 8.594 1 95.81 142 ALA B CA 1
ATOM 3041 C C . ALA B 1 142 ? 4.961 -0.146 9.367 1 95.81 142 ALA B C 1
ATOM 3043 O O . ALA B 1 142 ? 4.98 -0.123 10.602 1 95.81 142 ALA B O 1
ATOM 3044 N N . CYS B 1 143 ? 5.938 -0.731 8.719 1 92.56 143 CYS B N 1
ATOM 3045 C CA . CYS B 1 143 ? 7.012 -1.471 9.367 1 92.56 143 CYS B CA 1
ATOM 3046 C C . CYS B 1 143 ? 7.93 -0.529 10.141 1 92.56 143 CYS B C 1
ATOM 3048 O O . CYS B 1 143 ? 8.75 -0.976 10.945 1 92.56 143 CYS B O 1
ATOM 3050 N N . LEU B 1 144 ? 7.797 0.741 9.906 1 94.69 144 LEU B N 1
ATOM 3051 C CA . LEU B 1 144 ? 8.633 1.741 10.555 1 94.69 144 LEU B CA 1
ATOM 3052 C C . LEU B 1 144 ? 7.852 2.482 11.641 1 94.69 144 LEU B C 1
ATOM 3054 O O . LEU B 1 144 ? 8.406 3.33 12.344 1 94.69 144 LEU B O 1
ATOM 3058 N N . ILE B 1 145 ? 6.566 2.195 11.664 1 93.12 145 ILE B N 1
ATOM 3059 C CA . ILE B 1 145 ? 5.723 2.852 12.656 1 93.12 145 ILE B CA 1
ATOM 3060 C C . ILE B 1 145 ? 5.762 2.066 13.969 1 93.12 145 ILE B C 1
ATOM 3062 O O . ILE B 1 145 ? 5.531 0.855 13.984 1 93.12 145 ILE B O 1
ATOM 3066 N N . GLY B 1 146 ? 6.09 2.721 15.078 1 84.19 146 GLY B N 1
ATOM 3067 C CA . GLY B 1 146 ? 6.25 2.055 16.359 1 84.19 146 GLY B CA 1
ATOM 3068 C C . GLY B 1 146 ? 7.691 1.673 16.656 1 84.19 146 GLY B C 1
ATOM 3069 O O . GLY B 1 146 ? 8.602 2.037 15.906 1 84.19 146 GLY B O 1
ATOM 3070 N N . PRO B 1 147 ? 7.914 0.986 17.734 1 76.88 147 PRO B N 1
ATOM 3071 C CA . PRO B 1 147 ? 9.289 0.623 18.109 1 76.88 147 PRO B CA 1
ATOM 3072 C C . PRO B 1 147 ? 9.844 -0.512 17.25 1 76.88 147 PRO B C 1
ATOM 3074 O O . PRO B 1 147 ? 9.086 -1.349 16.75 1 76.88 147 PRO B O 1
ATOM 3077 N N . PRO B 1 148 ? 11.125 -0.427 16.906 1 70.88 148 PRO B N 1
ATOM 3078 C CA . PRO B 1 148 ? 11.734 -1.528 16.156 1 70.88 148 PRO B CA 1
ATOM 3079 C C . PRO B 1 148 ? 11.555 -2.879 16.844 1 70.88 148 PRO B C 1
ATOM 3081 O O . PRO B 1 148 ? 11.461 -2.939 18.078 1 70.88 148 PRO B O 1
ATOM 3084 N N . PRO B 1 149 ? 11.281 -3.926 15.898 1 63.03 149 PRO B N 1
ATOM 3085 C CA . PRO B 1 149 ? 11.141 -5.242 16.516 1 63.03 149 PRO B CA 1
ATOM 3086 C C . PRO B 1 149 ? 12.359 -5.629 17.359 1 63.03 149 PRO B C 1
ATOM 3088 O O . PRO B 1 149 ? 13.484 -5.277 17.016 1 63.03 149 PRO B O 1
ATOM 3091 N N . THR B 1 150 ? 12.031 -6.02 18.547 1 61.19 150 THR B N 1
ATOM 3092 C CA . THR B 1 150 ? 13.102 -6.559 19.375 1 61.19 150 THR B CA 1
ATOM 3093 C C . THR B 1 150 ? 13.711 -7.801 18.734 1 61.19 150 THR B C 1
ATOM 3095 O O . THR B 1 150 ? 12.992 -8.656 18.219 1 61.19 150 THR B O 1
ATOM 3098 N N . PRO B 1 151 ? 15 -7.773 18.359 1 58.25 151 PRO B N 1
ATOM 3099 C CA . PRO B 1 151 ? 15.594 -8.984 17.797 1 58.25 151 PRO B CA 1
ATOM 3100 C C . PRO B 1 151 ? 15.117 -10.258 18.484 1 58.25 151 PRO B C 1
ATOM 3102 O O . PRO B 1 151 ? 14.883 -10.258 19.703 1 58.25 151 PRO B O 1
ATOM 3105 N N . PRO B 1 152 ? 14.492 -11.188 17.609 1 51.72 152 PRO B N 1
ATOM 3106 C CA . PRO B 1 152 ? 14.117 -12.414 18.312 1 51.72 152 PRO B CA 1
ATOM 3107 C C . PRO B 1 152 ? 15.227 -12.93 19.234 1 51.72 152 PRO B C 1
ATOM 3109 O O . PRO B 1 152 ? 16.406 -12.695 18.969 1 51.72 152 PRO B O 1
ATOM 3112 N N . PRO B 1 153 ? 14.836 -13.25 20.438 1 47.19 153 PRO B N 1
ATOM 3113 C CA . PRO B 1 153 ? 15.891 -13.805 21.281 1 47.19 153 PRO B CA 1
ATOM 3114 C C . PRO B 1 153 ? 16.703 -14.898 20.594 1 47.19 153 PRO B C 1
ATOM 3116 O O . PRO B 1 153 ? 16.172 -15.609 19.734 1 47.19 153 PRO B O 1
ATOM 3119 N N . THR B 1 154 ? 17.953 -14.758 20.516 1 49.5 154 THR B N 1
ATOM 3120 C CA . THR B 1 154 ? 18.812 -15.836 20.047 1 49.5 154 THR B CA 1
ATOM 3121 C C . THR B 1 154 ? 18.266 -17.188 20.453 1 49.5 154 THR B C 1
ATOM 3123 O O . THR B 1 154 ? 17.906 -17.406 21.609 1 49.5 154 THR B O 1
ATOM 3126 N N . PRO B 1 155 ? 17.891 -18.062 19.484 1 44.28 155 PRO B N 1
ATOM 3127 C CA . PRO B 1 155 ? 17.375 -19.344 19.969 1 44.28 155 PRO B CA 1
ATOM 3128 C C . PRO B 1 155 ? 18.234 -19.938 21.078 1 44.28 155 PRO B C 1
ATOM 3130 O O . PRO B 1 155 ? 19.469 -19.859 21.031 1 44.28 155 PRO B O 1
ATOM 3133 N N . PRO B 1 156 ? 17.75 -20.156 22.25 1 41.53 156 PRO B N 1
ATOM 3134 C CA . PRO B 1 156 ? 18.609 -20.938 23.141 1 41.53 156 PRO B CA 1
ATOM 3135 C C . PRO B 1 156 ? 19.172 -22.188 22.469 1 41.53 156 PRO B C 1
ATOM 3137 O O . PRO B 1 156 ? 18.625 -22.656 21.469 1 41.53 156 PRO B O 1
ATOM 3140 N N . GLY B 1 157 ? 20.344 -22.844 22.859 1 39.78 157 GLY B N 1
ATOM 3141 C CA . GLY B 1 157 ? 20.828 -24.156 22.438 1 39.78 157 GLY B CA 1
ATOM 3142 C C . GLY B 1 157 ? 19.703 -25.141 22.156 1 39.78 157 GLY B C 1
ATOM 3143 O O . GLY B 1 157 ? 18.75 -25.219 22.922 1 39.78 157 GLY B O 1
ATOM 3144 N N . ALA B 1 158 ? 19.547 -25.578 20.922 1 39.56 158 ALA B N 1
ATOM 3145 C CA . ALA B 1 158 ? 18.594 -26.516 20.328 1 39.56 158 ALA B CA 1
ATOM 3146 C C . ALA B 1 158 ? 18.484 -27.781 21.172 1 39.56 158 ALA B C 1
ATOM 3148 O O . ALA B 1 158 ? 19.094 -28.797 20.859 1 39.56 158 ALA B O 1
ATOM 3149 N N . THR B 1 159 ? 18.531 -27.828 22.516 1 38.69 159 THR B N 1
ATOM 3150 C CA . THR B 1 159 ? 18.359 -29.266 22.703 1 38.69 159 THR B CA 1
ATOM 3151 C C . THR B 1 159 ? 17.094 -29.75 22 1 38.69 159 THR B C 1
ATOM 3153 O O . THR B 1 159 ? 17.125 -30.734 21.266 1 38.69 159 THR B O 1
ATOM 3156 N N . GLY B 1 160 ? 15.859 -29.969 22.828 1 37.88 160 GLY B N 1
ATOM 3157 C CA . GLY B 1 160 ? 14.781 -30.875 22.453 1 37.88 160 GLY B CA 1
ATOM 3158 C C . GLY B 1 160 ? 13.914 -30.328 21.344 1 37.88 160 GLY B C 1
ATOM 3159 O O . GLY B 1 160 ? 14 -29.141 20.984 1 37.88 160 GLY B O 1
ATOM 3160 N N . PRO B 1 161 ? 13.305 -31.266 20.484 1 35.94 161 PRO B N 1
ATOM 3161 C CA . PRO B 1 161 ? 12.43 -30.953 19.359 1 35.94 161 PRO B CA 1
ATOM 3162 C C . PRO B 1 161 ? 11.359 -29.922 19.703 1 35.94 161 PRO B C 1
ATOM 3164 O O . PRO B 1 161 ? 10.359 -30.25 20.344 1 35.94 161 PRO B O 1
ATOM 3167 N N . ALA B 1 162 ? 11.68 -28.875 20.328 1 37.09 162 ALA B N 1
ATOM 3168 C CA . ALA B 1 162 ? 10.562 -27.984 20.656 1 37.09 162 ALA B CA 1
ATOM 3169 C C . ALA B 1 162 ? 9.617 -27.844 19.469 1 37.09 162 ALA B C 1
ATOM 3171 O O . ALA B 1 162 ? 10.055 -27.641 18.328 1 37.09 162 ALA B O 1
ATOM 3172 N N . ARG B 1 163 ? 8.438 -28.391 19.547 1 33.59 163 ARG B N 1
ATOM 3173 C CA . ARG B 1 163 ? 7.285 -28.25 18.672 1 33.59 163 ARG B CA 1
ATOM 3174 C C . ARG B 1 163 ? 7.117 -26.797 18.203 1 33.59 163 ARG B C 1
ATOM 3176 O O . ARG B 1 163 ? 6.855 -25.922 19.031 1 33.59 163 ARG B O 1
ATOM 3183 N N . GLN B 1 164 ? 7.934 -26.375 17.375 1 36.94 164 GLN B N 1
ATOM 3184 C CA . GLN B 1 164 ? 7.656 -25.078 16.812 1 36.94 164 GLN B CA 1
ATOM 3185 C C . GLN B 1 164 ? 6.168 -24.891 16.531 1 36.94 164 GLN B C 1
ATOM 3187 O O . GLN B 1 164 ? 5.609 -25.531 15.641 1 36.94 164 GLN B O 1
ATOM 3192 N N . GLU B 1 165 ? 5.355 -24.969 17.531 1 36.94 165 GLU B N 1
ATOM 3193 C CA . GLU B 1 165 ? 3.982 -24.516 17.312 1 36.94 165 GLU B CA 1
ATOM 3194 C C . GLU B 1 165 ? 3.918 -23.391 16.297 1 36.94 165 GLU B C 1
ATOM 3196 O O . GLU B 1 165 ? 4.594 -22.375 16.453 1 36.94 165 GLU B O 1
ATOM 3201 N N . THR B 1 166 ? 3.723 -23.703 15.078 1 40.38 166 THR B N 1
ATOM 3202 C CA . THR B 1 166 ? 3.342 -22.844 13.953 1 40.38 166 THR B CA 1
ATOM 3203 C C . THR B 1 166 ? 2.354 -21.781 14.398 1 40.38 166 THR B C 1
ATOM 3205 O O . THR B 1 166 ? 1.14 -21.969 14.305 1 40.38 166 THR B O 1
ATOM 3208 N N . VAL B 1 167 ? 2.41 -21.312 15.555 1 40.97 167 VAL B N 1
ATOM 3209 C CA . VAL B 1 167 ? 1.514 -20.203 15.867 1 40.97 167 VAL B CA 1
ATOM 3210 C C . VAL B 1 167 ? 1.541 -19.172 14.742 1 40.97 167 VAL B C 1
ATOM 3212 O O . VAL B 1 167 ? 2.607 -18.672 14.383 1 40.97 167 VAL B O 1
ATOM 3215 N N . MET B 1 168 ? 0.508 -19.25 13.938 1 47.25 168 MET B N 1
ATOM 3216 C CA . MET B 1 168 ? 0.316 -18.156 13 1 47.25 168 MET B CA 1
ATOM 3217 C C . MET B 1 168 ? 0.562 -16.812 13.688 1 47.25 168 MET B C 1
ATOM 3219 O O . MET B 1 168 ? -0.012 -16.531 14.742 1 47.25 168 MET B O 1
ATOM 3223 N N . PRO B 1 169 ? 1.675 -16.234 13.523 1 51.59 169 PRO B N 1
ATOM 3224 C CA . PRO B 1 169 ? 1.834 -14.922 14.148 1 51.59 169 PRO B CA 1
ATOM 3225 C C . PRO B 1 169 ? 0.566 -14.07 14.07 1 51.59 169 PRO B C 1
ATOM 3227 O O . PRO B 1 169 ? -0.228 -14.227 13.141 1 51.59 169 PRO B O 1
ATOM 3230 N N . PRO B 1 170 ? 0.15 -13.586 15.258 1 51.81 170 PRO B N 1
ATOM 3231 C CA . PRO B 1 170 ? -1.027 -12.719 15.273 1 51.81 170 PRO B CA 1
ATOM 3232 C C . PRO B 1 170 ? -1.024 -11.703 14.125 1 51.81 170 PRO B C 1
ATOM 3234 O O . PRO B 1 170 ? 0.041 -11.336 13.625 1 51.81 170 PRO B O 1
ATOM 3237 N N . LEU B 1 171 ? -2.199 -11.484 13.516 1 55.38 171 LEU B N 1
ATOM 3238 C CA . LEU B 1 171 ? -2.379 -10.406 12.547 1 55.38 171 LEU B CA 1
ATOM 3239 C C . LEU B 1 171 ? -1.789 -9.102 13.078 1 55.38 171 LEU B C 1
ATOM 3241 O O . LEU B 1 171 ? -1.865 -8.82 14.281 1 55.38 171 LEU B O 1
ATOM 3245 N N . PRO B 1 172 ? -0.85 -8.578 12.328 1 58.81 172 PRO B N 1
ATOM 3246 C CA . PRO B 1 172 ? -0.335 -7.277 12.773 1 58.81 172 PRO B CA 1
ATOM 3247 C C . PRO B 1 172 ? -1.438 -6.332 13.242 1 58.81 172 PRO B C 1
ATOM 3249 O O . PRO B 1 172 ? -2.572 -6.414 12.758 1 58.81 172 PRO B O 1
ATOM 3252 N N . ARG B 1 173 ? -1.29 -5.652 14.32 1 65.88 173 ARG B N 1
ATOM 3253 C CA . ARG B 1 173 ? -2.244 -4.66 14.805 1 65.88 173 ARG B CA 1
ATOM 3254 C C . ARG B 1 173 ? -2.512 -3.594 13.75 1 65.88 173 ARG B C 1
ATOM 3256 O O . ARG B 1 173 ? -1.578 -3.064 13.141 1 65.88 173 ARG B O 1
ATOM 3263 N N . PRO B 1 174 ? -3.754 -3.381 13.398 1 82.62 174 PRO B N 1
ATOM 3264 C CA . PRO B 1 174 ? -4.117 -2.348 12.43 1 82.62 174 PRO B CA 1
ATOM 3265 C C . PRO B 1 174 ? -3.672 -0.951 12.859 1 82.62 174 PRO B C 1
ATOM 3267 O O . PRO B 1 174 ? -3.594 -0.666 14.055 1 82.62 174 PRO B O 1
ATOM 3270 N N . LEU B 1 175 ? -3.217 -0.167 11.977 1 87.5 175 LEU B N 1
ATOM 3271 C CA . LEU B 1 175 ? -2.9 1.233 12.234 1 87.5 175 LEU B CA 1
ATOM 3272 C C . LEU B 1 175 ? -4.148 2.004 12.648 1 87.5 175 LEU B C 1
ATOM 3274 O O . LEU B 1 175 ? -5.258 1.685 12.211 1 87.5 175 LEU B O 1
ATOM 3278 N N . PRO B 1 176 ? -3.938 2.926 13.484 1 88.06 176 PRO B N 1
ATOM 3279 C CA . PRO B 1 176 ? -5.086 3.777 13.812 1 88.06 176 PRO B CA 1
ATOM 3280 C C . PRO B 1 176 ? -5.621 4.535 12.602 1 88.06 176 PRO B C 1
ATOM 3282 O O . PRO B 1 176 ? -4.902 4.715 11.609 1 88.06 176 PRO B O 1
ATOM 3285 N N . ARG B 1 177 ? -6.848 4.938 12.781 1 91 177 ARG B N 1
ATOM 3286 C CA . ARG B 1 177 ? -7.465 5.695 11.695 1 91 177 ARG B CA 1
ATOM 3287 C C . ARG B 1 177 ? -6.688 6.977 11.414 1 91 177 ARG B C 1
ATOM 3289 O O . ARG B 1 177 ? -6.258 7.664 12.344 1 91 177 ARG B O 1
ATOM 3296 N N . LEU B 1 178 ? -6.492 7.242 10.227 1 96.38 178 LEU B N 1
ATOM 3297 C CA . LEU B 1 178 ? -5.801 8.461 9.805 1 96.38 178 LEU B CA 1
ATOM 3298 C C . LEU B 1 178 ? -6.738 9.656 9.836 1 96.38 178 LEU B C 1
ATOM 3300 O O . LEU B 1 178 ? -7.805 9.633 9.219 1 96.38 178 LEU B O 1
ATOM 3304 N N . LEU B 1 179 ? -6.414 10.633 10.602 1 96.38 179 LEU B N 1
ATOM 3305 C CA . LEU B 1 179 ? -7.113 11.914 10.57 1 96.38 179 LEU B CA 1
ATOM 3306 C C . LEU B 1 179 ? -6.352 12.93 9.727 1 96.38 179 LEU B C 1
ATOM 3308 O O . LEU B 1 179 ? -5.266 13.367 10.109 1 96.38 179 LEU B O 1
ATOM 3312 N N . LEU B 1 180 ? -6.938 13.227 8.602 1 97.81 180 LEU B N 1
ATOM 3313 C CA . LEU B 1 180 ? -6.355 14.305 7.805 1 97.81 180 LEU B CA 1
ATOM 3314 C C . LEU B 1 180 ? -6.707 15.664 8.391 1 97.81 180 LEU B C 1
ATOM 3316 O O . LEU B 1 180 ? -7.875 16.062 8.391 1 97.81 180 LEU B O 1
ATOM 3320 N N . HIS B 1 181 ? -5.664 16.344 8.891 1 96.81 181 HIS B N 1
ATOM 3321 C CA . HIS B 1 181 ? -5.902 17.609 9.562 1 96.81 181 HIS B CA 1
ATOM 3322 C C . HIS B 1 181 ? -4.789 18.609 9.258 1 96.81 181 HIS B C 1
ATOM 3324 O O . HIS B 1 181 ? -3.617 18.359 9.539 1 96.81 181 HIS B O 1
ATOM 3330 N N . ALA B 1 182 ? -5.152 19.688 8.719 1 97.19 182 ALA B N 1
ATOM 3331 C CA . ALA B 1 182 ? -4.258 20.844 8.578 1 97.19 182 ALA B CA 1
ATOM 3332 C C . ALA B 1 182 ? -4.367 21.766 9.781 1 97.19 182 ALA B C 1
ATOM 3334 O O . ALA B 1 182 ? -5.328 22.531 9.891 1 97.19 182 ALA B O 1
ATOM 3335 N N . THR B 1 183 ? -3.32 21.75 10.617 1 95.62 183 THR B N 1
ATOM 3336 C CA . THR B 1 183 ? -3.379 22.484 11.875 1 95.62 183 THR B CA 1
ATOM 3337 C C . THR B 1 183 ? -3.246 23.984 11.633 1 95.62 183 THR B C 1
ATOM 3339 O O . THR B 1 183 ? -2.275 24.438 11.016 1 95.62 183 THR B O 1
ATOM 3342 N N . VAL B 1 184 ? -4.246 24.734 12.117 1 95.06 184 VAL B N 1
ATOM 3343 C CA . VAL B 1 184 ? -4.199 26.172 11.945 1 95.06 184 VAL B CA 1
ATOM 3344 C C . VAL B 1 184 ? -3.947 26.844 13.297 1 95.06 184 VAL B C 1
ATOM 3346 O O . VAL B 1 184 ? -3.602 28.031 13.344 1 95.06 184 VAL B O 1
ATOM 3349 N N . PHE B 1 185 ? -4.18 26.156 14.359 1 94 185 PHE B N 1
ATOM 3350 C CA . PHE B 1 185 ? -4.059 26.672 15.719 1 94 185 PHE B CA 1
ATOM 3351 C C . PHE B 1 185 ? -3.568 25.578 16.672 1 94 185 PHE B C 1
ATOM 3353 O O . PHE B 1 185 ? -4.074 24.453 16.656 1 94 185 PHE B O 1
ATOM 3360 N N . ASN B 1 186 ? -2.551 25.828 17.453 1 93.19 186 ASN B N 1
ATOM 3361 C CA . ASN B 1 186 ? -1.982 24.891 18.422 1 93.19 186 ASN B CA 1
ATOM 3362 C C . ASN B 1 186 ? -1.371 25.625 19.609 1 93.19 186 ASN B C 1
ATOM 3364 O O . ASN B 1 186 ? -0.387 26.359 19.453 1 93.19 186 ASN B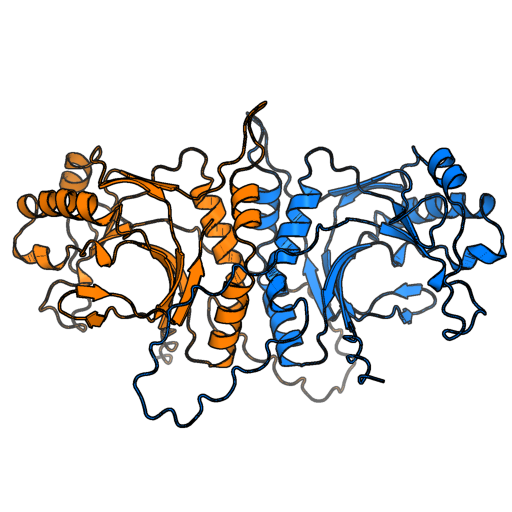 O 1
ATOM 3368 N N . THR B 1 187 ? -1.847 25.391 20.734 1 93.38 187 THR B N 1
ATOM 3369 C CA . THR B 1 187 ? -1.49 26.188 21.891 1 93.38 187 THR B CA 1
ATOM 3370 C C . THR B 1 187 ? -0.102 25.812 22.406 1 93.38 187 THR B C 1
ATOM 3372 O O . THR B 1 187 ? 0.455 26.5 23.266 1 93.38 187 THR B O 1
ATOM 3375 N N . VAL B 1 188 ? 0.489 24.766 21.875 1 88.69 188 VAL B N 1
ATOM 3376 C CA . VAL B 1 188 ? 1.847 24.391 22.25 1 88.69 188 VAL B CA 1
ATOM 3377 C C . VAL B 1 188 ? 2.809 25.531 21.906 1 88.69 188 VAL B C 1
ATOM 3379 O O . VAL B 1 188 ? 3.916 25.594 22.453 1 88.69 188 VAL B O 1
ATOM 3382 N N . TYR B 1 189 ? 2.389 26.438 21.078 1 88.94 189 TYR B N 1
ATOM 3383 C CA . TYR B 1 189 ? 3.252 27.516 20.609 1 88.94 189 TYR B CA 1
ATOM 3384 C C . TYR B 1 189 ? 3.037 28.781 21.422 1 88.94 189 TYR B C 1
ATOM 3386 O O . TYR B 1 189 ? 3.672 29.812 21.172 1 88.94 189 TYR B O 1
ATOM 3394 N N . VAL B 1 190 ? 2.143 28.797 22.328 1 89.25 190 VAL B N 1
ATOM 3395 C CA . VAL B 1 190 ? 1.965 29.922 23.25 1 89.25 190 VAL B CA 1
ATOM 3396 C C . VAL B 1 190 ? 3.096 29.938 24.266 1 89.25 190 VAL B C 1
ATOM 3398 O O . VAL B 1 190 ? 3.357 28.938 24.938 1 89.25 190 VAL B O 1
ATOM 3401 N N . PRO B 1 191 ? 3.938 31.172 24.188 1 80.06 191 PRO B N 1
ATOM 3402 C CA . PRO B 1 191 ? 5.062 31.281 25.109 1 80.06 191 PRO B CA 1
ATOM 3403 C C . PRO B 1 191 ? 4.629 31.172 26.578 1 80.06 191 PRO B C 1
ATOM 3405 O O . PRO B 1 191 ? 3.529 31.609 26.922 1 80.06 191 PRO B O 1
ATOM 3408 N N . GLY B 1 192 ? 5.617 30.875 27.578 1 65.75 192 GLY B N 1
ATOM 3409 C CA . GLY B 1 192 ? 5.527 30.953 29.031 1 65.75 192 GLY B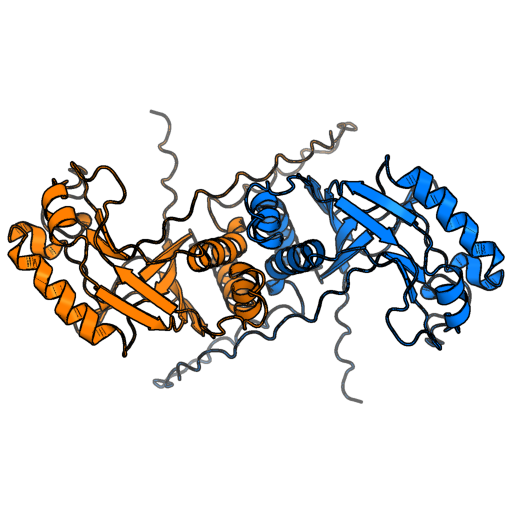 CA 1
ATOM 3410 C C . GLY B 1 192 ? 5.465 29.594 29.688 1 65.75 192 GLY B C 1
ATOM 3411 O O . GLY B 1 192 ? 6.062 29.375 30.75 1 65.75 192 GLY B O 1
ATOM 3412 N N . ARG B 1 193 ? 4.375 28.844 29.688 1 54.62 193 ARG B N 1
ATOM 3413 C CA . ARG B 1 193 ? 4.156 27.828 30.703 1 54.62 193 ARG B CA 1
ATOM 3414 C C . ARG B 1 193 ? 5.102 26.641 30.516 1 54.62 193 ARG B C 1
ATOM 3416 O O . ARG B 1 193 ? 5.332 26.203 29.391 1 54.62 193 ARG B O 1
ATOM 3423 N N . SER B 1 194 ? 6.129 26.625 31.344 1 49.81 194 SER B N 1
ATOM 3424 C CA . SER B 1 194 ? 7.191 25.625 31.391 1 49.81 194 SER B CA 1
ATOM 3425 C C . SER B 1 194 ? 6.691 24.266 30.906 1 49.81 194 SER B C 1
ATOM 3427 O O . SER B 1 194 ? 5.512 23.953 31.062 1 49.81 194 SER B O 1
ATOM 3429 N N . ARG B 1 195 ? 7.523 23.75 30.047 1 49.03 195 ARG B N 1
ATOM 3430 C CA . ARG B 1 195 ? 7.258 22.375 29.656 1 49.03 195 ARG B CA 1
ATOM 3431 C C . ARG B 1 195 ? 6.703 21.562 30.828 1 49.03 195 ARG B C 1
ATOM 3433 O O . ARG B 1 195 ? 6.164 20.469 30.625 1 49.03 195 ARG B O 1
ATOM 3440 N N . ARG B 1 196 ? 7.266 21.906 32 1 48 196 ARG B N 1
ATOM 3441 C CA . ARG B 1 196 ? 6.93 21.172 33.219 1 48 196 ARG B CA 1
ATOM 3442 C C . ARG B 1 196 ? 5.449 21.328 33.562 1 48 196 ARG B C 1
ATOM 3444 O O . ARG B 1 196 ? 4.875 20.484 34.25 1 48 196 ARG B O 1
ATOM 3451 N N . ASP B 1 197 ? 5.008 22.578 33.719 1 47.34 197 ASP B N 1
ATOM 3452 C CA . ASP B 1 197 ? 3.574 22.688 33.969 1 47.34 197 ASP B CA 1
ATOM 3453 C C . ASP B 1 197 ? 2.76 22.25 32.75 1 47.34 197 ASP B C 1
ATOM 3455 O O . ASP B 1 197 ? 2.514 23.062 31.844 1 47.34 197 ASP B O 1
ATOM 3459 N N . ARG B 1 198 ? 3.053 21.172 32.25 1 50.44 198 ARG B N 1
ATOM 3460 C CA . ARG B 1 198 ? 2.545 20.266 31.219 1 50.44 198 ARG B CA 1
ATOM 3461 C C . ARG B 1 198 ? 1.086 20.578 30.906 1 50.44 198 ARG B C 1
ATOM 3463 O O . ARG B 1 198 ? 0.432 19.812 30.188 1 50.44 198 ARG B O 1
ATOM 3470 N N . GLN B 1 199 ? 0.479 21.453 31.625 1 59.06 199 GLN B N 1
ATOM 3471 C CA . GLN B 1 199 ? -0.946 21.516 31.328 1 59.06 199 GLN B CA 1
ATOM 3472 C C . GLN B 1 199 ? -1.198 22.281 30.031 1 59.06 199 GLN B C 1
ATOM 3474 O O . GLN B 1 199 ? -0.884 23.469 29.938 1 59.06 199 GLN B O 1
ATOM 3479 N N . ARG B 1 200 ? -1.205 21.734 28.922 1 71 200 ARG B N 1
ATOM 3480 C CA . ARG B 1 200 ? -1.613 22.312 27.641 1 71 200 ARG B CA 1
ATOM 3481 C C . ARG B 1 200 ? -2.779 23.281 27.828 1 71 200 ARG B C 1
ATOM 3483 O O . ARG B 1 200 ? -3.73 22.984 28.547 1 71 200 ARG B O 1
ATOM 3490 N N . VAL B 1 201 ? -2.475 24.578 27.484 1 84.94 201 VAL B N 1
ATOM 3491 C CA . VAL B 1 201 ? -3.562 25.562 27.469 1 84.94 201 VAL B CA 1
ATOM 3492 C C . VAL B 1 201 ? -4.688 25.062 26.562 1 84.94 201 VAL B C 1
ATOM 3494 O O . VAL B 1 201 ? -4.453 24.719 25.406 1 84.94 201 VAL B O 1
ATOM 3497 N N . GLU B 1 202 ? -5.789 24.812 27.141 1 92.44 202 GLU B N 1
ATOM 3498 C CA . GLU B 1 202 ? -6.957 24.453 26.344 1 92.44 202 GLU B CA 1
ATOM 3499 C C . GLU B 1 202 ? -7.938 25.609 26.234 1 92.44 202 GLU B C 1
ATOM 3501 O O . GLU B 1 202 ? -8.016 26.453 27.125 1 92.44 202 GLU B O 1
ATOM 3506 N N . ILE B 1 203 ? -8.594 25.656 25.188 1 93.31 203 ILE B N 1
ATOM 3507 C CA . ILE B 1 203 ? -9.57 26.719 24.953 1 93.31 203 ILE B CA 1
ATOM 3508 C C . ILE B 1 203 ? -10.922 26.109 24.578 1 93.31 203 ILE B C 1
ATOM 3510 O O . ILE B 1 203 ? -11 24.938 24.219 1 93.31 203 ILE B O 1
ATOM 3514 N N . ASP B 1 204 ? -11.992 26.875 24.797 1 95.31 204 ASP B N 1
ATOM 3515 C CA . ASP B 1 204 ? -13.297 26.578 24.219 1 95.31 204 ASP B CA 1
ATOM 3516 C C . ASP B 1 204 ? -13.398 27.094 22.781 1 95.31 204 ASP B C 1
ATOM 3518 O O . ASP B 1 204 ? -13.531 28.297 22.562 1 95.31 204 ASP B O 1
ATOM 3522 N N . ALA B 1 205 ? -13.312 26.188 21.828 1 95.44 205 ALA B N 1
ATOM 3523 C CA . ALA B 1 205 ? -13.219 26.562 20.422 1 95.44 205 ALA B CA 1
ATOM 3524 C C . ALA B 1 205 ? -14.586 26.5 19.734 1 95.44 205 ALA B C 1
ATOM 3526 O O . ALA B 1 205 ? -14.688 26.672 18.516 1 95.44 205 ALA B O 1
ATOM 3527 N N . ARG B 1 206 ? -15.695 26.25 20.406 1 96.19 206 ARG B N 1
ATOM 3528 C CA . ARG B 1 206 ? -17.016 26 19.828 1 96.19 206 ARG B CA 1
ATOM 3529 C C . ARG B 1 206 ? -17.5 27.203 19.016 1 96.19 206 ARG B C 1
ATOM 3531 O O . ARG B 1 206 ? -17.969 27.047 17.891 1 96.19 206 ARG B O 1
ATOM 3538 N N . ALA B 1 207 ? -17.391 28.344 19.562 1 94.25 207 ALA B N 1
ATOM 3539 C CA . ALA B 1 207 ? -17.844 29.562 18.875 1 94.25 207 ALA B CA 1
ATOM 3540 C C . ALA B 1 207 ? -17 29.797 17.625 1 94.25 207 ALA B C 1
ATOM 3542 O O . ALA B 1 207 ? -17.531 30.219 16.594 1 94.25 207 ALA B O 1
ATOM 3543 N N . LEU B 1 208 ? -15.734 29.625 17.797 1 93.5 208 LEU B N 1
ATOM 3544 C CA . LEU B 1 208 ? -14.828 29.797 16.672 1 93.5 208 LEU B CA 1
ATOM 3545 C C . LEU B 1 208 ? -15.172 28.844 15.531 1 93.5 208 LEU B C 1
ATOM 3547 O O . LEU B 1 208 ? -15.258 29.25 14.367 1 93.5 208 LEU B O 1
ATOM 3551 N N . ILE B 1 209 ? -15.391 27.562 15.805 1 96.31 209 ILE B N 1
ATOM 3552 C CA . ILE B 1 209 ? -15.711 26.531 14.836 1 96.31 209 ILE B CA 1
ATOM 3553 C C . ILE B 1 209 ? -17.031 26.859 14.141 1 96.31 209 ILE B C 1
ATOM 3555 O O . ILE B 1 209 ? -17.156 26.703 12.922 1 96.31 209 ILE B O 1
ATOM 3559 N N . GLU B 1 210 ? -17.953 27.359 14.898 1 95.62 210 GLU B N 1
ATOM 3560 C CA . GLU B 1 210 ? -19.25 27.75 14.328 1 95.62 210 GLU B CA 1
ATOM 3561 C C . GLU B 1 210 ? -19.094 28.938 13.391 1 95.62 210 GLU B C 1
ATOM 3563 O O . GLU B 1 210 ? -19.625 28.938 12.281 1 95.62 210 GLU B O 1
ATOM 3568 N N . ALA B 1 211 ? -18.391 29.938 13.789 1 93.94 211 ALA B N 1
ATOM 3569 C CA . ALA B 1 211 ? -18.234 31.188 13.039 1 93.94 211 ALA B CA 1
ATOM 3570 C C . ALA B 1 211 ? -17.531 30.938 11.703 1 93.94 211 ALA B C 1
ATOM 3572 O O . ALA B 1 211 ? -17.844 31.594 10.703 1 93.94 211 ALA B O 1
ATOM 3573 N N . PHE B 1 212 ? -16.641 29.969 11.695 1 94.5 212 PHE B N 1
ATOM 3574 C CA . PHE B 1 212 ? -15.828 29.75 10.508 1 94.5 212 PHE B CA 1
ATOM 3575 C C . PHE B 1 212 ? -16.203 28.453 9.82 1 94.5 212 PHE B C 1
ATOM 3577 O O . PHE B 1 212 ? -15.445 27.922 9.008 1 94.5 212 PHE B O 1
ATOM 3584 N N . GLY B 1 213 ? -17.312 27.891 10.117 1 94.19 213 GLY B N 1
ATOM 3585 C CA . GLY B 1 213 ? -17.734 26.594 9.625 1 94.19 213 GLY B CA 1
ATOM 3586 C C . GLY B 1 213 ? -17.812 26.531 8.109 1 94.19 213 GLY B C 1
ATOM 3587 O O . GLY B 1 213 ? -17.656 25.469 7.52 1 94.19 213 GLY B O 1
ATOM 3588 N N . GLU B 1 214 ? -18.031 27.641 7.465 1 94.06 214 GLU B N 1
ATOM 3589 C CA . GLU B 1 214 ? -18.219 27.656 6.016 1 94.06 214 GLU B CA 1
ATOM 3590 C C . GLU B 1 214 ? -17.047 28.312 5.312 1 94.06 214 GLU B C 1
ATOM 3592 O O . GLU B 1 214 ? -17.062 28.469 4.09 1 94.06 214 GLU B O 1
ATOM 3597 N N . MET B 1 215 ? -16.078 28.688 6.055 1 93.62 215 MET B N 1
ATOM 3598 C CA . MET B 1 215 ? -14.922 29.375 5.473 1 93.62 215 MET B CA 1
ATOM 3599 C C . MET B 1 215 ? -14.078 28.422 4.641 1 93.62 215 MET B C 1
ATOM 3601 O O . MET B 1 215 ? -13.703 27.344 5.113 1 93.62 215 MET B O 1
ATOM 3605 N N . VAL B 1 216 ? -13.781 28.828 3.359 1 95.31 216 VAL B N 1
ATOM 3606 C CA . VAL B 1 216 ? -12.883 28.094 2.486 1 95.31 216 VAL B CA 1
ATOM 3607 C C . VAL B 1 216 ? -11.461 28.641 2.613 1 95.31 216 VAL B C 1
ATOM 3609 O O . VAL B 1 216 ? -11.211 29.797 2.268 1 95.31 216 VAL B O 1
ATOM 3612 N N . TRP B 1 217 ? -10.594 27.891 3.107 1 94.19 217 TRP B N 1
ATOM 3613 C CA . TRP B 1 217 ? -9.211 28.312 3.314 1 94.19 217 TRP B CA 1
ATOM 3614 C C . TRP B 1 217 ? -8.422 28.219 2.016 1 94.19 217 TRP B C 1
ATOM 3616 O O . TRP B 1 217 ? -7.602 29.094 1.726 1 94.19 217 TRP B O 1
ATOM 3626 N N . MET B 1 218 ? -8.57 27.188 1.348 1 94.38 218 MET B N 1
ATOM 3627 C CA . MET B 1 218 ? -8.031 26.938 0.012 1 94.38 218 MET B CA 1
ATOM 3628 C C . MET B 1 218 ? -8.945 26.016 -0.783 1 94.38 218 MET B C 1
ATOM 3630 O O . MET B 1 218 ? -9.586 25.125 -0.215 1 94.38 218 MET B O 1
ATOM 3634 N N . GLU B 1 219 ? -8.953 26.281 -2.152 1 95.38 219 GLU B N 1
ATOM 3635 C CA . GLU B 1 219 ? -9.898 25.562 -3.01 1 95.38 219 GLU B CA 1
ATOM 3636 C C . GLU B 1 219 ? -9.18 24.906 -4.18 1 95.38 219 GLU B C 1
ATOM 3638 O O . GLU B 1 219 ? -8.562 25.578 -5.004 1 95.38 219 GLU B O 1
ATOM 3643 N N . ASN B 1 220 ? -9.328 23.594 -4.215 1 96.25 220 ASN B N 1
ATOM 3644 C CA . ASN B 1 220 ? -8.898 22.797 -5.363 1 96.25 220 ASN B CA 1
ATOM 3645 C C . ASN B 1 220 ? -7.418 23 -5.668 1 96.25 220 ASN B C 1
ATOM 3647 O O . ASN B 1 220 ? -7.039 23.219 -6.82 1 96.25 220 ASN B O 1
ATOM 3651 N N . ILE B 1 221 ? -6.617 22.953 -4.672 1 96.5 221 ILE B N 1
ATOM 3652 C CA . ILE B 1 221 ? -5.176 23.156 -4.801 1 96.5 221 ILE B CA 1
ATOM 3653 C C . ILE B 1 221 ? -4.484 21.812 -5.062 1 96.5 221 ILE B C 1
ATOM 3655 O O . ILE B 1 221 ? -4.742 20.828 -4.363 1 96.5 221 ILE B O 1
ATOM 3659 N N . ARG B 1 222 ? -3.658 21.781 -6.051 1 97.12 222 ARG B N 1
ATOM 3660 C CA . ARG B 1 222 ? -2.9 20.578 -6.363 1 97.12 222 ARG B CA 1
ATOM 3661 C C . ARG B 1 222 ? -1.83 20.312 -5.312 1 97.12 222 ARG B C 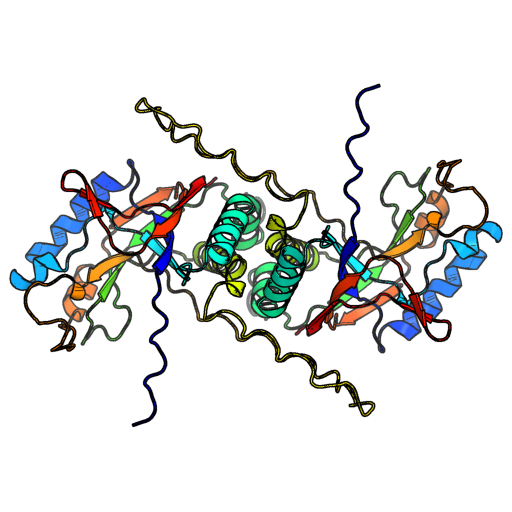1
ATOM 3663 O O . ARG B 1 222 ? -1.062 21.219 -4.961 1 97.12 222 ARG B O 1
ATOM 3670 N N . VAL B 1 223 ? -1.832 19.094 -4.762 1 97.06 223 VAL B N 1
ATOM 3671 C CA . VAL B 1 223 ? -0.721 18.672 -3.916 1 97.06 223 VAL B CA 1
ATOM 3672 C C . VAL B 1 223 ? 0.512 18.406 -4.777 1 97.06 223 VAL B C 1
ATOM 3674 O O . VAL B 1 223 ? 0.459 17.609 -5.719 1 97.06 223 VAL B O 1
ATOM 3677 N N . GLU B 1 224 ? 1.644 18.953 -4.398 1 96.62 224 GLU B N 1
ATOM 3678 C CA . GLU B 1 224 ? 2.781 18.938 -5.316 1 96.62 224 GLU B CA 1
ATOM 3679 C C . GLU B 1 224 ? 3.828 17.922 -4.879 1 96.62 224 GLU B C 1
ATOM 3681 O O . GLU B 1 224 ? 4.605 17.438 -5.703 1 96.62 224 GLU B O 1
ATOM 3686 N N . GLU B 1 225 ? 3.828 17.641 -3.592 1 96.5 225 GLU B N 1
ATOM 3687 C CA . GLU B 1 225 ? 4.914 16.781 -3.119 1 96.5 225 GLU B CA 1
ATOM 3688 C C . GLU B 1 225 ? 4.469 15.938 -1.934 1 96.5 225 GLU B C 1
ATOM 3690 O O . GLU B 1 225 ? 3.496 16.266 -1.256 1 96.5 225 GLU B O 1
ATOM 3695 N N . LEU B 1 226 ? 5.066 14.805 -1.787 1 97.69 226 LEU B N 1
ATOM 3696 C CA . LEU B 1 226 ? 5.137 13.984 -0.581 1 97.69 226 LEU B CA 1
ATOM 3697 C C . LEU B 1 226 ? 6.516 14.078 0.059 1 97.69 226 LEU B C 1
ATOM 3699 O O . LEU B 1 226 ? 7.531 13.859 -0.609 1 97.69 226 LEU B O 1
ATOM 3703 N N . VAL B 1 227 ? 6.52 14.438 1.387 1 97.19 227 VAL B N 1
ATOM 3704 C CA . VAL B 1 227 ? 7.809 14.805 1.96 1 97.19 227 VAL B CA 1
ATOM 3705 C C . VAL B 1 227 ? 8.008 14.086 3.293 1 97.19 227 VAL B C 1
ATOM 3707 O O . VAL B 1 227 ? 7.074 13.977 4.09 1 97.19 227 VAL B O 1
ATOM 3710 N N . LEU B 1 228 ? 9.172 13.508 3.479 1 97.88 228 LEU B N 1
ATOM 3711 C CA . LEU B 1 228 ? 9.633 13.078 4.797 1 97.88 228 LEU B CA 1
ATOM 3712 C C . LEU B 1 228 ? 10.383 14.203 5.496 1 97.88 228 LEU B C 1
ATOM 3714 O O . LEU B 1 228 ? 11.461 14.617 5.051 1 97.88 228 LEU B O 1
ATOM 3718 N N . CYS B 1 229 ? 9.82 14.68 6.637 1 96.38 229 CYS B N 1
ATOM 3719 C CA . CYS B 1 229 ? 10.359 15.844 7.324 1 96.38 229 CYS B CA 1
ATOM 3720 C C . CYS B 1 229 ? 10.93 15.469 8.688 1 96.38 229 CYS B C 1
ATOM 3722 O O . CYS B 1 229 ? 10.422 14.547 9.336 1 96.38 229 CYS B O 1
ATOM 3724 N N . ARG B 1 230 ? 11.969 16.188 9.055 1 94.38 230 ARG B N 1
ATOM 3725 C CA . ARG B 1 230 ? 12.414 16.141 10.445 1 94.38 230 ARG B CA 1
ATOM 3726 C C . ARG B 1 230 ? 11.5 16.969 11.336 1 94.38 230 ARG B C 1
ATOM 3728 O O . ARG B 1 230 ? 11.07 18.062 10.953 1 94.38 230 ARG B O 1
ATOM 3735 N N . MET B 1 231 ? 11.242 16.406 12.5 1 89.69 231 MET B N 1
ATOM 3736 C CA . MET B 1 231 ? 10.414 17.156 13.445 1 89.69 231 MET B CA 1
ATOM 3737 C C . MET B 1 231 ? 11.148 18.406 13.945 1 89.69 231 MET B C 1
ATOM 3739 O O . MET B 1 231 ? 12.375 18.406 14.039 1 89.69 231 MET B O 1
ATOM 3743 N N . GLY B 1 232 ? 10.414 19.406 14.258 1 82.19 232 GLY B N 1
ATOM 3744 C CA . GLY B 1 232 ? 10.945 20.688 14.695 1 82.19 232 GLY B CA 1
ATOM 3745 C C . GLY B 1 232 ? 11.18 21.656 13.555 1 82.19 232 GLY B C 1
ATOM 3746 O O . GLY B 1 232 ? 12.203 21.578 12.867 1 82.19 232 GLY B O 1
ATOM 3747 N N . ALA B 1 233 ? 10.234 22.594 13.344 1 76.56 233 ALA B N 1
ATOM 3748 C CA . ALA B 1 233 ? 10.352 23.609 12.305 1 76.56 233 ALA B CA 1
ATOM 3749 C C . ALA B 1 233 ? 11.508 24.562 12.602 1 76.56 233 ALA B C 1
ATOM 3751 O O . ALA B 1 233 ? 11.797 24.859 13.758 1 76.56 233 ALA B O 1
ATOM 3752 N N . LYS B 1 234 ? 12.242 24.828 11.609 1 75.62 234 LYS B N 1
ATOM 3753 C CA . LYS B 1 234 ? 13.344 25.781 11.719 1 75.62 234 LYS B CA 1
ATOM 3754 C C . LYS B 1 234 ? 12.992 27.109 11.047 1 75.62 234 LYS B C 1
ATOM 3756 O O . LYS B 1 234 ? 12.266 27.141 10.047 1 75.62 234 LYS B O 1
ATOM 3761 N N . GLU B 1 235 ? 13.398 28.062 11.664 1 77.81 235 GLU B N 1
ATOM 3762 C CA . GLU B 1 235 ? 13.188 29.375 11.07 1 77.81 235 GLU B CA 1
ATOM 3763 C C . GLU B 1 235 ? 14.297 29.719 10.078 1 77.81 235 GLU B C 1
ATOM 3765 O O . GLU B 1 235 ? 15.477 29.688 10.422 1 77.81 235 GLU B O 1
ATOM 3770 N N . VAL B 1 236 ? 13.859 29.859 8.867 1 70.19 236 VAL B N 1
ATOM 3771 C CA . VAL B 1 236 ? 14.773 30.312 7.828 1 70.19 236 VAL B CA 1
ATOM 3772 C C . VAL B 1 236 ? 14.312 31.656 7.281 1 70.19 236 VAL B C 1
ATOM 3774 O O . VAL B 1 236 ? 13.25 31.75 6.664 1 70.19 236 VAL B O 1
ATOM 3777 N N . GLU B 1 237 ? 15.156 32.625 7.418 1 77.44 237 GLU B N 1
ATOM 3778 C CA . GLU B 1 237 ? 14.836 33.969 6.949 1 77.44 237 GLU B CA 1
ATOM 3779 C C . GLU B 1 237 ? 13.461 34.438 7.445 1 77.44 237 GLU B C 1
ATOM 3781 O O . GLU B 1 237 ? 12.664 34.969 6.676 1 77.44 237 GLU B O 1
ATOM 3786 N N . GLY B 1 238 ? 13.109 34.062 8.586 1 74.19 238 GLY B N 1
ATOM 3787 C CA . GLY B 1 238 ? 11.883 34.5 9.219 1 74.19 238 GLY B CA 1
ATOM 3788 C C . GLY B 1 238 ? 10.688 33.625 8.906 1 74.19 238 GLY B C 1
ATOM 3789 O O . GLY B 1 238 ? 9.57 33.938 9.328 1 74.19 238 GLY B O 1
ATOM 3790 N N . VAL B 1 239 ? 10.984 32.688 8.109 1 76.81 239 VAL B N 1
ATOM 3791 C CA . VAL B 1 239 ? 9.883 31.812 7.727 1 76.81 239 VAL B CA 1
ATOM 3792 C C . VAL B 1 239 ? 10.078 30.438 8.344 1 76.81 239 VAL B C 1
ATOM 3794 O O . VAL B 1 239 ? 11.148 29.844 8.211 1 76.81 239 VAL B O 1
ATOM 3797 N N . GLU B 1 240 ? 9.133 30.016 9.055 1 83.38 240 GLU B N 1
ATOM 3798 C CA . GLU B 1 240 ? 9.172 28.688 9.656 1 83.38 240 GLU B CA 1
ATOM 3799 C C . GLU B 1 240 ? 8.898 27.609 8.617 1 83.38 240 GLU B C 1
ATOM 3801 O O . GLU B 1 240 ? 7.906 27.672 7.887 1 83.38 240 GLU B O 1
ATOM 3806 N N . ARG B 1 241 ? 9.93 26.688 8.555 1 82.5 241 ARG B N 1
ATOM 3807 C CA . ARG B 1 241 ? 9.789 25.578 7.621 1 82.5 241 ARG B CA 1
ATOM 3808 C C . ARG B 1 241 ? 10.344 24.281 8.227 1 82.5 241 ARG B C 1
ATOM 3810 O O . ARG B 1 241 ? 11.188 24.328 9.117 1 82.5 241 ARG B O 1
ATOM 3817 N N . TYR B 1 242 ? 9.836 23.25 7.758 1 87.88 242 TYR B N 1
ATOM 3818 C CA . TYR B 1 242 ? 10.383 21.953 8.164 1 87.88 242 TYR B CA 1
ATOM 3819 C C . TYR B 1 242 ? 11.531 21.531 7.258 1 87.88 242 TYR B C 1
ATOM 3821 O O . TYR B 1 242 ? 11.516 21.828 6.059 1 87.88 242 TYR B O 1
ATOM 3829 N N . VAL B 1 243 ? 12.508 20.844 7.852 1 89.75 243 VAL B N 1
ATOM 3830 C CA . VAL B 1 243 ? 13.625 20.312 7.078 1 89.75 243 VAL B CA 1
ATOM 3831 C C . VAL B 1 243 ? 13.203 19 6.422 1 89.75 243 VAL B C 1
ATOM 3833 O O . VAL B 1 243 ? 12.766 18.062 7.102 1 89.75 243 VAL B O 1
ATOM 3836 N N . ALA B 1 244 ? 13.375 18.938 5.145 1 93.25 244 ALA B N 1
ATOM 3837 C CA . ALA B 1 244 ? 13.008 17.734 4.387 1 93.25 244 ALA B CA 1
ATOM 3838 C C . ALA B 1 244 ? 14.18 16.75 4.309 1 93.25 244 ALA B C 1
ATOM 3840 O O . ALA B 1 244 ? 15.281 17.125 3.893 1 93.25 244 ALA B O 1
ATOM 3841 N N . GLU B 1 245 ? 13.961 15.539 4.742 1 94.5 245 GLU B N 1
ATOM 3842 C CA . GLU B 1 245 ? 14.938 14.469 4.559 1 94.5 245 GLU B CA 1
ATOM 3843 C C . GLU B 1 245 ? 14.859 13.898 3.145 1 94.5 245 GLU B C 1
ATOM 3845 O O . GLU B 1 245 ? 15.867 13.438 2.602 1 94.5 245 GLU B O 1
ATOM 3850 N N . GLY B 1 246 ? 13.734 13.812 2.553 1 95.69 246 GLY B N 1
ATOM 3851 C CA . GLY B 1 246 ? 13.445 13.328 1.211 1 95.69 246 GLY B CA 1
ATOM 3852 C C . GLY B 1 246 ? 12.094 13.797 0.689 1 95.69 246 GLY B C 1
ATOM 3853 O O . GLY B 1 246 ? 11.164 14.023 1.467 1 95.69 246 GLY B O 1
ATOM 3854 N N . THR B 1 247 ? 12.07 13.984 -0.607 1 95.94 247 THR B N 1
ATOM 3855 C CA . THR B 1 247 ? 10.859 14.469 -1.255 1 95.94 247 THR B CA 1
ATOM 3856 C C . THR B 1 247 ? 10.609 13.727 -2.566 1 95.94 247 THR B C 1
ATOM 3858 O O . THR B 1 247 ? 11.555 13.375 -3.273 1 95.94 247 THR B O 1
ATOM 3861 N N . VAL B 1 248 ? 9.359 13.461 -2.834 1 95 248 VAL B N 1
ATOM 3862 C CA . VAL B 1 248 ? 8.977 12.961 -4.148 1 95 248 VAL B CA 1
ATOM 3863 C C . VAL B 1 248 ? 7.848 13.812 -4.723 1 95 248 VAL B C 1
ATOM 3865 O O . VAL B 1 248 ? 7.008 14.32 -3.979 1 95 248 VAL B O 1
ATOM 3868 N N . GLY B 1 249 ? 7.875 13.961 -6.023 1 94.31 249 GLY B N 1
ATOM 3869 C CA . GLY B 1 249 ? 6.832 14.727 -6.688 1 94.31 249 GLY B CA 1
ATOM 3870 C C . GLY B 1 249 ? 5.508 13.984 -6.773 1 94.31 249 GLY B C 1
ATOM 3871 O O . GLY B 1 249 ? 5.484 12.75 -6.863 1 94.31 249 GLY B O 1
ATOM 3872 N N . MET B 1 250 ? 4.473 14.75 -6.758 1 94.5 250 MET B N 1
ATOM 3873 C CA . MET B 1 250 ? 3.125 14.219 -6.957 1 94.5 250 MET B CA 1
ATOM 3874 C C . MET B 1 250 ? 2.699 14.352 -8.414 1 94.5 250 MET B C 1
ATOM 3876 O O . MET B 1 250 ? 3.221 15.195 -9.148 1 94.5 250 MET B O 1
ATOM 3880 N N . PRO B 1 251 ? 1.789 13.469 -8.852 1 87.94 251 PRO B N 1
ATOM 3881 C CA . PRO B 1 251 ? 1.344 13.609 -10.242 1 87.94 251 PRO B CA 1
ATOM 3882 C C . PRO B 1 251 ? 0.634 14.938 -10.492 1 87.94 251 PRO B C 1
ATOM 3884 O O . PRO B 1 251 ? 0.092 15.547 -9.562 1 87.94 251 PRO B O 1
#

Nearest PDB structures (foldseek):
  8tly-assembly1_A  TM=7.437E-01  e=2.194E-11  Homo sapiens
  5jj2-assembly1_A  TM=7.709E-01  e=1.207E-09  Homo sapiens
  6hiv-assembly1_DQ  TM=7.443E-01  e=4.864E-09  Trypanosoma brucei brucei
  7ane-assembly1_ar  TM=7.406E-01  e=1.056E-07  Leishmania major
  7aor-assembly1_ar  TM=6.518E-01  e=3.374E-07  Trypanosoma cruzi strain CL Brener

Sequence (502 aa):
MPPKRPTQQLTHFLALPLHTPTSLPPLHTTLRTLPPSLPTHLHPALRPPTTLHFTLCVLDLRDPIRLSTALSILRTLDIPLLWAIAQGPPAAGGQLQKDVRVTLKGLMATRDPGSTSVIYAPPVDETRALQRFGELVRSHFACLIGPPPTPPPTPPGATGPARQETVMPPLPRPLPRLLLHATVFNTVYVPGRSRRDRQRVEIDARALIEAFGEMVWMENIRVEELVLCRMGAKEVEGVERYVAEGTVGMPMPPKRPTQQLTHFLALPLHTPTSLPPLHTTLRTLPPSLPTHLHPALRPPTTLHFTLCVLDLRDPIRLSTALSILRTLDIPLLWAIAQGPPAAGGQLQKDVRVTLKGLMATRDPGSTSVIYAPPVDETRALQRFGELVRSHFACLIGPPPTPPPTPPGATGPARQETVMPPLPRPLPRLLLHATVFNTVYVPGRSRRDRQRVEIDARALIEAFGEMVWMENIRVEELVLCRMGAKEVEGVERYVAEGTVGMP

Secondary structure (DSSP, 8-state):
-----------EEEEEE---TTTHHHHHHHHTTSGGGS-GGGGGGBPPGGG-EEEEEEE---SHHHHHHHHHHHHH--HHHHHHHHH-SPPTT----SS-EEEEES-EESS-TTSBSEEEEPB--TT-HHHHHHHHHHHHTGGGSSSPPP---------S------------PPPPPP---EEEEEGGGSSSS-TTS-----B--HHHHHHTTT-EEEEEEEP-EEEEEESS-EEETTEEEPPEEEEEE--/-----------EEEEEE---TTTHHHHHHHHTTSGGGS-GGGGGGBPPGGG-EEEEEEE---SHHHHHHHHHHHHH--HHHHHHHHH-SPPTT----SS-EEEEES-EESS-TTSBSEEEEPB--TT-HHHHHHHHHHHTTGGGSSSPPP---------S------------PPPPPP---EEEEEGGGSSSS-TTS-----B--HHHHHHTTT-EEEEEEEP-EEEEEESS-EEETTEEEPPEEEEEE--

Solvent-accessible surface area (backbone atoms only — not comparable to full-atom values): 28701 Å² total; per-residue (Å²): 125,79,78,75,70,78,72,81,71,69,43,28,34,36,32,38,51,59,51,40,87,80,38,39,61,50,30,51,60,47,60,61,63,49,51,85,79,46,62,74,82,51,51,56,12,47,49,60,56,66,65,25,27,31,60,57,47,63,26,54,44,86,48,67,67,52,40,52,50,50,50,40,41,61,53,38,47,53,58,68,58,49,48,51,49,31,59,30,79,57,55,92,93,51,75,78,74,75,53,52,64,44,26,29,44,22,48,43,45,87,61,51,38,70,56,29,43,42,34,21,29,33,62,70,51,92,87,38,26,66,58,42,29,45,50,54,58,36,53,59,47,34,61,49,48,68,78,76,81,72,73,75,73,73,76,69,90,67,80,69,85,70,75,75,70,77,64,72,56,74,76,44,79,71,77,76,84,81,68,68,41,28,56,45,29,34,38,86,52,36,84,80,73,47,81,78,62,62,68,73,59,59,40,66,42,51,65,59,29,61,74,35,47,80,42,67,40,41,74,69,38,70,40,55,42,44,34,36,27,41,61,70,67,42,73,52,95,85,40,57,34,64,48,68,78,44,70,38,74,44,92,126,80,78,74,72,78,72,82,70,68,42,30,32,35,30,38,52,59,50,39,88,82,38,40,61,49,30,50,60,47,58,62,63,50,52,84,79,46,63,75,80,52,51,56,12,49,48,59,56,66,65,25,27,32,61,57,46,63,26,55,45,85,49,65,68,51,40,52,48,50,51,40,42,61,52,37,46,50,57,71,59,48,47,50,49,30,59,30,79,57,55,91,93,50,73,78,75,76,52,52,64,44,25,29,44,22,48,42,46,87,60,51,38,70,55,28,42,43,32,21,29,33,65,72,52,91,88,38,27,64,58,42,30,46,49,52,59,37,52,59,46,33,62,50,47,66,80,76,79,71,73,74,73,74,77,69,84,78,73,73,87,67,76,73,72,77,63,72,59,74,75,44,79,70,76,75,84,80,69,67,42,30,55,44,30,34,37,87,52,37,85,81,73,47,80,77,62,63,68,72,60,59,41,68,42,51,66,59,30,61,76,35,47,80,41,68,40,41,75,70,39,70,39,56,41,44,34,37,26,40,61,71,68,41,73,52,96,84,39,56,35,65,49,69,79,44,67,37,72,45,92

Radius of gyration: 27.13 Å; Cα contacts (8 Å, |Δi|>4): 859; chains: 2; bounding box: 62×77×71 Å

InterPro domains:
  IPR009210 Activating signal cointegrator 1 complex subunit 1 [PTHR13360] (4-238)
  IPR019510 A-kinase anchor protein 7-like, phosphoesterase domain [PF10469] (11-236)